Protein AF-A0A1Y5I7U9-F1 (afdb_monomer_lite)

Organism: Ostreococcus tauri (NCBI:txid70448)

Secondary structure (DSSP, 8-state):
-----------------S--------SSS------TT---STT-PPPTTGGGT-S-EEEEEEE-TT--S-EEEEE-S--SSSSHHHHTTT-STTEEEEEE-S-S-----EEE-TT--EEEPPPPHHHHHH--HHHHTT--TT-EEEEEEE--TTT--SS---EE--TTTS----HHHHHTSPSSEEEEEEPPP--SHHHHHHHHHHHHHHHHS---PPP-----GGGGSSTTS------SSEEEEEEE-HHHHHHHHHHHHHHHHHHTTSTT--------TTHHHHSSSHHHHHHHHHHHHHHHHHHHHHHHHHHHHHHHHHHHHTTTTTT--EEEEEETTHHHHHHHHHHHHHHTGGGGSSSEEEEEEES--SB-SHHHHHHHHHTB-S-EEEEE-TT-HHHHHHHHHTTS-TTSPBTTTS----TT-EEEE-TT--GGGHHHHHHHHHHHTTHHHH--

InterPro domains:
  IPR007941 Protein of unknown function DUF726 [PF05277] (1-89)
  IPR007941 Protein of unknown function DUF726 [PF05277] (234-453)
  IPR007941 Protein of unknown function DUF726 [PTHR17920] (1-456)
  IPR029058 Alpha/Beta hydrolase fold [G3DSA:3.40.50.18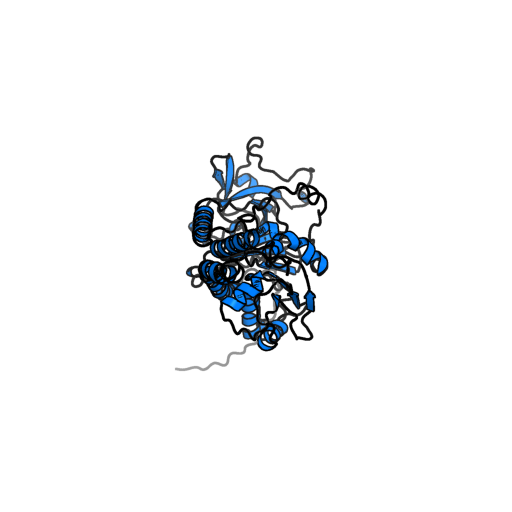20] (280-453)
  IPR029058 Alpha/Beta hydrolase fold [SSF53474] (320-416)

Structure (mmCIF, N/CA/C/O backbone):
data_AF-A0A1Y5I7U9-F1
#
_entry.id   AF-A0A1Y5I7U9-F1
#
loop_
_atom_site.group_PDB
_atom_site.id
_atom_site.type_symbol
_atom_site.label_atom_id
_atom_site.label_alt_id
_atom_site.label_comp_id
_atom_site.label_asym_id
_atom_site.label_entity_id
_atom_site.label_seq_id
_atom_site.pdbx_PDB_ins_code
_atom_site.Cartn_x
_atom_site.Cartn_y
_atom_site.Cartn_z
_atom_site.occupancy
_atom_site.B_iso_or_equiv
_atom_site.auth_seq_id
_atom_site.auth_comp_id
_atom_site.auth_asym_id
_atom_site.auth_atom_id
_atom_site.pdbx_PDB_model_num
ATOM 1 N N . MET A 1 1 ? 4.206 -56.768 40.722 1.00 35.44 1 MET A N 1
ATOM 2 C CA . MET A 1 1 ? 5.008 -57.079 39.521 1.00 35.44 1 MET A CA 1
ATOM 3 C C . MET A 1 1 ? 4.142 -56.840 38.296 1.00 35.44 1 MET A C 1
ATOM 5 O O . MET A 1 1 ? 2.997 -57.257 38.313 1.00 35.44 1 MET A O 1
ATOM 9 N N . ALA A 1 2 ? 4.708 -56.081 37.356 1.00 31.12 2 ALA A N 1
ATOM 10 C CA . ALA A 1 2 ? 4.384 -55.824 35.948 1.00 31.12 2 ALA A CA 1
ATOM 11 C C . ALA A 1 2 ? 3.053 -56.303 35.317 1.00 31.12 2 ALA A C 1
ATOM 13 O O . ALA A 1 2 ? 2.666 -57.462 35.409 1.00 31.12 2 ALA A O 1
ATOM 14 N N . ALA A 1 3 ? 2.455 -55.362 34.576 1.00 31.91 3 ALA A N 1
ATOM 15 C CA . ALA A 1 3 ? 1.371 -55.491 33.595 1.00 31.91 3 ALA A CA 1
ATOM 16 C C . ALA A 1 3 ? 1.853 -56.179 32.277 1.00 31.91 3 ALA A C 1
ATOM 18 O O . ALA A 1 3 ? 3.014 -56.594 32.236 1.00 31.91 3 ALA A O 1
ATOM 19 N N . PRO A 1 4 ? 1.044 -56.302 31.194 1.00 35.91 4 PRO A N 1
ATOM 20 C CA . PRO A 1 4 ? 0.647 -55.131 30.397 1.00 35.91 4 PRO A CA 1
ATOM 21 C C . PRO A 1 4 ? -0.786 -55.142 29.827 1.00 35.91 4 PRO A C 1
ATOM 23 O O . PRO A 1 4 ? -1.495 -56.145 29.788 1.00 35.91 4 PRO A O 1
ATOM 26 N N . ALA A 1 5 ? -1.166 -53.945 29.387 1.00 27.84 5 ALA A N 1
ATOM 27 C CA . ALA A 1 5 ? -2.416 -53.536 28.774 1.00 27.84 5 ALA A CA 1
ATOM 28 C C . ALA A 1 5 ? -2.553 -53.941 27.295 1.00 27.84 5 ALA A C 1
ATOM 30 O O . ALA A 1 5 ? -1.558 -54.034 26.580 1.00 27.84 5 ALA A O 1
ATOM 31 N N . VAL A 1 6 ? -3.802 -54.001 26.820 1.00 31.19 6 VAL A N 1
ATOM 32 C CA . VAL A 1 6 ? -4.187 -53.615 25.453 1.00 31.19 6 VAL A CA 1
ATOM 33 C C . VAL A 1 6 ? -5.463 -52.778 25.569 1.00 31.19 6 VAL A C 1
ATOM 35 O O . VAL A 1 6 ? -6.497 -53.266 26.019 1.00 31.19 6 VAL A O 1
ATOM 38 N N . ALA A 1 7 ? -5.359 -51.494 25.227 1.00 28.84 7 ALA A N 1
ATOM 39 C CA . ALA A 1 7 ? -6.454 -50.535 25.222 1.00 28.84 7 ALA A CA 1
ATOM 40 C C . ALA A 1 7 ? -7.191 -50.583 23.876 1.00 28.84 7 ALA A C 1
ATOM 42 O O . ALA A 1 7 ? -6.585 -50.425 22.818 1.00 28.84 7 ALA A O 1
ATOM 43 N N . SER A 1 8 ? -8.505 -50.784 23.929 1.00 31.33 8 SER A N 1
ATOM 44 C CA . SER A 1 8 ? -9.433 -50.644 22.809 1.00 31.33 8 SER A CA 1
ATOM 45 C C . SER A 1 8 ? -9.839 -49.176 22.645 1.00 31.33 8 SER A C 1
ATOM 47 O O . SER A 1 8 ? -10.481 -48.615 23.533 1.00 31.33 8 SER A O 1
ATOM 49 N N . ALA A 1 9 ? -9.503 -48.562 21.511 1.00 26.62 9 ALA A N 1
ATOM 50 C CA . ALA A 1 9 ? -10.025 -47.259 21.107 1.00 26.62 9 ALA A CA 1
ATOM 51 C C . ALA A 1 9 ? -11.169 -47.458 20.102 1.00 26.62 9 ALA A C 1
ATOM 53 O O . ALA A 1 9 ? -10.911 -47.791 18.952 1.00 26.62 9 ALA A O 1
ATOM 54 N N . LEU A 1 10 ? -12.416 -47.286 20.553 1.00 28.84 10 LEU A N 1
ATOM 55 C CA . LEU A 1 10 ? -13.610 -47.023 19.735 1.00 28.84 10 LEU A CA 1
ATOM 56 C C . LEU A 1 10 ? -14.760 -46.615 20.674 1.00 28.84 10 LEU A C 1
ATOM 58 O O . LEU A 1 10 ? -15.313 -47.442 21.393 1.00 28.84 10 LEU A O 1
ATOM 62 N N . GLY A 1 11 ? -15.101 -45.328 20.674 1.00 25.53 11 GLY A N 1
ATOM 63 C CA . GLY A 1 11 ? -16.242 -44.753 21.394 1.00 25.53 11 GLY A CA 1
ATOM 64 C C . GLY A 1 11 ? -15.993 -43.263 21.657 1.00 25.53 11 GLY A C 1
ATOM 65 O O . GLY A 1 11 ? -14.991 -42.923 22.264 1.00 25.53 11 GLY A O 1
ATOM 66 N N . GLY A 1 12 ? -16.799 -42.308 21.203 1.00 27.06 12 GLY A N 1
ATOM 67 C CA . GLY A 1 12 ? -18.029 -42.397 20.438 1.00 27.06 12 GLY A CA 1
ATOM 68 C C . GLY A 1 12 ? -18.333 -41.065 19.747 1.00 27.06 12 GLY A C 1
ATOM 69 O O . GLY A 1 12 ? -17.996 -39.990 20.237 1.00 27.06 12 GLY A O 1
ATOM 70 N N . LEU A 1 13 ? -18.988 -41.171 18.594 1.00 34.91 13 LEU A N 1
ATOM 71 C CA . LEU A 1 13 ? -19.821 -40.125 18.014 1.00 34.91 13 LEU A CA 1
ATOM 72 C C . LEU A 1 13 ? -21.057 -39.961 18.911 1.00 34.91 13 LEU A C 1
ATOM 74 O O . LEU A 1 13 ? -21.892 -40.860 18.976 1.00 34.91 13 LEU A O 1
ATOM 78 N N . GLY A 1 14 ? -21.172 -38.832 19.608 1.00 25.72 14 GLY A N 1
ATOM 79 C CA . GLY A 1 14 ? -22.354 -38.511 20.403 1.00 25.72 14 GLY A CA 1
ATOM 80 C C . GLY A 1 14 ? -22.332 -37.078 20.931 1.00 25.72 14 GLY A C 1
ATOM 81 O O . GLY A 1 14 ? -21.419 -36.712 21.657 1.00 25.72 14 GLY A O 1
ATOM 82 N N . ALA A 1 15 ? -23.384 -36.326 20.591 1.00 27.95 15 ALA A N 1
ATOM 83 C CA . ALA A 1 15 ? -23.745 -34.976 21.042 1.00 27.95 15 ALA A CA 1
ATOM 84 C C . ALA A 1 15 ? -23.057 -33.777 20.347 1.00 27.95 15 ALA A C 1
ATOM 86 O O . ALA A 1 15 ? -22.202 -33.094 20.903 1.00 27.95 15 ALA A O 1
ATOM 87 N N . LEU A 1 16 ? -23.562 -33.444 19.151 1.00 32.31 16 LEU A N 1
ATOM 88 C CA . LEU A 1 16 ? -23.610 -32.066 18.646 1.00 32.31 16 LEU A CA 1
ATOM 89 C C . LEU A 1 16 ? -24.549 -31.246 19.551 1.00 32.31 16 LEU A C 1
ATOM 91 O O . LEU A 1 16 ? -25.755 -31.181 19.320 1.00 32.31 16 LEU A O 1
ATOM 95 N N . GLY A 1 17 ? -23.995 -30.672 20.617 1.00 24.84 17 GLY A N 1
ATOM 96 C CA . GLY A 1 17 ? -24.618 -29.630 21.432 1.00 24.84 17 GLY A CA 1
ATOM 97 C C . GLY A 1 17 ? -23.897 -28.306 21.194 1.00 24.84 17 GLY A C 1
ATOM 98 O O . GLY A 1 17 ? -22.674 -28.280 21.092 1.00 24.84 17 GLY A O 1
ATOM 99 N N . ALA A 1 18 ? -24.654 -27.218 21.060 1.00 31.83 18 ALA A N 1
ATOM 100 C CA . ALA A 1 18 ? -24.154 -25.870 20.807 1.00 31.83 18 ALA A CA 1
ATOM 101 C C . ALA A 1 18 ? -23.005 -25.482 21.761 1.00 31.83 18 ALA A C 1
ATOM 103 O O . ALA A 1 18 ? -23.201 -25.366 22.968 1.00 31.83 18 ALA A O 1
ATOM 104 N N . GLY A 1 19 ? -21.809 -25.287 21.204 1.00 26.77 19 GLY A N 1
ATOM 105 C CA . GLY A 1 19 ? -20.606 -24.983 21.975 1.00 26.77 19 GLY A CA 1
ATOM 106 C C . GLY A 1 19 ? -19.336 -25.032 21.130 1.00 26.77 19 GLY A C 1
ATOM 107 O O . GLY A 1 19 ? -18.423 -25.782 21.442 1.00 26.77 19 GLY A O 1
ATOM 108 N N . ALA A 1 20 ? -19.260 -24.241 20.056 1.00 25.31 20 ALA A N 1
ATOM 109 C CA . ALA A 1 20 ? -18.007 -24.005 19.326 1.00 25.31 20 ALA A CA 1
ATOM 110 C C . ALA A 1 20 ? -17.264 -22.774 19.885 1.00 25.31 20 ALA A C 1
ATOM 112 O O . ALA A 1 20 ? -16.817 -21.909 19.139 1.00 25.31 20 ALA A O 1
ATOM 113 N N . ALA A 1 21 ? -17.161 -22.679 21.213 1.00 29.34 21 ALA A N 1
ATOM 114 C CA . ALA A 1 21 ? -16.341 -21.688 21.902 1.00 29.34 21 ALA A CA 1
ATOM 115 C C . ALA A 1 21 ? -15.242 -22.431 22.668 1.00 29.34 21 ALA A C 1
ATOM 117 O O . ALA A 1 21 ? -15.443 -22.844 23.806 1.00 29.34 21 ALA A O 1
ATOM 118 N N . GLY A 1 22 ? -14.095 -22.651 22.024 1.00 30.39 22 GLY A N 1
ATOM 119 C CA . GLY A 1 22 ? -12.914 -23.179 22.709 1.00 30.39 22 GLY A CA 1
ATOM 120 C C . GLY A 1 22 ? -12.132 -24.219 21.922 1.00 30.39 22 GLY A C 1
ATOM 121 O O . GLY A 1 22 ? -12.150 -25.388 22.281 1.00 30.39 22 GLY A O 1
ATOM 122 N N . ALA A 1 23 ? -11.405 -23.789 20.887 1.00 24.02 23 ALA A N 1
ATOM 123 C CA . ALA A 1 23 ? -10.207 -24.488 20.410 1.00 24.02 23 ALA A CA 1
ATOM 124 C C . ALA A 1 23 ? -9.388 -23.594 19.458 1.00 24.02 23 ALA A C 1
ATOM 126 O O . ALA A 1 23 ? -9.377 -23.827 18.258 1.00 24.02 23 ALA A O 1
ATOM 127 N N . MET A 1 24 ? -8.711 -22.562 19.977 1.00 29.77 24 MET A N 1
ATOM 128 C CA . MET A 1 24 ? -7.541 -21.941 19.320 1.00 29.77 24 MET A CA 1
ATOM 129 C C . MET A 1 24 ? -6.745 -21.099 20.337 1.00 29.77 24 MET A C 1
ATOM 131 O O . MET A 1 24 ? -6.728 -19.876 20.292 1.00 29.77 24 MET A O 1
ATOM 135 N N . SER A 1 25 ? -6.102 -21.755 21.308 1.00 26.45 25 SER A N 1
ATOM 136 C CA . SER A 1 25 ? -5.218 -21.107 22.298 1.00 26.45 25 SER A CA 1
ATOM 137 C C . SER A 1 25 ? -3.732 -21.436 22.106 1.00 26.45 25 SER A C 1
ATOM 139 O O . SER A 1 25 ? -2.934 -21.273 23.024 1.00 26.45 25 SER A O 1
ATOM 141 N N . ALA A 1 26 ? -3.323 -21.874 20.914 1.00 23.98 26 ALA A N 1
ATOM 142 C CA . ALA A 1 26 ? -1.938 -22.251 20.647 1.00 23.98 26 ALA A CA 1
ATOM 143 C C . ALA A 1 26 ? -1.412 -21.609 19.360 1.00 23.98 26 ALA A C 1
ATOM 145 O O . ALA A 1 26 ? -1.156 -22.311 18.396 1.00 23.98 26 ALA A O 1
ATOM 146 N N . LEU A 1 27 ? -1.281 -20.280 19.349 1.00 25.64 27 LEU A N 1
ATOM 147 C CA . LEU A 1 27 ? -0.297 -19.493 18.587 1.00 25.64 27 LEU A CA 1
ATOM 148 C C . LEU A 1 27 ? -0.351 -18.066 19.163 1.00 25.64 27 LEU A C 1
ATOM 150 O O . LEU A 1 27 ? -1.426 -17.498 19.328 1.00 25.64 27 LEU A O 1
ATOM 154 N N . GLY A 1 28 ? 0.794 -17.538 19.594 1.00 26.70 28 GLY A N 1
ATOM 155 C CA . GLY A 1 28 ? 0.879 -16.354 20.451 1.00 26.70 28 GLY A CA 1
ATOM 156 C C . GLY A 1 28 ? 0.137 -15.118 19.928 1.00 26.70 28 GLY A C 1
ATOM 157 O O . GLY A 1 28 ? 0.472 -14.598 18.873 1.00 26.70 28 GLY A O 1
ATOM 158 N N . GLY A 1 29 ? -0.805 -14.625 20.737 1.00 30.41 29 GLY A N 1
ATOM 159 C CA . GLY A 1 29 ? -1.191 -13.215 20.834 1.00 30.41 29 GLY A CA 1
ATOM 160 C C . GLY A 1 29 ? -1.604 -12.501 19.545 1.00 30.41 29 GLY A C 1
ATOM 161 O O . GLY A 1 29 ? -0.983 -11.503 19.202 1.00 30.41 29 GLY A O 1
ATOM 162 N N . ALA A 1 30 ? -2.659 -12.962 18.875 1.00 35.56 30 ALA A N 1
ATOM 163 C CA . ALA A 1 30 ? -3.487 -12.128 18.000 1.00 35.56 30 ALA A CA 1
ATOM 164 C C . ALA A 1 30 ? -4.881 -12.766 17.901 1.00 35.56 30 ALA A C 1
ATOM 166 O O . ALA A 1 30 ? -5.017 -13.882 17.399 1.00 35.56 30 ALA A O 1
ATOM 167 N N . GLY A 1 31 ? -5.908 -12.096 18.428 1.00 38.16 31 GLY A N 1
ATOM 168 C CA . GLY A 1 31 ? -7.291 -12.540 18.280 1.00 38.16 31 GLY A CA 1
ATOM 169 C C . GLY A 1 31 ? -7.713 -12.431 16.815 1.00 38.16 31 GLY A C 1
ATOM 170 O O . GLY A 1 31 ? -7.576 -11.373 16.204 1.00 38.16 31 GLY A O 1
ATOM 171 N N . VAL A 1 32 ? -8.197 -13.528 16.234 1.00 38.44 32 VAL A N 1
ATOM 172 C CA . VAL A 1 32 ? -8.911 -13.492 14.954 1.00 38.44 32 VAL A CA 1
ATOM 173 C C . VAL A 1 32 ? -10.352 -13.113 15.286 1.00 38.44 32 VAL A C 1
ATOM 175 O O . VAL A 1 32 ? -11.086 -13.932 15.843 1.00 38.44 32 VAL A O 1
ATOM 178 N N . ILE A 1 33 ? -10.748 -11.864 15.024 1.00 45.38 33 ILE A N 1
ATOM 179 C CA . ILE A 1 33 ? -12.120 -11.405 15.283 1.00 45.38 33 ILE A CA 1
ATOM 180 C C . ILE A 1 33 ? -13.035 -12.012 14.218 1.00 45.38 33 ILE A C 1
ATOM 182 O O . ILE A 1 33 ? -13.184 -11.485 13.119 1.00 45.38 33 ILE A O 1
ATOM 186 N N . PHE A 1 34 ? -13.659 -13.141 14.543 1.00 39.72 34 PHE A N 1
ATOM 187 C CA . PHE A 1 34 ? -14.773 -13.684 13.774 1.00 39.72 34 PHE A CA 1
ATOM 188 C C . PHE A 1 34 ? -16.076 -13.028 14.249 1.00 39.72 34 PHE A C 1
ATOM 190 O O . PHE A 1 34 ? -16.756 -13.534 15.137 1.00 39.72 34 PHE A O 1
ATOM 197 N N . GLY A 1 35 ? -16.432 -11.892 13.652 1.00 36.31 35 GLY A N 1
ATOM 198 C CA . GLY A 1 35 ? -17.798 -11.363 13.701 1.00 36.31 35 GLY A CA 1
ATOM 199 C C . GLY A 1 35 ? -18.602 -11.830 12.487 1.00 36.31 35 GLY A C 1
ATOM 200 O O . GLY A 1 35 ? -18.022 -12.225 11.477 1.00 36.31 35 GLY A O 1
ATOM 201 N N . ALA A 1 36 ? -19.934 -11.718 12.534 1.00 37.38 36 ALA A N 1
ATOM 202 C CA . ALA A 1 36 ? -20.856 -12.039 11.427 1.00 37.38 36 ALA A CA 1
ATOM 203 C C . ALA A 1 36 ? -20.586 -11.270 10.103 1.00 37.38 36 ALA A C 1
ATOM 205 O O . ALA A 1 36 ? -21.279 -11.474 9.110 1.00 37.38 36 ALA A O 1
ATOM 206 N N . THR A 1 37 ? -19.571 -10.407 10.098 1.00 45.12 37 THR A N 1
ATOM 207 C CA . THR A 1 37 ? -19.132 -9.508 9.029 1.00 45.12 37 THR A CA 1
ATOM 208 C C . THR A 1 37 ? -17.670 -9.721 8.583 1.00 45.12 37 THR A C 1
ATOM 210 O O . THR A 1 37 ? -17.199 -8.976 7.733 1.00 45.12 37 THR A O 1
ATOM 213 N N . GLY A 1 38 ? -16.982 -10.772 9.060 1.00 50.34 38 GLY A N 1
ATOM 214 C CA . GLY A 1 38 ? -15.675 -11.228 8.546 1.00 50.34 38 GLY A CA 1
ATOM 215 C C . GLY A 1 38 ? -14.456 -10.824 9.390 1.00 50.34 38 GLY A C 1
ATOM 216 O O . GLY A 1 38 ? -14.479 -9.824 10.101 1.00 50.34 38 GLY A O 1
ATOM 217 N N . ALA A 1 39 ? -13.388 -11.628 9.322 1.00 56.09 39 ALA A N 1
ATOM 218 C CA . ALA A 1 39 ? -12.108 -11.358 9.979 1.00 56.09 39 ALA A CA 1
ATOM 219 C C . ALA A 1 39 ? -11.305 -10.337 9.159 1.00 56.09 39 ALA A C 1
ATOM 221 O O . ALA A 1 39 ? -10.802 -10.665 8.084 1.00 56.09 39 ALA A O 1
ATOM 222 N N . GLY A 1 40 ? -11.254 -9.085 9.617 1.00 63.94 40 GLY A N 1
ATOM 223 C CA . GLY A 1 40 ? -10.540 -7.997 8.940 1.00 63.94 40 GLY A CA 1
ATOM 224 C C . GLY A 1 40 ? -9.024 -8.059 9.148 1.00 63.94 40 GLY A C 1
ATOM 225 O O . GLY A 1 40 ? -8.552 -8.651 10.110 1.00 63.94 40 GLY A O 1
ATOM 226 N N . MET A 1 41 ? -8.243 -7.411 8.277 1.00 70.81 41 MET A N 1
ATOM 227 C CA . MET A 1 41 ? -6.772 -7.385 8.396 1.00 70.81 41 MET A CA 1
ATOM 228 C C . MET A 1 41 ? -6.224 -6.285 9.316 1.00 70.81 41 MET A C 1
ATOM 230 O O . MET A 1 41 ? -5.040 -6.297 9.644 1.00 70.81 41 MET A O 1
ATOM 234 N N . ALA A 1 42 ? -7.068 -5.354 9.766 1.00 71.25 42 ALA A N 1
ATOM 235 C CA . ALA A 1 42 ? -6.628 -4.179 10.521 1.00 71.25 42 ALA A CA 1
ATOM 236 C C . ALA A 1 42 ? -5.998 -4.505 11.890 1.00 71.25 42 ALA A C 1
ATOM 238 O O . ALA A 1 42 ? -5.067 -3.824 12.312 1.00 71.25 42 ALA A O 1
ATOM 239 N N . GLY A 1 43 ? -6.470 -5.566 12.553 1.00 64.12 43 GLY A N 1
ATOM 240 C CA . GLY A 1 43 ? -5.954 -6.031 13.845 1.00 64.12 43 GLY A CA 1
ATOM 241 C C . GLY A 1 43 ? -4.707 -6.912 13.753 1.00 64.12 43 GLY A C 1
ATOM 242 O O . GLY A 1 43 ? -4.228 -7.409 14.774 1.00 64.12 43 GLY A O 1
ATOM 243 N N . PHE A 1 44 ? -4.170 -7.141 12.548 1.00 73.81 44 PHE A N 1
ATOM 244 C CA . PHE A 1 44 ? -3.022 -8.021 12.377 1.00 73.81 44 PHE A CA 1
ATOM 245 C C . PHE A 1 44 ? -1.786 -7.457 13.089 1.00 73.81 44 PHE A C 1
ATOM 247 O O . PHE A 1 44 ? -1.242 -6.414 12.723 1.00 73.81 44 PHE A O 1
ATOM 254 N N . ALA A 1 45 ? -1.318 -8.185 14.102 1.00 65.19 45 ALA A N 1
ATOM 255 C CA . ALA A 1 45 ? -0.142 -7.812 14.869 1.00 65.19 45 ALA A CA 1
ATOM 256 C C . ALA A 1 45 ? 1.145 -8.349 14.223 1.00 65.19 45 ALA A C 1
ATOM 258 O O . ALA A 1 45 ? 1.311 -9.553 13.982 1.00 65.19 45 ALA A O 1
ATOM 259 N N . ILE A 1 46 ? 2.105 -7.450 14.007 1.00 69.00 46 ILE A N 1
ATOM 260 C CA . ILE A 1 46 ? 3.458 -7.798 13.560 1.00 69.00 46 ILE A CA 1
ATOM 261 C C . ILE A 1 46 ? 4.149 -8.650 14.630 1.00 69.00 46 ILE A C 1
ATOM 263 O O . ILE A 1 46 ? 3.993 -8.428 15.834 1.00 69.00 46 ILE A O 1
ATOM 267 N N . ALA A 1 47 ? 4.955 -9.622 14.204 1.00 60.59 47 ALA A N 1
ATOM 268 C CA . ALA A 1 47 ? 5.791 -10.377 15.122 1.00 60.59 47 ALA A CA 1
ATOM 269 C C . ALA A 1 47 ? 6.775 -9.432 15.837 1.00 60.59 47 ALA A C 1
ATOM 271 O O . ALA A 1 47 ? 7.461 -8.640 15.198 1.00 60.59 47 ALA A O 1
ATOM 272 N N . ARG A 1 48 ? 6.920 -9.558 17.164 1.00 58.69 48 ARG A N 1
ATOM 273 C CA . ARG A 1 48 ? 7.791 -8.681 17.984 1.00 58.69 48 ARG A CA 1
ATOM 274 C C . ARG A 1 48 ? 9.242 -8.562 17.492 1.00 58.69 48 ARG A C 1
ATOM 276 O O . ARG A 1 48 ? 9.919 -7.598 17.828 1.00 58.69 48 ARG A O 1
ATOM 283 N N . ARG A 1 49 ? 9.738 -9.561 16.754 1.00 52.50 49 ARG A N 1
ATOM 284 C CA . ARG A 1 49 ? 11.079 -9.543 16.147 1.00 52.50 49 ARG A CA 1
ATOM 285 C C . ARG A 1 49 ? 11.166 -8.577 14.961 1.00 52.50 49 ARG A C 1
ATOM 287 O O . ARG A 1 49 ? 12.152 -7.866 14.848 1.00 52.50 49 ARG A O 1
ATOM 294 N N . THR A 1 50 ? 10.111 -8.510 14.154 1.00 67.56 50 THR A N 1
ATOM 295 C CA . THR A 1 50 ? 10.039 -7.715 12.925 1.00 67.56 50 THR A CA 1
ATOM 296 C C . THR A 1 50 ? 9.625 -6.267 13.202 1.00 67.56 50 THR A C 1
ATOM 298 O O . THR A 1 50 ? 9.978 -5.362 12.458 1.00 67.56 50 THR A O 1
ATOM 301 N N . SER A 1 51 ? 8.933 -6.008 14.318 1.00 63.06 51 SER A N 1
ATOM 302 C CA . SER A 1 51 ? 8.452 -4.664 14.678 1.00 63.06 51 SER A CA 1
ATOM 303 C C . SER A 1 51 ? 9.556 -3.649 15.005 1.00 63.06 51 SER A C 1
ATOM 305 O O . SER A 1 51 ? 9.249 -2.489 15.234 1.00 63.06 51 SER A O 1
ATOM 307 N N . ARG A 1 52 ? 10.824 -4.073 15.104 1.00 70.44 52 ARG A N 1
ATOM 308 C CA . ARG A 1 52 ? 11.983 -3.172 15.262 1.00 70.44 52 ARG A CA 1
ATOM 309 C C . ARG A 1 52 ? 12.637 -2.808 13.935 1.00 70.44 52 ARG A C 1
ATOM 311 O O . ARG A 1 52 ? 13.479 -1.918 13.897 1.00 70.44 52 ARG A O 1
ATOM 318 N N . GLU A 1 53 ? 12.293 -3.531 12.877 1.00 81.31 53 GLU A N 1
ATOM 319 C CA . GLU A 1 53 ? 12.865 -3.341 11.552 1.00 81.31 53 GLU A CA 1
ATOM 320 C C . GLU A 1 53 ? 11.976 -2.483 10.662 1.00 81.31 53 GLU A C 1
ATOM 322 O O . GLU A 1 53 ? 12.440 -2.060 9.612 1.00 81.31 53 GLU A O 1
ATOM 327 N N . LEU A 1 54 ? 10.739 -2.203 11.067 1.00 83.50 54 LEU A N 1
ATOM 328 C CA . LEU A 1 54 ? 9.826 -1.334 10.339 1.00 83.50 54 LEU A CA 1
ATOM 329 C C . LEU A 1 54 ? 9.503 -0.105 11.186 1.00 83.50 54 LEU A C 1
ATOM 331 O O . LEU A 1 54 ? 9.233 -0.238 12.378 1.00 83.50 54 LEU A O 1
ATOM 335 N N . GLU A 1 55 ? 9.519 1.070 10.564 1.00 81.44 55 GLU A N 1
ATOM 336 C CA . GLU A 1 55 ? 9.000 2.309 11.144 1.00 81.44 55 GLU A CA 1
ATOM 337 C C . GLU A 1 55 ? 7.500 2.165 11.419 1.00 81.44 55 GLU A C 1
ATOM 339 O O . GLU A 1 55 ? 7.029 2.418 12.525 1.00 81.44 55 GLU A O 1
ATOM 344 N N . GLN A 1 56 ? 6.764 1.701 10.407 1.00 83.62 56 GLN A N 1
ATOM 345 C CA . GLN A 1 56 ? 5.324 1.505 10.451 1.00 83.62 56 GLN A CA 1
ATOM 346 C C . GLN A 1 56 ? 4.950 0.315 9.569 1.00 83.62 56 GLN A C 1
ATOM 348 O O . GLN A 1 56 ? 5.515 0.122 8.492 1.00 83.62 56 GLN A O 1
ATOM 353 N N . PHE A 1 57 ? 3.971 -0.468 10.016 1.00 87.50 57 PHE A N 1
ATOM 354 C CA . PHE A 1 57 ? 3.267 -1.444 9.190 1.00 87.50 57 PHE A CA 1
ATOM 355 C C . PHE A 1 57 ? 1.857 -1.609 9.743 1.00 87.50 57 PHE A C 1
ATOM 357 O O . PHE A 1 57 ? 1.661 -2.058 10.874 1.00 87.50 57 PHE A O 1
ATOM 364 N N . GLN A 1 58 ? 0.870 -1.190 8.958 1.00 85.88 58 GLN A N 1
ATOM 365 C CA . GLN A 1 58 ? -0.525 -1.240 9.367 1.00 85.88 58 GLN A CA 1
ATOM 366 C C . GLN A 1 58 ? -1.461 -1.289 8.162 1.00 85.88 58 GLN A C 1
ATOM 368 O O . GLN A 1 58 ? -1.285 -0.544 7.200 1.00 85.88 58 GLN A O 1
ATOM 373 N N . PHE A 1 59 ? -2.497 -2.124 8.244 1.00 89.06 59 PHE A N 1
ATOM 374 C CA . PHE A 1 59 ? -3.613 -2.102 7.302 1.00 89.06 59 PHE A CA 1
ATOM 375 C C . PHE A 1 59 ? -4.655 -1.083 7.767 1.00 89.06 59 PHE A C 1
ATOM 377 O O . PHE A 1 59 ? -5.338 -1.298 8.768 1.00 89.06 59 PHE A O 1
ATOM 384 N N . ILE A 1 60 ? -4.786 0.021 7.038 1.00 87.94 60 ILE A N 1
ATOM 385 C CA . ILE A 1 60 ? -5.748 1.086 7.327 1.00 87.94 60 ILE A CA 1
ATOM 386 C C . ILE A 1 60 ? -7.040 0.815 6.547 1.00 87.94 60 ILE A C 1
ATOM 388 O O . ILE A 1 60 ? -6.996 0.780 5.316 1.00 87.94 60 ILE A O 1
ATOM 392 N N . PRO A 1 61 ? -8.193 0.611 7.209 1.00 87.75 61 PRO A N 1
ATOM 393 C CA . PRO A 1 61 ? -9.447 0.331 6.518 1.00 87.75 61 PRO A CA 1
ATOM 394 C C . PRO A 1 61 ? -9.993 1.588 5.833 1.00 87.75 61 PRO A C 1
ATOM 396 O O . PRO A 1 61 ? -10.455 2.527 6.480 1.00 87.75 61 PRO A O 1
ATOM 399 N N . LEU A 1 62 ? -9.971 1.597 4.504 1.00 83.44 62 LEU A N 1
ATOM 400 C CA . LEU A 1 62 ? -10.407 2.729 3.691 1.00 83.44 62 LEU A CA 1
ATOM 401 C C . LEU A 1 62 ? -11.922 2.705 3.458 1.00 83.44 62 LEU A C 1
ATOM 403 O O . LEU A 1 62 ? -12.623 3.684 3.715 1.00 83.44 62 LEU A O 1
ATOM 407 N N . ARG A 1 63 ? -12.444 1.575 2.966 1.00 79.12 63 ARG A N 1
ATOM 408 C CA . ARG A 1 63 ? -13.868 1.372 2.657 1.00 79.12 63 ARG A CA 1
ATOM 409 C C . ARG A 1 63 ? -14.276 -0.068 2.907 1.00 79.12 63 ARG A C 1
ATOM 411 O O . ARG A 1 63 ? -13.445 -0.964 2.995 1.00 79.12 63 ARG A O 1
ATOM 418 N N . GLY A 1 64 ? -15.585 -0.278 3.012 1.00 67.94 64 GLY A N 1
ATOM 419 C CA . GLY A 1 64 ? -16.144 -1.623 3.081 1.00 67.94 64 GLY A CA 1
ATOM 420 C C . GLY A 1 64 ? -15.764 -2.394 4.343 1.00 67.94 64 GLY A C 1
ATOM 421 O O . GLY A 1 64 ? -15.988 -3.588 4.360 1.00 67.94 64 GLY A O 1
ATOM 422 N N . ALA A 1 65 ? -15.226 -1.755 5.392 1.00 60.84 65 ALA A N 1
ATOM 423 C CA . ALA A 1 65 ? -14.867 -2.428 6.641 1.00 60.84 65 ALA A CA 1
ATOM 424 C C . ALA A 1 65 ? -16.050 -3.257 7.183 1.00 60.84 65 ALA A C 1
ATOM 426 O O . ALA A 1 65 ? -17.142 -2.720 7.398 1.00 60.84 65 ALA A O 1
ATOM 4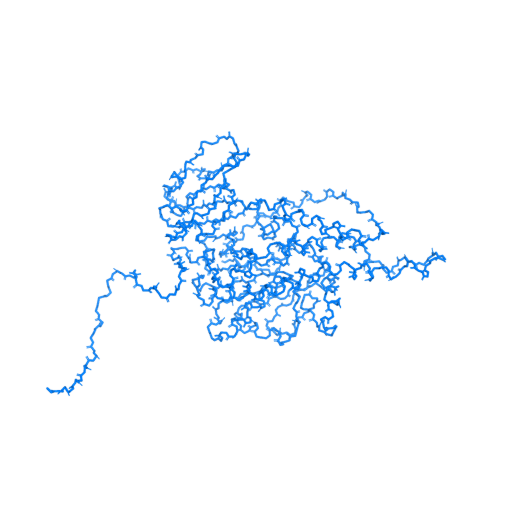27 N N . GLY A 1 66 ? -15.848 -4.563 7.368 1.00 56.09 66 GLY A N 1
ATOM 428 C CA . GLY A 1 66 ? -16.899 -5.505 7.746 1.00 56.09 66 GLY A CA 1
ATOM 429 C C . GLY A 1 66 ? -17.914 -5.791 6.635 1.00 56.09 66 GLY A C 1
ATOM 430 O O . GLY A 1 66 ? -19.052 -6.132 6.938 1.00 56.09 66 GLY A O 1
ATOM 431 N N . ARG A 1 67 ? -17.600 -5.569 5.355 1.00 58.41 67 ARG A N 1
ATOM 432 C CA . ARG A 1 67 ? -18.513 -5.797 4.223 1.00 58.41 67 ARG A CA 1
ATOM 433 C C . ARG A 1 67 ? -17.785 -6.461 3.060 1.00 58.41 67 ARG A C 1
ATOM 435 O O . ARG A 1 67 ? -16.818 -5.933 2.534 1.00 58.41 67 ARG A O 1
ATOM 442 N N . GLY A 1 68 ? -18.351 -7.565 2.580 1.00 64.38 68 GLY A N 1
ATOM 443 C CA . GLY A 1 68 ? -17.923 -8.224 1.348 1.00 64.38 68 GLY A CA 1
ATOM 444 C C . GLY A 1 68 ? -17.095 -9.489 1.568 1.00 64.38 68 GLY A C 1
ATOM 445 O O . GLY A 1 68 ? -16.498 -9.717 2.622 1.00 64.38 68 GLY A O 1
ATOM 446 N N . PHE A 1 69 ? -17.095 -10.334 0.539 1.00 72.56 69 PHE A N 1
ATOM 447 C CA . PHE A 1 69 ? -16.416 -11.630 0.534 1.00 72.56 69 PHE A CA 1
ATOM 448 C C . PHE A 1 69 ? -14.999 -11.569 -0.046 1.00 72.56 69 PHE A C 1
ATOM 450 O O . PHE A 1 69 ? -14.338 -12.596 -0.074 1.00 72.56 69 PHE A O 1
ATOM 457 N N . ALA A 1 70 ? -14.530 -10.392 -0.461 1.00 80.62 70 ALA A N 1
ATOM 458 C CA . ALA A 1 70 ? -13.190 -10.157 -0.990 1.00 80.62 70 ALA A CA 1
ATOM 459 C C . ALA A 1 70 ? -12.440 -9.126 -0.135 1.00 80.62 70 ALA A C 1
ATOM 461 O O . ALA A 1 70 ? -13.055 -8.328 0.579 1.00 80.62 70 ALA A O 1
ATOM 462 N N . VAL A 1 71 ? -11.112 -9.155 -0.204 1.00 86.94 71 VAL A N 1
ATOM 463 C CA . VAL A 1 71 ? -10.229 -8.189 0.456 1.00 86.94 71 VAL A CA 1
ATOM 464 C C . VAL A 1 71 ? -9.334 -7.545 -0.590 1.00 86.94 71 VAL A C 1
ATOM 466 O O . VAL A 1 71 ? -8.690 -8.237 -1.367 1.00 86.94 71 VAL A O 1
ATOM 469 N N . HIS A 1 72 ? -9.245 -6.224 -0.581 1.00 89.56 72 HIS A N 1
ATOM 470 C CA . HIS A 1 72 ? -8.381 -5.450 -1.461 1.00 89.56 72 HIS A CA 1
ATOM 471 C C . HIS A 1 72 ? -7.327 -4.741 -0.617 1.00 89.56 72 HIS A C 1
ATOM 473 O O . HIS A 1 72 ? -7.659 -4.071 0.362 1.00 89.56 72 HIS A O 1
ATOM 479 N N . VAL A 1 73 ? -6.059 -4.893 -0.987 1.00 93.50 73 VAL A N 1
ATOM 480 C CA . VAL A 1 73 ? -4.929 -4.241 -0.323 1.00 93.50 73 VAL A CA 1
ATOM 481 C C . VAL A 1 73 ? -4.233 -3.328 -1.318 1.00 93.50 73 VAL A C 1
ATOM 483 O O . VAL A 1 73 ? -3.652 -3.783 -2.303 1.00 93.50 73 VAL A O 1
ATOM 486 N N . PHE A 1 74 ? -4.287 -2.038 -1.028 1.00 95.06 74 PHE A N 1
ATOM 487 C CA . PHE A 1 74 ? -3.650 -0.973 -1.776 1.00 95.06 74 PHE A CA 1
ATOM 488 C C . PHE A 1 74 ? -2.296 -0.632 -1.157 1.00 95.06 74 PHE A C 1
ATOM 490 O O . PHE A 1 74 ? -2.202 -0.355 0.039 1.00 95.06 74 PHE A O 1
ATOM 497 N N . ILE A 1 75 ? -1.239 -0.676 -1.961 1.00 97.69 75 ILE A N 1
ATOM 498 C CA . ILE A 1 75 ? 0.145 -0.610 -1.495 1.00 97.69 75 ILE A CA 1
ATOM 499 C C . ILE A 1 75 ? 0.842 0.561 -2.201 1.00 97.69 75 ILE A C 1
ATOM 501 O O . ILE A 1 75 ? 1.157 0.463 -3.393 1.00 97.69 75 ILE A O 1
ATOM 505 N N . PRO A 1 76 ? 1.076 1.686 -1.500 1.00 96.44 76 PRO A N 1
ATOM 506 C CA . PRO A 1 76 ? 1.743 2.839 -2.087 1.00 96.44 76 PRO A CA 1
ATOM 507 C C . PRO A 1 76 ? 3.225 2.557 -2.352 1.00 96.44 76 PRO A C 1
ATOM 509 O O . PRO A 1 76 ? 3.843 1.762 -1.644 1.00 96.44 76 PRO A O 1
ATOM 512 N N . GLY A 1 77 ? 3.795 3.218 -3.364 1.00 93.69 77 GLY A N 1
ATOM 513 C CA . GLY A 1 77 ? 5.232 3.156 -3.671 1.00 93.69 77 GLY A CA 1
ATOM 514 C C . GLY A 1 77 ? 6.020 4.435 -3.416 1.00 93.69 77 GLY A C 1
ATOM 515 O O . GLY A 1 77 ? 7.243 4.402 -3.433 1.00 93.69 77 GLY A O 1
ATOM 516 N N . PHE A 1 78 ? 5.339 5.551 -3.192 1.00 92.31 78 PHE A N 1
ATOM 517 C CA . PHE A 1 78 ? 5.895 6.816 -2.712 1.00 92.31 78 PHE A CA 1
ATOM 518 C C . PHE A 1 78 ? 4.729 7.689 -2.245 1.00 92.31 78 PHE A C 1
ATOM 520 O O . PHE A 1 78 ? 3.612 7.502 -2.727 1.00 92.31 78 PHE A O 1
ATOM 527 N N . LEU A 1 79 ? 4.975 8.641 -1.353 1.00 89.94 79 LEU A N 1
ATOM 528 C CA . LEU A 1 79 ? 3.972 9.590 -0.867 1.00 89.94 79 LEU A CA 1
ATOM 529 C C . LEU A 1 79 ? 4.459 11.004 -1.156 1.00 89.94 79 LEU A C 1
ATOM 531 O O . LEU A 1 79 ? 5.623 11.318 -0.931 1.00 89.94 79 LEU A O 1
ATOM 535 N N . ARG A 1 80 ? 3.604 11.855 -1.711 1.00 84.00 80 ARG A N 1
ATOM 536 C CA . ARG A 1 80 ? 3.971 13.243 -2.017 1.00 84.00 80 ARG A CA 1
ATOM 537 C C . ARG A 1 80 ? 3.713 14.193 -0.858 1.00 84.00 80 ARG A C 1
ATOM 539 O O . ARG A 1 80 ? 4.403 15.197 -0.732 1.00 84.00 80 ARG A O 1
ATOM 546 N N . ASP A 1 81 ? 2.719 13.861 -0.052 1.00 80.75 81 ASP A N 1
ATOM 547 C CA . ASP A 1 81 ? 2.293 14.579 1.137 1.00 80.75 81 ASP A CA 1
ATOM 548 C C . ASP A 1 81 ? 1.636 13.592 2.121 1.00 80.75 81 ASP A C 1
ATOM 550 O O . ASP A 1 81 ? 1.517 12.393 1.844 1.00 80.75 81 ASP A O 1
ATOM 554 N N . GLY A 1 82 ? 1.237 14.089 3.292 1.00 72.81 82 GLY A N 1
ATOM 555 C CA . GLY A 1 82 ? 0.602 13.279 4.332 1.00 72.81 82 GLY A CA 1
ATOM 556 C C . GLY A 1 82 ? -0.809 12.778 3.989 1.00 72.81 82 GLY A C 1
ATOM 557 O O . GLY A 1 82 ? -1.303 11.872 4.662 1.00 72.81 82 GLY A O 1
ATOM 558 N N . GLU A 1 83 ? -1.465 13.325 2.959 1.00 80.38 83 GLU A N 1
ATOM 559 C CA . GLU A 1 83 ? -2.808 12.905 2.540 1.00 80.38 83 GLU A CA 1
ATOM 560 C C . GLU A 1 83 ? -2.766 11.807 1.470 1.00 80.38 83 GLU A C 1
ATOM 562 O O . GLU A 1 83 ? -3.653 10.947 1.435 1.00 80.38 83 GLU A O 1
ATOM 567 N N . ASP A 1 84 ? -1.721 11.808 0.637 1.00 85.88 84 ASP A N 1
ATOM 568 C CA . ASP A 1 84 ? -1.479 10.892 -0.484 1.00 85.88 84 ASP A CA 1
ATOM 569 C C . ASP A 1 84 ? -1.662 9.417 -0.106 1.00 85.88 84 ASP A C 1
ATOM 571 O O . ASP A 1 84 ? -2.107 8.614 -0.930 1.00 85.88 84 ASP A O 1
ATOM 575 N N . LEU A 1 85 ? -1.382 9.061 1.154 1.00 89.38 85 LEU A N 1
ATOM 576 C CA . LEU A 1 85 ? -1.573 7.711 1.676 1.00 89.38 85 LEU A CA 1
ATOM 577 C C . LEU A 1 85 ? -3.004 7.217 1.444 1.00 89.38 85 LEU A C 1
ATOM 579 O O . LEU A 1 85 ? -3.184 6.082 1.017 1.00 89.38 85 LEU A O 1
ATOM 583 N N . LEU A 1 86 ? -4.017 8.050 1.692 1.00 88.62 86 LEU A N 1
ATOM 584 C CA . LEU A 1 86 ? -5.423 7.678 1.522 1.00 88.62 86 LEU A CA 1
ATOM 585 C C . LEU A 1 86 ? -6.034 8.272 0.251 1.00 88.62 86 LEU A C 1
ATOM 587 O O . LEU A 1 86 ? -6.832 7.596 -0.404 1.00 88.62 86 LEU A O 1
ATOM 591 N N . THR A 1 87 ? -5.673 9.502 -0.123 1.00 86.31 87 THR A N 1
ATOM 592 C CA . THR A 1 87 ? -6.287 10.219 -1.255 1.00 86.31 87 THR A CA 1
ATOM 593 C C . THR A 1 87 ? -5.994 9.565 -2.599 1.00 86.31 87 THR A C 1
ATOM 595 O O . THR A 1 87 ? -6.898 9.497 -3.432 1.00 86.31 87 THR A O 1
ATOM 598 N N . THR A 1 88 ? -4.811 8.960 -2.769 1.00 88.06 88 THR A N 1
ATOM 599 C CA . THR A 1 88 ? -4.465 8.143 -3.950 1.00 88.06 88 THR A CA 1
ATOM 600 C C . THR A 1 88 ? -5.522 7.078 -4.237 1.00 88.06 88 THR A C 1
ATOM 602 O O . THR A 1 88 ? -5.848 6.787 -5.381 1.00 88.06 88 THR A O 1
ATOM 605 N N . TRP A 1 89 ? -6.117 6.507 -3.193 1.00 88.62 89 TRP A N 1
ATOM 606 C CA . TRP A 1 89 ? -7.091 5.418 -3.295 1.00 88.62 89 TRP A CA 1
ATOM 607 C C . TRP A 1 89 ? -8.543 5.926 -3.175 1.00 88.62 89 TRP A C 1
ATOM 609 O O . TRP A 1 89 ? -9.496 5.169 -2.954 1.00 88.62 89 TRP A O 1
ATOM 619 N N . GLY A 1 90 ? -8.724 7.243 -3.318 1.00 83.44 90 GLY A N 1
ATOM 620 C CA . GLY A 1 90 ? -9.992 7.963 -3.234 1.00 83.44 90 GLY A CA 1
ATOM 621 C C . GLY A 1 90 ? -10.457 8.276 -1.806 1.00 83.44 90 GLY A C 1
ATOM 622 O O . GLY A 1 90 ? -11.636 8.576 -1.604 1.00 83.44 90 GLY A O 1
ATOM 623 N N . GLY A 1 91 ? -9.586 8.159 -0.802 1.00 82.00 91 GLY A N 1
ATOM 624 C CA . GLY A 1 91 ? -9.852 8.703 0.528 1.00 82.00 91 GLY A CA 1
ATOM 625 C C . GLY A 1 91 ? -10.062 10.219 0.469 1.00 82.00 91 GLY A C 1
ATOM 626 O O . GLY A 1 91 ? -9.453 10.908 -0.340 1.00 82.00 91 GLY A O 1
ATOM 627 N N . GLU A 1 92 ? -10.935 10.751 1.320 1.00 80.31 92 GLU A N 1
ATOM 628 C CA . GLU A 1 92 ? -11.219 12.190 1.380 1.00 80.31 92 GLU A CA 1
ATOM 629 C C . GLU A 1 92 ? -10.842 12.732 2.761 1.00 80.31 92 GLU A C 1
ATOM 631 O O . GLU A 1 92 ? -11.197 12.134 3.777 1.00 80.31 92 GLU A O 1
ATOM 636 N N . GLY A 1 93 ? -10.134 13.865 2.807 1.00 76.94 93 GLY A N 1
ATOM 637 C CA . GLY A 1 93 ? -9.777 14.558 4.053 1.00 76.94 93 GLY A CA 1
ATOM 638 C C . GLY A 1 93 ? -8.924 13.728 5.014 1.00 76.94 93 GLY A C 1
ATOM 639 O O . GLY A 1 93 ? -9.130 13.807 6.224 1.00 76.94 93 GLY A O 1
ATOM 640 N N . ASN A 1 94 ? -8.051 12.872 4.471 1.00 84.00 94 ASN A N 1
ATOM 641 C CA . ASN A 1 94 ? -7.249 11.902 5.220 1.00 84.00 94 ASN A CA 1
ATOM 642 C C . ASN A 1 94 ? -8.087 10.983 6.138 1.00 84.00 94 ASN A C 1
ATOM 644 O O . ASN A 1 94 ? -7.633 10.543 7.198 1.00 84.00 94 ASN A O 1
ATOM 648 N N . GLN A 1 95 ? -9.344 10.720 5.749 1.00 87.31 95 GLN A N 1
ATOM 649 C CA . GLN A 1 95 ? -10.290 9.950 6.551 1.00 87.31 95 GLN A CA 1
ATOM 650 C C . GLN A 1 95 ? -10.315 8.473 6.180 1.00 87.31 95 GLN A C 1
ATOM 652 O O . GLN A 1 95 ? -10.324 8.091 5.010 1.00 87.31 95 GLN A O 1
ATOM 657 N N . TYR A 1 96 ? -10.446 7.651 7.211 1.00 87.31 96 TYR A N 1
ATOM 658 C CA . TYR A 1 96 ? -10.639 6.214 7.138 1.00 87.31 96 TYR A CA 1
ATOM 659 C C . TYR A 1 96 ? -11.826 5.802 8.022 1.00 87.31 96 TYR A C 1
ATOM 661 O O . TYR A 1 96 ? -12.324 6.578 8.849 1.00 87.31 96 TYR A O 1
ATOM 669 N N . VAL A 1 97 ? -12.347 4.594 7.803 1.00 86.00 97 VAL A N 1
ATOM 670 C CA . VAL A 1 97 ? -13.569 4.126 8.469 1.00 86.00 97 VAL A CA 1
ATOM 671 C C . VAL A 1 97 ? -13.334 2.760 9.084 1.00 86.00 97 VAL A C 1
ATOM 673 O O . VAL A 1 97 ? -13.033 1.798 8.386 1.00 86.00 97 VAL A O 1
ATOM 676 N N . VAL A 1 98 ? -13.562 2.666 10.390 1.00 85.38 98 VAL A N 1
ATOM 677 C CA . VAL A 1 98 ? -13.524 1.406 11.134 1.00 85.38 98 VAL A CA 1
ATOM 678 C C . VAL A 1 98 ? -14.937 0.993 11.528 1.00 85.38 98 VAL A C 1
ATOM 680 O O . VAL A 1 98 ? -15.807 1.835 11.773 1.00 85.38 98 VAL A O 1
ATOM 683 N N . VAL A 1 99 ? -15.164 -0.315 11.627 1.00 84.12 99 VAL A N 1
ATOM 684 C CA . VAL A 1 99 ? -16.421 -0.871 12.133 1.00 84.12 99 VAL A CA 1
ATOM 685 C C . VAL A 1 99 ? -16.117 -1.814 13.285 1.00 84.12 99 VAL A C 1
ATOM 687 O O . VAL A 1 99 ? -15.483 -2.850 13.109 1.00 84.12 99 VAL A O 1
ATOM 690 N N . VAL A 1 100 ? -16.604 -1.464 14.472 1.00 84.38 100 VAL A N 1
ATOM 691 C CA . VAL A 1 100 ? -16.496 -2.299 15.668 1.00 84.38 100 VAL A CA 1
ATOM 692 C C . VAL A 1 100 ? -17.801 -3.064 15.834 1.00 84.38 100 VAL A C 1
ATOM 694 O O . VAL A 1 100 ? -18.837 -2.488 16.177 1.00 84.38 100 VAL A O 1
ATOM 697 N N . SER A 1 101 ? -17.751 -4.366 15.568 1.00 81.25 101 SER A N 1
ATOM 698 C CA . SER A 1 101 ? -18.941 -5.226 15.550 1.00 81.25 101 SER A CA 1
ATOM 699 C C . SER A 1 101 ? -19.334 -5.750 16.934 1.00 81.25 101 SER A C 1
ATOM 701 O O . SER A 1 101 ? -20.503 -6.045 17.167 1.00 81.25 101 SER A O 1
ATOM 703 N N . GLU A 1 102 ? -18.386 -5.857 17.863 1.00 80.25 102 GLU A N 1
ATOM 704 C CA . GLU A 1 102 ? -18.637 -6.432 19.185 1.00 80.25 102 GLU A CA 1
ATOM 705 C C . GLU A 1 102 ? -19.147 -5.391 20.199 1.00 80.25 102 GLU A C 1
ATOM 707 O O . GLU A 1 102 ? -18.588 -4.292 20.274 1.00 80.25 102 GLU A O 1
ATOM 712 N N . PRO A 1 103 ? -20.178 -5.713 21.010 1.00 81.25 103 PRO A N 1
ATOM 713 C CA . PRO A 1 103 ? -20.652 -4.842 22.092 1.00 81.25 103 PRO A CA 1
ATOM 714 C C . PRO A 1 103 ? -19.626 -4.647 23.211 1.00 81.25 103 PRO A C 1
ATOM 716 O O . PRO A 1 103 ? -18.690 -5.434 23.351 1.00 81.25 103 PRO A O 1
ATOM 719 N N . GLY A 1 104 ? -19.843 -3.643 24.061 1.00 81.00 104 GLY A N 1
ATOM 720 C CA . GLY A 1 104 ? -19.006 -3.343 25.228 1.00 81.00 104 GLY A CA 1
ATOM 721 C C . GLY A 1 104 ? -17.972 -2.245 24.979 1.00 81.00 104 GLY A C 1
ATOM 722 O O . GLY A 1 104 ? -18.043 -1.540 23.971 1.00 81.00 104 GLY A O 1
ATOM 723 N N . ALA A 1 105 ? -17.025 -2.111 25.913 1.00 84.62 105 ALA A N 1
ATOM 724 C CA . ALA A 1 105 ? -16.012 -1.059 25.885 1.00 84.62 105 ALA A CA 1
ATOM 725 C C . ALA A 1 105 ? -15.126 -1.150 24.635 1.00 84.62 105 ALA A C 1
ATOM 727 O O . ALA A 1 105 ? -14.722 -2.239 24.220 1.00 84.62 105 ALA A O 1
ATOM 728 N N . LEU A 1 106 ? -14.810 0.001 24.046 1.00 83.69 106 LEU A N 1
ATOM 729 C CA . LEU A 1 106 ? -13.947 0.116 22.873 1.00 83.69 106 LEU A CA 1
ATOM 730 C C . LEU A 1 106 ? -12.474 -0.131 23.218 1.00 83.69 106 LEU A C 1
ATOM 732 O O . LEU A 1 106 ? -11.710 -0.552 22.350 1.00 83.69 106 LEU A O 1
ATOM 736 N N . GLY A 1 107 ? -12.077 0.111 24.471 1.00 83.06 107 GLY A N 1
ATOM 737 C CA . GLY A 1 107 ? -10.679 0.019 24.895 1.00 83.06 107 GLY A CA 1
ATOM 738 C C . GLY A 1 107 ? -9.813 1.116 24.269 1.00 83.06 107 GLY A C 1
ATOM 739 O O . GLY A 1 107 ? -8.696 0.837 23.833 1.00 83.06 107 GLY A O 1
ATOM 740 N N . LEU A 1 108 ? -10.356 2.333 24.167 1.00 83.88 108 LEU A N 1
ATOM 741 C CA . LEU A 1 108 ? -9.656 3.543 23.730 1.00 83.88 108 LEU A CA 1
ATOM 742 C C . LEU A 1 108 ? -9.906 4.679 24.728 1.00 83.88 108 LEU A C 1
ATOM 744 O O . LEU A 1 108 ? -10.885 4.629 25.469 1.00 83.88 108 LEU A O 1
ATOM 748 N N . SER A 1 109 ? -9.065 5.709 24.688 1.00 84.81 109 SER A N 1
ATOM 749 C CA . SER A 1 109 ? -9.281 6.975 25.395 1.00 84.81 109 SER A CA 1
ATOM 750 C C . SER A 1 109 ? -9.365 8.115 24.383 1.00 84.81 109 SER A C 1
ATOM 752 O O . SER A 1 109 ? -8.794 8.027 23.292 1.00 84.81 109 SER A O 1
ATOM 754 N N . LEU A 1 110 ? -10.120 9.164 24.712 1.00 85.75 110 LEU A N 1
ATOM 755 C CA . LEU A 1 110 ? -10.321 10.321 23.842 1.00 85.75 110 LEU A CA 1
ATOM 756 C C . LEU A 1 110 ? -9.785 11.583 24.516 1.00 85.75 110 LEU A C 1
ATOM 758 O O . LEU A 1 110 ? -10.256 11.957 25.590 1.00 85.75 110 LEU A O 1
ATOM 762 N N . GLY A 1 111 ? -8.853 12.248 23.842 1.00 83.38 111 GLY A N 1
ATOM 763 C CA . GLY A 1 111 ? -8.296 13.538 24.224 1.00 83.38 111 GLY A CA 1
ATOM 764 C C . GLY A 1 111 ? -8.919 14.676 23.416 1.00 83.38 111 GLY A C 1
ATOM 765 O O . GLY A 1 111 ? -9.699 14.457 22.484 1.00 83.38 111 GLY A O 1
ATOM 766 N N . ARG A 1 112 ? -8.570 15.915 23.771 1.00 84.75 112 ARG A N 1
ATOM 767 C CA . ARG A 1 112 ? -8.888 17.108 22.973 1.00 84.75 112 ARG A CA 1
ATOM 768 C C . ARG A 1 112 ? -7.642 17.933 22.726 1.00 84.75 112 ARG A C 1
ATOM 770 O O . ARG A 1 112 ? -6.860 18.141 23.652 1.00 84.75 112 ARG A O 1
ATOM 777 N N . ASP A 1 113 ? -7.456 18.371 21.488 1.00 80.75 113 ASP A N 1
ATOM 778 C CA . ASP A 1 113 ? -6.355 19.263 21.129 1.00 80.75 113 ASP A CA 1
ATOM 779 C C . ASP A 1 113 ? -6.697 20.738 21.425 1.00 80.75 113 ASP A C 1
ATOM 781 O O . ASP A 1 113 ? -7.790 21.071 21.898 1.00 80.75 113 ASP A O 1
ATOM 785 N N . SER A 1 114 ? -5.742 21.634 21.165 1.00 76.75 114 SER A N 1
ATOM 786 C CA . SER A 1 114 ? -5.897 23.084 21.345 1.00 76.75 114 SER A CA 1
ATOM 787 C C . SER A 1 114 ? -6.964 23.705 20.437 1.00 76.75 114 SER A C 1
ATOM 789 O O . SER A 1 114 ? -7.474 24.782 20.747 1.00 76.75 114 SER A O 1
ATOM 791 N N . GLU A 1 115 ? -7.328 23.033 19.344 1.00 76.19 115 GLU A N 1
ATOM 792 C CA . GLU A 1 115 ? -8.383 23.447 18.420 1.00 76.19 115 GLU A CA 1
ATOM 793 C C . GLU A 1 115 ? -9.764 22.881 18.790 1.00 76.19 115 GLU A C 1
ATOM 795 O O . GLU A 1 115 ? -10.764 23.204 18.142 1.00 76.19 115 GLU A O 1
ATOM 800 N N . GLY A 1 116 ? -9.840 22.049 19.833 1.00 74.94 116 GLY A N 1
ATOM 801 C CA . GLY A 1 116 ? -11.061 21.390 20.281 1.00 74.94 116 GLY A CA 1
ATOM 802 C C . GLY A 1 116 ? -11.433 20.136 19.484 1.00 74.94 116 GLY A C 1
ATOM 803 O O . GLY A 1 116 ? -12.527 19.604 19.699 1.00 74.94 116 GLY A O 1
ATOM 804 N N . ASN A 1 117 ? -10.562 19.640 18.601 1.00 81.44 117 ASN A N 1
ATOM 805 C CA . ASN A 1 117 ? -10.777 18.368 17.919 1.00 81.44 117 ASN A CA 1
ATOM 806 C C . ASN A 1 117 ? -10.602 17.215 18.913 1.00 81.44 117 ASN A C 1
ATOM 808 O O . ASN A 1 117 ? -9.730 17.237 19.782 1.00 81.44 117 ASN A O 1
ATOM 812 N N . ILE A 1 118 ? -11.442 16.191 18.777 1.00 85.00 118 ILE A N 1
ATOM 813 C CA . ILE A 1 118 ? -11.370 14.987 19.604 1.00 85.00 118 ILE A CA 1
ATOM 814 C C . ILE A 1 118 ? -10.433 14.009 18.924 1.00 85.00 118 ILE A C 1
ATOM 816 O O . ILE A 1 118 ? -10.704 13.612 17.794 1.00 85.00 118 ILE A O 1
ATOM 820 N N . TYR A 1 119 ? -9.381 13.580 19.609 1.00 86.00 119 TYR A N 1
ATOM 821 C CA . TYR A 1 119 ? -8.434 12.608 19.074 1.00 86.00 119 TYR A CA 1
ATOM 822 C C . TYR A 1 119 ? -8.364 11.356 19.944 1.00 86.00 119 TYR A C 1
ATOM 824 O O . TYR A 1 119 ? -8.680 11.382 21.132 1.00 86.00 119 TYR A O 1
ATOM 832 N N . VAL A 1 120 ? -7.962 10.244 19.340 1.00 86.38 120 VAL A N 1
ATOM 833 C CA . VAL A 1 120 ? -7.720 8.985 20.048 1.00 86.38 120 VAL A CA 1
ATOM 834 C C . VAL A 1 120 ? -6.373 9.073 20.751 1.00 86.38 120 VAL A C 1
ATOM 836 O O . VAL A 1 120 ? -5.346 9.237 20.100 1.00 86.38 120 VAL A O 1
ATOM 839 N N . GLU A 1 121 ? -6.352 8.966 22.072 1.00 85.19 121 GLU A N 1
ATOM 840 C CA . GLU A 1 121 ? -5.099 8.945 22.830 1.00 85.19 121 GLU A CA 1
ATOM 841 C C . GLU A 1 121 ? -4.295 7.663 22.546 1.00 85.19 121 GLU A C 1
ATOM 843 O O . GLU A 1 121 ? -4.853 6.661 22.082 1.00 85.19 121 GLU A O 1
ATOM 848 N N . PRO A 1 122 ? -2.976 7.659 22.819 1.00 81.56 122 PRO A N 1
ATOM 849 C CA . PRO A 1 122 ? -2.185 6.437 22.789 1.00 81.56 122 PRO A CA 1
ATOM 850 C C . PRO A 1 122 ? -2.852 5.325 23.603 1.00 81.56 122 PRO A C 1
ATOM 852 O O . PRO A 1 122 ? -3.274 5.536 24.738 1.00 81.56 122 PRO A O 1
ATOM 855 N N . PHE A 1 123 ? -2.948 4.131 23.020 1.00 73.38 123 PHE A N 1
ATOM 856 C CA . PHE A 1 123 ? -3.538 2.989 23.711 1.00 73.38 123 PHE A CA 1
ATOM 857 C C . PHE A 1 123 ? -2.709 2.637 24.949 1.00 73.38 123 PHE A C 1
ATOM 859 O O . PHE A 1 123 ? -1.511 2.369 24.835 1.00 73.38 123 PHE A O 1
ATOM 866 N N . ASP A 1 124 ? -3.360 2.606 26.112 1.00 64.69 124 ASP A N 1
ATOM 867 C CA . ASP A 1 124 ? -2.732 2.214 27.372 1.00 64.69 124 ASP A CA 1
ATOM 868 C C . ASP A 1 124 ? -2.131 0.802 27.255 1.00 64.69 124 ASP A C 1
ATOM 870 O O . ASP A 1 124 ? -2.770 -0.126 26.748 1.00 64.69 124 ASP A O 1
ATOM 874 N N . ALA A 1 125 ? -0.895 0.630 27.726 1.00 58.00 125 ALA A N 1
ATOM 875 C CA . ALA A 1 125 ? -0.190 -0.645 27.712 1.00 58.00 125 ALA A CA 1
ATOM 876 C C . ALA A 1 125 ? -0.967 -1.743 28.462 1.00 58.00 125 ALA A C 1
ATOM 878 O O . ALA A 1 125 ? -0.925 -2.909 28.058 1.00 58.00 125 ALA A O 1
ATOM 879 N N . GLU A 1 126 ? -1.715 -1.374 29.506 1.00 49.31 126 GLU A N 1
ATOM 880 C CA . GLU A 1 126 ? -2.563 -2.297 30.262 1.00 49.31 126 GLU A CA 1
ATOM 881 C C . GLU A 1 126 ? -3.840 -2.658 29.479 1.00 49.31 126 GLU A C 1
ATOM 883 O O . GLU A 1 126 ? -4.174 -3.839 29.365 1.00 49.31 126 GLU A O 1
ATOM 888 N N . ALA A 1 127 ? -4.475 -1.699 28.795 1.00 48.59 127 ALA A N 1
ATOM 889 C CA . ALA A 1 127 ? -5.607 -1.961 27.896 1.00 48.59 127 ALA A CA 1
ATOM 890 C C . ALA A 1 127 ? -5.214 -2.818 26.673 1.00 48.59 127 ALA A C 1
ATOM 892 O O . ALA A 1 127 ? -5.986 -3.667 26.224 1.00 48.59 127 ALA A O 1
ATOM 893 N N . VAL A 1 128 ? -3.986 -2.666 26.164 1.00 51.44 128 VAL A N 1
ATOM 894 C CA . VAL A 1 128 ? -3.419 -3.516 25.101 1.00 51.44 128 VAL A CA 1
ATOM 895 C C . VAL A 1 128 ? -3.219 -4.961 25.575 1.00 51.44 128 VAL A C 1
ATOM 897 O O . VAL A 1 128 ? -3.318 -5.879 24.762 1.00 51.44 128 VAL A O 1
ATOM 900 N N . SER A 1 129 ? -2.987 -5.187 26.873 1.00 46.03 129 SER A N 1
ATOM 901 C CA . SER A 1 129 ? -2.871 -6.535 27.450 1.00 46.03 129 SER A CA 1
ATOM 902 C C . SER A 1 129 ? -4.216 -7.265 27.587 1.00 46.03 129 SER A C 1
ATOM 904 O O . SER A 1 129 ? -4.241 -8.496 27.578 1.00 46.03 129 SER A O 1
ATOM 906 N N . VAL A 1 130 ? -5.326 -6.515 27.650 1.00 52.16 130 VAL A N 1
ATOM 907 C CA . VAL A 1 130 ? -6.702 -7.036 27.776 1.00 52.16 130 VAL A CA 1
ATOM 908 C C . VAL A 1 130 ? -7.401 -7.194 26.409 1.00 52.16 130 VAL A C 1
ATOM 910 O O . VAL A 1 130 ? -8.419 -7.874 26.315 1.00 52.16 130 VAL A O 1
ATOM 913 N N . GLY A 1 131 ? -6.814 -6.663 25.330 1.00 65.50 131 GLY A N 1
ATOM 914 C CA . GLY A 1 131 ? -7.372 -6.688 23.973 1.00 65.50 131 GLY A CA 1
ATOM 915 C C . GLY A 1 131 ? -8.277 -5.480 23.720 1.00 65.50 131 GLY A C 1
ATOM 916 O O . GLY A 1 131 ? -9.398 -5.404 24.221 1.00 65.50 131 GLY A O 1
ATOM 917 N N . SER A 1 132 ? -7.784 -4.510 22.946 1.00 76.56 132 SER A N 1
ATOM 918 C CA . SER A 1 132 ? -8.535 -3.300 22.592 1.00 76.56 132 SER A CA 1
ATOM 919 C C . SER A 1 132 ? -9.329 -3.531 21.307 1.00 76.56 132 SER A C 1
ATOM 921 O O . SER A 1 132 ? -8.756 -3.595 20.221 1.00 76.56 132 SER A O 1
ATOM 923 N N . LYS A 1 133 ? -10.663 -3.582 21.413 1.00 82.88 133 LYS A N 1
ATOM 924 C CA . LYS A 1 133 ? -11.570 -3.772 20.264 1.00 82.88 133 LYS A CA 1
ATOM 925 C C . LYS A 1 133 ? -11.422 -2.682 19.210 1.00 82.88 133 LYS A C 1
ATOM 927 O O . LYS A 1 133 ? -11.550 -2.950 18.021 1.00 82.88 133 LYS A O 1
ATOM 932 N N . ALA A 1 134 ? -11.172 -1.449 19.642 1.00 81.56 134 ALA A N 1
ATOM 933 C CA . ALA A 1 134 ? -10.910 -0.333 18.748 1.00 81.56 134 ALA A CA 1
ATOM 934 C C . ALA A 1 134 ? -9.616 -0.542 17.959 1.00 81.56 134 ALA A C 1
ATOM 936 O O . ALA A 1 134 ? -9.622 -0.430 16.734 1.00 81.56 134 ALA A O 1
ATOM 937 N N . LYS A 1 135 ? -8.524 -0.887 18.648 1.00 80.00 135 LYS A N 1
ATOM 938 C CA . LYS A 1 135 ? -7.239 -1.173 18.006 1.00 80.00 135 LYS A CA 1
ATOM 939 C C . LYS A 1 135 ? -7.360 -2.333 17.020 1.00 80.00 135 LYS A C 1
ATOM 941 O O . LYS A 1 135 ? -6.908 -2.213 15.886 1.00 80.00 135 LYS A O 1
ATOM 946 N N . ASP A 1 136 ? -8.024 -3.412 17.421 1.00 78.56 136 ASP A N 1
ATOM 947 C CA . ASP A 1 136 ? -8.198 -4.602 16.586 1.00 78.56 136 ASP A CA 1
ATOM 948 C C . ASP A 1 136 ? -9.102 -4.331 15.368 1.00 78.56 136 ASP A C 1
ATOM 950 O O . ASP A 1 136 ? -8.932 -4.930 14.307 1.00 78.56 136 ASP A O 1
ATOM 954 N N . ALA A 1 137 ? -10.029 -3.374 15.482 1.00 79.38 137 ALA A N 1
ATOM 955 C CA . ALA A 1 137 ? -10.829 -2.879 14.363 1.00 79.38 137 ALA A CA 1
ATOM 956 C C . ALA A 1 137 ? -10.067 -1.914 13.433 1.00 79.38 137 ALA A C 1
ATOM 958 O O . ALA A 1 137 ? -10.612 -1.511 12.404 1.00 79.38 137 ALA A O 1
ATOM 959 N N . GLY A 1 138 ? -8.827 -1.543 13.770 1.00 81.00 138 GLY A N 1
ATOM 960 C CA . GLY A 1 138 ? -7.982 -0.661 12.965 1.00 81.00 138 GLY A CA 1
ATOM 961 C C . GLY A 1 138 ? -7.955 0.798 13.393 1.00 81.00 138 GLY A C 1
ATOM 962 O O . GLY A 1 138 ? -7.553 1.637 12.593 1.00 81.00 138 GLY A O 1
ATOM 963 N N . VAL A 1 139 ? -8.399 1.137 14.607 1.00 85.50 139 VAL A N 1
ATOM 964 C CA . VAL A 1 139 ? -8.264 2.507 15.124 1.00 85.50 139 VAL A CA 1
ATOM 965 C C . VAL A 1 139 ? -6.791 2.824 15.365 1.00 85.50 139 VAL A C 1
ATOM 967 O O . VAL A 1 139 ? -6.070 2.061 16.008 1.00 85.50 139 VAL A O 1
ATOM 970 N N . ILE A 1 140 ? -6.360 3.983 14.877 1.00 85.06 140 ILE A N 1
ATOM 971 C CA . ILE A 1 140 ? -4.981 4.464 14.965 1.00 85.06 140 ILE A CA 1
ATOM 972 C C . ILE A 1 140 ? -4.921 5.573 16.013 1.00 85.06 140 ILE A C 1
ATOM 974 O O . ILE A 1 140 ? -5.668 6.551 15.934 1.00 85.06 140 ILE A O 1
ATOM 978 N N . ALA A 1 141 ? -4.029 5.430 16.993 1.00 84.56 141 ALA A N 1
ATOM 979 C CA . ALA A 1 141 ? -3.790 6.468 17.993 1.00 84.56 141 ALA A CA 1
ATOM 980 C C . ALA A 1 141 ? -3.347 7.784 17.327 1.00 84.56 141 ALA A C 1
ATOM 982 O O . ALA A 1 141 ? -2.701 7.780 16.282 1.00 84.56 141 ALA A O 1
ATOM 983 N N . GLY A 1 142 ? -3.732 8.910 17.916 1.00 85.38 142 GLY A N 1
ATOM 984 C CA . GLY A 1 142 ? -3.561 10.252 17.360 1.00 85.38 142 GLY A CA 1
ATOM 985 C C . GLY A 1 142 ? -4.610 10.641 16.314 1.00 85.38 142 GLY A C 1
ATOM 986 O O . GLY A 1 142 ? -4.707 11.815 15.975 1.00 85.38 142 GLY A O 1
ATOM 987 N N . SER A 1 143 ? -5.428 9.704 15.820 1.00 87.44 143 SER A N 1
ATOM 988 C CA . SER A 1 143 ? -6.455 10.031 14.824 1.00 87.44 143 SER A CA 1
ATOM 989 C C . SER A 1 143 ? -7.563 10.892 15.414 1.00 87.44 143 SER A C 1
ATOM 991 O O . SER A 1 143 ? -8.062 10.608 16.506 1.00 87.44 143 SER A O 1
ATOM 993 N N . VAL A 1 144 ? -8.010 11.889 14.657 1.00 88.50 144 VAL A N 1
ATOM 994 C CA . VAL A 1 144 ? -9.151 12.730 15.018 1.00 88.50 144 VAL A CA 1
ATOM 995 C C . VAL A 1 144 ? -10.445 11.971 14.742 1.00 88.50 144 VAL A C 1
ATOM 997 O O . VAL A 1 144 ? -10.685 11.516 13.626 1.00 88.50 144 VAL A O 1
ATOM 1000 N N . LEU A 1 145 ? -11.313 11.837 15.742 1.00 88.44 145 LEU A N 1
ATOM 1001 C CA . LEU A 1 145 ? -12.652 11.287 15.568 1.00 88.44 145 LEU A CA 1
ATOM 1002 C C . LEU A 1 145 ? -13.530 12.327 14.863 1.00 88.44 145 LEU A C 1
ATOM 1004 O O . LEU A 1 145 ? -13.905 13.342 15.442 1.00 88.44 145 LEU A O 1
ATOM 1008 N N . VAL A 1 146 ? -13.873 12.060 13.603 1.00 87.25 146 VAL A N 1
ATOM 1009 C CA . VAL A 1 146 ? -14.655 12.973 12.755 1.00 87.25 146 VAL A CA 1
ATOM 1010 C C . VAL A 1 146 ? -16.150 12.736 12.933 1.00 87.25 146 VAL A C 1
ATOM 1012 O O . VAL A 1 146 ? -16.943 13.672 13.047 1.00 87.25 146 VAL A O 1
ATOM 1015 N N . SER A 1 147 ? -16.566 11.469 12.923 1.00 86.81 147 SER A N 1
ATOM 1016 C CA . SER A 1 147 ? -17.962 11.110 13.169 1.00 86.81 147 SER A CA 1
ATOM 1017 C C . SER A 1 147 ? -18.116 9.669 13.630 1.00 86.81 147 SER A C 1
ATOM 1019 O O . SER A 1 147 ? -17.237 8.843 13.405 1.00 86.81 147 SER A O 1
ATOM 1021 N N . TYR A 1 148 ? -19.260 9.348 14.221 1.00 87.56 148 TYR A N 1
ATOM 1022 C CA . TYR A 1 148 ? -19.629 7.975 14.561 1.00 87.56 148 TYR A CA 1
ATOM 1023 C C . TYR A 1 148 ? -21.120 7.729 14.313 1.00 87.56 148 TYR A C 1
ATOM 1025 O O . TYR A 1 148 ? -21.926 8.667 14.278 1.00 87.56 148 TYR A O 1
ATOM 1033 N N . ARG A 1 149 ? -21.494 6.461 14.110 1.00 85.44 149 ARG A N 1
ATOM 1034 C CA . ARG A 1 149 ? -22.897 6.024 14.030 1.00 85.44 149 ARG A CA 1
ATOM 1035 C C . ARG A 1 149 ? -23.062 4.538 14.317 1.00 85.44 149 ARG A C 1
ATOM 1037 O O . ARG A 1 149 ? -22.205 3.736 13.959 1.00 85.44 149 ARG A O 1
ATOM 1044 N N . SER A 1 150 ? -24.219 4.166 14.854 1.00 84.69 150 SER A N 1
ATOM 1045 C CA . SER A 1 150 ? -24.660 2.771 14.847 1.00 84.69 150 SER A CA 1
ATOM 1046 C C . SER A 1 150 ? -25.130 2.365 13.444 1.00 84.69 150 SER A C 1
ATOM 1048 O O . SER A 1 150 ? -25.819 3.123 12.753 1.00 84.69 150 SER A O 1
ATOM 1050 N N . LEU A 1 151 ? -24.744 1.164 13.022 1.00 80.88 151 LEU A N 1
ATOM 1051 C CA . LEU A 1 151 ? -25.204 0.495 11.808 1.00 80.88 151 LEU A CA 1
ATOM 1052 C C . LEU A 1 151 ? -26.349 -0.490 12.082 1.00 80.88 151 LEU A C 1
ATOM 1054 O O . LEU A 1 151 ? -26.800 -1.140 11.142 1.00 80.88 151 LEU A O 1
ATOM 1058 N N . ASP A 1 152 ? -26.823 -0.597 13.327 1.00 80.81 152 ASP A N 1
ATOM 1059 C CA . ASP A 1 152 ? -27.963 -1.440 13.683 1.00 80.81 152 ASP A CA 1
ATOM 1060 C C . ASP A 1 152 ? -29.244 -0.919 12.991 1.00 80.81 152 ASP A C 1
ATOM 1062 O O . ASP A 1 152 ? -29.681 0.208 13.264 1.00 80.81 152 ASP A O 1
ATOM 1066 N N . PRO A 1 153 ? -29.879 -1.712 12.105 1.00 72.88 153 PRO A N 1
ATOM 1067 C CA . PRO A 1 153 ? -31.100 -1.305 11.412 1.00 72.88 153 PRO A CA 1
ATOM 1068 C C . PRO A 1 153 ? -32.260 -0.995 12.365 1.00 72.88 153 PRO A C 1
ATOM 1070 O O . PRO A 1 153 ? -33.111 -0.166 12.048 1.00 72.88 153 PRO A O 1
ATOM 1073 N N . SER A 1 154 ? -32.300 -1.630 13.542 1.00 73.69 154 SER A N 1
ATOM 1074 C CA . SER A 1 154 ? -33.340 -1.406 14.552 1.00 73.69 154 SER A CA 1
ATOM 1075 C C . SER A 1 154 ? -33.213 -0.042 15.242 1.00 73.69 154 SER A C 1
ATOM 1077 O O . SER A 1 154 ? -34.209 0.507 15.723 1.00 73.69 154 SER A O 1
ATOM 1079 N N . PHE A 1 155 ? -32.010 0.540 15.222 1.00 72.00 155 PHE A N 1
ATOM 1080 C CA . PHE A 1 155 ? -31.697 1.849 15.791 1.00 72.00 155 PHE A CA 1
ATOM 1081 C C . PHE A 1 155 ? -31.903 3.005 14.787 1.00 72.00 155 PHE A C 1
ATOM 1083 O O . PHE A 1 155 ? -32.003 4.171 15.176 1.00 72.00 155 PHE A O 1
ATOM 1090 N N . GLN A 1 156 ? -32.041 2.708 13.488 1.00 58.09 156 GLN A N 1
ATOM 1091 C CA . GLN A 1 156 ? -32.276 3.696 12.426 1.00 58.09 156 GLN A CA 1
ATOM 1092 C C . GLN A 1 156 ? -33.761 4.096 12.318 1.00 58.09 156 GLN A C 1
ATOM 1094 O O . GLN A 1 156 ? -34.476 3.647 11.427 1.00 58.09 156 GLN A O 1
ATOM 1099 N N . LYS A 1 157 ? -34.249 4.976 13.205 1.00 51.38 157 LYS A N 1
ATOM 1100 C CA . LYS A 1 157 ? -35.602 5.580 13.083 1.00 51.38 157 LYS A CA 1
ATOM 1101 C C . LYS A 1 157 ? -35.643 7.084 12.774 1.00 51.38 157 LYS A C 1
ATOM 1103 O O . LYS A 1 157 ? -36.731 7.630 12.637 1.00 51.38 157 LYS A O 1
ATOM 1108 N N . SER A 1 158 ? -34.507 7.765 12.604 1.00 48.12 158 SER A N 1
ATOM 1109 C CA . SER A 1 158 ? -34.477 9.179 12.189 1.00 48.12 158 SER A CA 1
ATOM 1110 C C . SER A 1 158 ? -33.307 9.457 11.246 1.00 48.12 158 SER A C 1
ATOM 1112 O O . SER A 1 158 ? -32.218 8.922 11.436 1.00 48.12 158 SER A O 1
ATOM 1114 N N . ALA A 1 159 ? -33.530 10.291 10.229 1.00 42.25 159 ALA A N 1
ATOM 1115 C CA . ALA A 1 159 ? -32.660 10.514 9.069 1.00 42.25 159 ALA A CA 1
ATOM 1116 C C . ALA A 1 159 ? -31.306 11.219 9.352 1.00 42.25 159 ALA A C 1
ATOM 1118 O O . ALA A 1 159 ? -30.688 11.753 8.435 1.00 42.25 159 ALA A O 1
ATOM 1119 N N . SER A 1 160 ? -30.801 11.213 10.590 1.00 46.84 160 SER A N 1
ATOM 1120 C CA . SER A 1 160 ? -29.538 11.868 10.966 1.00 46.84 160 SER A CA 1
ATOM 1121 C C . SER A 1 160 ? -28.835 11.202 12.162 1.00 46.84 160 SER A C 1
ATOM 1123 O O . SER A 1 160 ? -28.534 11.855 13.156 1.00 46.84 160 SER A O 1
ATOM 1125 N N . THR A 1 161 ? -28.564 9.894 12.108 1.00 56.72 161 THR A N 1
ATOM 1126 C CA . THR A 1 161 ? -27.832 9.182 13.189 1.00 56.72 161 THR A CA 1
ATOM 1127 C C . THR A 1 161 ? -26.303 9.223 13.036 1.00 56.72 161 THR A C 1
ATOM 1129 O O . THR A 1 161 ? -25.593 8.558 13.784 1.00 56.72 161 THR A O 1
ATOM 1132 N N . ARG A 1 162 ? -25.772 9.970 12.054 1.00 56.97 162 ARG A N 1
ATOM 1133 C CA . ARG A 1 162 ? -24.334 10.262 11.964 1.00 56.97 162 ARG A CA 1
ATOM 1134 C C . ARG A 1 162 ? -24.043 11.517 12.775 1.00 56.97 162 ARG A C 1
ATOM 1136 O O . ARG A 1 162 ? -24.429 12.608 12.366 1.00 56.97 162 ARG A O 1
ATOM 1143 N N . TYR A 1 163 ? -23.346 11.343 13.889 1.00 63.38 163 TYR A N 1
ATOM 1144 C CA . TYR A 1 163 ? -22.897 12.444 14.729 1.00 63.38 163 TYR A CA 1
ATOM 1145 C C . TYR A 1 163 ? -21.591 12.981 14.156 1.00 63.38 163 TYR A C 1
ATOM 1147 O O . TYR A 1 163 ? -20.559 12.326 14.273 1.00 63.38 163 TYR A O 1
ATOM 1155 N N . VAL A 1 164 ? -21.651 14.123 13.473 1.00 63.41 164 VAL A N 1
ATOM 1156 C CA . VAL A 1 164 ? -20.462 14.831 12.984 1.00 63.41 164 VAL A CA 1
ATOM 1157 C C . VAL A 1 164 ? -19.957 15.712 14.113 1.00 63.41 164 VAL A C 1
ATOM 1159 O O . VAL A 1 164 ? -20.698 16.549 14.616 1.00 63.41 164 VAL A O 1
ATOM 1162 N N . LEU A 1 165 ? -18.709 15.519 14.520 1.00 60.78 165 LEU A N 1
ATOM 1163 C CA . LEU A 1 165 ? -18.108 16.314 15.579 1.00 60.78 165 LEU A CA 1
ATOM 1164 C C . LEU A 1 165 ? -17.663 17.647 14.971 1.00 60.78 165 LEU A C 1
ATOM 1166 O O . LEU A 1 165 ? -16.643 17.734 14.293 1.00 60.78 165 LEU A O 1
ATOM 1170 N N . SER A 1 166 ? -18.488 18.683 15.138 1.00 55.38 166 SER A N 1
ATOM 1171 C CA . SER A 1 166 ? -18.140 20.042 14.722 1.00 55.38 166 SER A CA 1
ATOM 1172 C C . SER A 1 166 ? -17.320 20.744 15.806 1.00 55.38 166 SER A C 1
ATOM 1174 O O . SER A 1 166 ? -17.590 20.573 16.994 1.00 55.38 166 SER A O 1
ATOM 1176 N N . LYS A 1 167 ? -16.364 21.594 15.398 1.00 53.72 167 LYS A N 1
ATOM 1177 C CA . LYS A 1 167 ? -15.428 22.307 16.292 1.00 53.72 167 LYS A CA 1
ATOM 1178 C C . LYS A 1 167 ? -16.095 23.138 17.408 1.00 53.72 167 LYS A C 1
ATOM 1180 O O . LYS A 1 167 ? -15.385 23.628 18.274 1.00 53.72 167 LYS A O 1
ATOM 1185 N N . ASN A 1 168 ? -17.420 23.369 17.392 1.00 47.47 168 ASN A N 1
ATOM 1186 C CA . ASN A 1 168 ? -18.045 24.300 18.344 1.00 47.47 168 ASN A CA 1
ATOM 1187 C C . ASN A 1 168 ? -19.571 24.204 18.582 1.00 47.47 168 ASN A C 1
ATOM 1189 O O . ASN A 1 168 ? -20.134 25.167 19.107 1.00 47.47 168 ASN A O 1
ATOM 1193 N N . ARG A 1 169 ? -20.297 23.142 18.183 1.00 47.84 169 ARG A N 1
ATOM 1194 C CA . ARG A 1 169 ? -21.782 23.182 18.271 1.00 47.84 169 ARG A CA 1
ATOM 1195 C C . ARG A 1 169 ? -22.519 21.989 18.864 1.00 47.84 169 ARG A C 1
ATOM 1197 O O . ARG A 1 169 ? -23.673 22.181 19.239 1.00 47.84 169 ARG A O 1
ATOM 1204 N N . ASP A 1 170 ? -21.898 20.829 19.033 1.00 49.75 170 ASP A N 1
ATOM 1205 C CA . ASP A 1 170 ? -22.608 19.665 19.568 1.00 49.75 170 ASP A CA 1
ATOM 1206 C C . ASP A 1 170 ? -22.138 19.334 20.990 1.00 49.75 170 ASP A C 1
ATOM 1208 O O . ASP A 1 170 ? -20.929 19.358 21.247 1.00 49.75 170 ASP A O 1
ATOM 1212 N N . PRO A 1 171 ? -23.047 19.020 21.938 1.00 51.59 171 PRO A N 1
ATOM 1213 C CA . PRO A 1 171 ? -22.645 18.410 23.193 1.00 51.59 171 PRO A CA 1
ATOM 1214 C C . PRO A 1 171 ? -21.979 17.083 22.839 1.00 51.59 171 PRO A C 1
ATOM 1216 O O . PRO A 1 171 ? -22.631 16.121 22.435 1.00 51.59 171 PRO A O 1
ATOM 1219 N N . VAL A 1 172 ? -20.650 17.076 22.906 1.00 54.34 172 VAL A N 1
ATOM 1220 C CA . VAL A 1 172 ? -19.838 15.892 22.662 1.00 54.34 172 VAL A CA 1
ATOM 1221 C C . VAL A 1 172 ? -20.294 14.834 23.652 1.00 54.34 172 VAL A C 1
ATOM 1223 O O . VAL A 1 172 ? -20.049 14.962 24.852 1.00 54.34 172 VAL A O 1
ATOM 1226 N N . ARG A 1 173 ? -20.980 13.815 23.134 1.00 63.41 173 ARG A N 1
ATOM 1227 C CA . ARG A 1 173 ? -21.302 12.611 23.890 1.00 63.41 173 ARG A CA 1
ATOM 1228 C C . ARG A 1 173 ? -20.024 12.075 24.529 1.00 63.41 173 ARG A C 1
ATOM 1230 O O . ARG A 1 173 ? -18.976 12.037 23.879 1.00 63.41 173 ARG A O 1
ATOM 1237 N N . THR A 1 174 ? -20.104 11.685 25.796 1.00 72.94 174 THR A N 1
ATOM 1238 C CA . THR A 1 174 ? -18.977 11.039 26.481 1.00 72.94 174 THR A CA 1
ATOM 1239 C C . THR A 1 174 ? -18.589 9.733 25.775 1.00 72.94 174 THR A C 1
ATOM 1241 O O . THR A 1 174 ? -19.400 9.150 25.056 1.00 72.94 174 THR A O 1
ATOM 1244 N N . LEU A 1 175 ? -17.357 9.244 25.971 1.00 81.06 175 LEU A N 1
ATOM 1245 C CA . LEU A 1 175 ? -16.936 7.945 25.422 1.00 81.06 175 LEU A CA 1
ATOM 1246 C C . LEU A 1 175 ? -17.933 6.834 25.792 1.00 81.06 175 LEU A C 1
ATOM 1248 O O . LEU A 1 175 ? -18.318 6.051 24.932 1.00 81.06 175 LEU A O 1
ATOM 1252 N N . THR A 1 176 ? -18.421 6.839 27.034 1.00 80.75 176 THR A N 1
ATOM 1253 C CA . THR A 1 176 ? -19.440 5.907 27.531 1.00 80.75 176 THR A CA 1
ATOM 1254 C C . THR A 1 176 ? -20.709 5.932 26.681 1.00 80.75 176 THR A C 1
ATOM 1256 O O . THR A 1 176 ? -21.216 4.892 26.283 1.00 80.75 176 THR A O 1
ATOM 1259 N N . GLU A 1 177 ? -21.185 7.116 26.300 1.00 80.19 177 GLU A N 1
ATOM 1260 C CA . GLU A 1 177 ? -22.363 7.235 25.438 1.00 80.19 177 GLU A CA 1
ATOM 1261 C C . GLU A 1 177 ? -22.125 6.741 24.002 1.00 80.19 177 GLU A C 1
ATOM 1263 O O . GLU A 1 177 ? -23.074 6.338 23.330 1.00 80.19 177 GLU A O 1
ATOM 1268 N N . ILE A 1 178 ? -20.884 6.793 23.504 1.00 84.88 178 ILE A N 1
ATOM 1269 C CA . ILE A 1 178 ? -20.515 6.191 22.215 1.00 84.88 178 ILE A CA 1
ATOM 1270 C C . ILE A 1 178 ? -20.484 4.660 22.346 1.00 84.88 178 ILE A C 1
ATOM 1272 O O . ILE A 1 178 ? -20.934 3.957 21.441 1.00 84.88 178 ILE A O 1
ATOM 1276 N N . GLU A 1 179 ? -19.974 4.142 23.464 1.00 85.50 179 GLU A N 1
ATOM 1277 C CA . GLU A 1 179 ? -19.890 2.707 23.764 1.00 85.50 179 GLU A CA 1
ATOM 1278 C C . GLU A 1 179 ? -21.261 2.048 23.966 1.00 85.50 179 GLU A C 1
ATOM 1280 O O . GLU A 1 179 ? -21.431 0.883 23.594 1.00 85.50 179 GLU A O 1
ATOM 1285 N N . ASP A 1 180 ? -22.234 2.806 24.477 1.00 85.44 180 ASP A N 1
ATOM 1286 C CA . ASP A 1 180 ? -23.620 2.377 24.688 1.00 85.44 180 ASP A CA 1
ATOM 1287 C C . ASP A 1 180 ? -24.438 2.271 23.386 1.00 85.44 180 ASP A C 1
ATOM 1289 O O . ASP A 1 180 ? -25.555 1.740 23.386 1.00 85.44 180 ASP A O 1
ATOM 1293 N N . LEU A 1 181 ? -23.918 2.764 22.255 1.00 86.12 181 LEU A N 1
ATOM 1294 C CA . LEU A 1 181 ? -24.611 2.649 20.974 1.00 86.12 181 LEU A CA 1
ATOM 1295 C C . LEU A 1 181 ? -24.703 1.183 20.513 1.00 86.12 181 LEU A C 1
ATOM 1297 O O . LEU A 1 181 ? -23.719 0.438 20.596 1.00 86.12 181 LEU A O 1
ATOM 1301 N N . PRO A 1 182 ? -25.846 0.766 19.928 1.00 87.12 182 PRO A N 1
ATOM 1302 C CA . PRO A 1 182 ? -25.978 -0.571 19.366 1.00 87.12 182 PRO A CA 1
ATOM 1303 C C . PRO A 1 182 ? -24.926 -0.849 18.294 1.00 87.12 182 PRO A C 1
ATOM 1305 O O . PRO A 1 182 ? -24.543 0.033 17.517 1.00 87.12 182 PRO A O 1
ATOM 1308 N N . ARG A 1 183 ? -24.467 -2.095 18.233 1.00 85.25 183 ARG A N 1
ATOM 1309 C CA . ARG A 1 183 ? -23.467 -2.545 17.263 1.00 85.25 183 ARG A CA 1
ATOM 1310 C C . ARG A 1 183 ? -24.139 -3.066 15.984 1.00 85.25 183 ARG A C 1
ATOM 1312 O O . ARG A 1 183 ? -25.268 -3.539 16.063 1.00 85.25 183 ARG A O 1
ATOM 1319 N N . PRO A 1 184 ? -23.463 -3.041 14.820 1.00 85.38 184 PRO A N 1
ATOM 1320 C CA . PRO A 1 184 ? -22.086 -2.585 14.600 1.00 85.38 184 PRO A CA 1
ATOM 1321 C C . PRO A 1 184 ? -21.935 -1.067 14.724 1.00 85.38 184 PRO A C 1
ATOM 1323 O O . PRO A 1 184 ? -22.820 -0.321 14.316 1.00 85.38 184 PRO A O 1
ATOM 1326 N N . LEU A 1 185 ? -20.815 -0.602 15.276 1.00 85.88 185 LEU A N 1
ATOM 1327 C CA . LEU A 1 185 ? -20.509 0.823 15.409 1.00 85.88 185 LEU A CA 1
ATOM 1328 C C . LEU A 1 185 ? -19.508 1.242 14.330 1.00 85.88 185 LEU A C 1
ATOM 1330 O O . LEU A 1 185 ? -18.394 0.731 14.299 1.00 85.88 185 LEU A O 1
ATOM 1334 N N . GLU A 1 186 ? -19.894 2.181 13.471 1.00 86.44 186 GLU A N 1
ATOM 1335 C CA . GLU A 1 186 ? -19.011 2.825 12.495 1.00 86.44 186 GLU A CA 1
ATOM 1336 C C . GLU A 1 186 ? -18.352 4.043 13.150 1.00 86.44 186 GLU A C 1
ATOM 1338 O O . GLU A 1 186 ? -19.058 4.945 13.611 1.00 86.44 186 GLU A O 1
ATOM 1343 N N . LEU A 1 187 ? -17.019 4.090 13.154 1.00 87.75 187 LEU A N 1
ATOM 1344 C CA . LEU A 1 187 ? -16.249 5.284 13.501 1.00 87.75 187 LEU A CA 1
ATOM 1345 C C . LEU A 1 187 ? -15.532 5.778 12.245 1.00 87.75 187 LEU A C 1
ATOM 1347 O O . LEU A 1 187 ? -14.884 5.008 11.536 1.00 87.75 187 LEU A O 1
ATOM 1351 N N . ARG A 1 188 ? -15.643 7.073 11.977 1.00 88.50 188 ARG A N 1
ATOM 1352 C CA . ARG A 1 188 ? -14.900 7.765 10.930 1.00 88.50 188 ARG A CA 1
ATOM 1353 C C . ARG A 1 188 ? -13.837 8.622 11.582 1.00 88.50 188 ARG A C 1
ATOM 1355 O O . ARG A 1 188 ? -14.157 9.477 12.410 1.00 88.50 188 ARG A O 1
ATOM 1362 N N . LEU A 1 189 ? -12.601 8.379 11.193 1.00 89.06 189 LEU A N 1
ATOM 1363 C CA . LEU A 1 189 ? -11.408 8.940 11.803 1.00 89.06 189 LEU A CA 1
ATOM 1364 C C . LEU A 1 189 ? -10.588 9.628 10.717 1.00 89.06 189 LEU A C 1
ATOM 1366 O O . LEU A 1 189 ? -10.578 9.153 9.588 1.00 89.06 189 LEU A O 1
ATOM 1370 N N . ALA A 1 190 ? -9.924 10.727 11.044 1.00 88.38 190 ALA A N 1
ATOM 1371 C CA . ALA A 1 190 ? -8.901 11.340 10.209 1.00 88.38 190 ALA A CA 1
ATOM 1372 C C . ALA A 1 190 ? -7.533 10.993 10.790 1.00 88.38 190 ALA A C 1
ATOM 1374 O O . ALA A 1 190 ? -7.346 11.104 12.005 1.00 88.38 190 ALA A O 1
ATOM 1375 N N . LEU A 1 191 ? -6.600 10.549 9.949 1.00 85.94 191 LEU A N 1
ATOM 1376 C CA . LEU A 1 191 ? -5.217 10.355 10.378 1.00 85.94 191 LEU A CA 1
ATOM 1377 C C . LEU A 1 191 ? -4.646 11.678 10.912 1.00 85.94 191 LEU A C 1
ATOM 1379 O O . LEU A 1 191 ? -5.032 12.744 10.427 1.00 85.94 191 LEU A O 1
A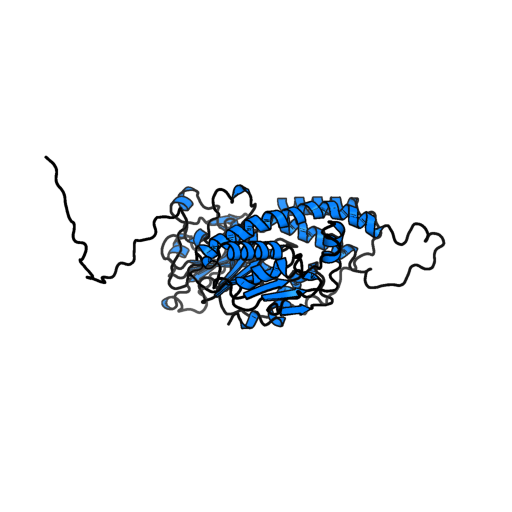TOM 1383 N N . PRO A 1 192 ? -3.752 11.630 11.915 1.00 76.62 192 PRO A N 1
ATOM 1384 C CA . PRO A 1 192 ? -3.065 12.831 12.360 1.00 76.62 192 PRO A CA 1
ATOM 1385 C C . PRO A 1 192 ? -2.254 13.408 11.197 1.00 76.62 192 PRO A C 1
ATOM 1387 O O . PRO A 1 192 ? -1.587 12.662 10.478 1.00 76.62 192 PRO A O 1
ATOM 1390 N N . ASN A 1 193 ? -2.290 14.729 11.040 1.00 66.50 193 ASN A N 1
ATOM 1391 C CA . ASN A 1 193 ? -1.384 15.436 10.139 1.00 66.50 193 ASN A CA 1
ATOM 1392 C C . ASN A 1 193 ? 0.056 15.173 10.610 1.00 66.50 193 ASN A C 1
ATOM 1394 O O . ASN A 1 193 ? 0.406 15.487 11.750 1.00 66.50 193 ASN A O 1
ATOM 1398 N N . GLN A 1 194 ? 0.869 14.521 9.780 1.00 62.72 194 GLN A N 1
ATOM 1399 C CA . GLN A 1 194 ? 2.220 14.077 10.140 1.00 62.72 194 GLN A CA 1
ATOM 1400 C C . GLN A 1 194 ? 3.254 15.158 9.810 1.00 62.72 194 GLN A C 1
ATOM 1402 O O . GLN A 1 194 ? 4.142 14.931 8.999 1.00 62.72 194 GLN A O 1
ATOM 1407 N N . ASP A 1 195 ? 3.122 16.362 10.368 1.00 54.81 195 ASP A N 1
ATOM 1408 C CA . ASP A 1 195 ? 3.509 17.524 9.555 1.00 54.81 195 ASP A CA 1
ATOM 1409 C C . ASP A 1 195 ? 4.460 18.567 10.159 1.00 54.81 195 ASP A C 1
ATOM 1411 O O . ASP A 1 195 ? 4.636 19.618 9.547 1.00 54.81 195 ASP A O 1
ATOM 1415 N N . GLU A 1 196 ? 5.166 18.289 11.261 1.00 59.97 196 GLU A N 1
ATOM 1416 C CA . GLU A 1 196 ? 6.320 19.133 11.641 1.00 59.97 196 GLU A CA 1
ATOM 1417 C C . GLU A 1 196 ? 7.656 18.420 11.436 1.00 59.97 196 GLU A C 1
ATOM 1419 O O . GLU A 1 196 ? 8.378 18.770 10.512 1.00 59.97 196 GLU A O 1
ATOM 1424 N N . GLU A 1 197 ? 7.980 17.381 12.209 1.00 60.59 197 GLU A N 1
ATOM 1425 C CA . GLU A 1 197 ? 9.323 16.773 12.147 1.00 60.59 197 GLU A CA 1
ATOM 1426 C C . GLU A 1 197 ? 9.625 16.090 10.796 1.00 60.59 197 GLU A C 1
ATOM 1428 O O . GLU A 1 197 ? 10.737 16.181 10.272 1.00 60.59 197 GLU A O 1
ATOM 1433 N N . LEU A 1 198 ? 8.641 15.397 10.209 1.00 65.12 198 LEU A N 1
ATOM 1434 C CA . LEU A 1 198 ? 8.799 14.765 8.895 1.00 65.12 198 LEU A CA 1
ATOM 1435 C C . LEU A 1 198 ? 8.903 15.818 7.786 1.00 65.12 198 LEU A C 1
ATOM 1437 O O . LEU A 1 198 ? 9.778 15.714 6.927 1.00 65.12 198 LEU A O 1
ATOM 1441 N N . ASN A 1 199 ? 8.068 16.857 7.840 1.00 66.94 199 ASN A N 1
ATOM 1442 C CA . ASN A 1 199 ? 8.118 17.968 6.891 1.00 66.94 199 ASN A CA 1
ATOM 1443 C C . ASN A 1 199 ? 9.402 18.785 7.017 1.00 66.94 199 ASN A C 1
ATOM 1445 O O . ASN A 1 199 ? 9.921 19.240 6.005 1.00 66.94 199 ASN A O 1
ATOM 1449 N N . GLU A 1 200 ? 9.959 18.922 8.219 1.00 70.88 200 GLU A N 1
ATOM 1450 C CA . GLU A 1 200 ? 11.263 19.541 8.443 1.00 70.88 200 GLU A CA 1
ATOM 1451 C C . GLU A 1 200 ? 12.380 18.699 7.813 1.00 70.88 200 GLU A C 1
ATOM 1453 O O . GLU A 1 200 ? 13.207 19.232 7.078 1.00 70.88 200 GLU A O 1
ATOM 1458 N N . LYS A 1 201 ? 12.370 17.371 8.007 1.00 68.75 201 LYS A N 1
ATOM 1459 C CA . LYS A 1 201 ? 13.334 16.455 7.366 1.00 68.75 201 LYS A CA 1
ATOM 1460 C C . LYS A 1 201 ? 13.234 16.477 5.842 1.00 68.75 201 LYS A C 1
ATOM 1462 O O . LYS A 1 201 ? 14.259 16.499 5.164 1.00 68.75 201 LYS A O 1
ATOM 1467 N N . ILE A 1 202 ? 12.014 16.461 5.306 1.00 68.19 202 ILE A N 1
ATOM 1468 C CA . ILE A 1 202 ? 11.763 16.565 3.864 1.00 68.19 202 ILE A CA 1
ATOM 1469 C C . ILE A 1 202 ? 12.211 17.936 3.353 1.00 68.19 202 ILE A C 1
ATOM 1471 O O . ILE A 1 202 ? 12.885 18.004 2.331 1.00 68.19 202 ILE A O 1
ATOM 1475 N N . GLY A 1 203 ? 11.893 19.014 4.073 1.00 69.31 203 GLY A N 1
ATOM 1476 C CA . GLY A 1 203 ? 12.306 20.378 3.751 1.00 69.31 203 GLY A CA 1
ATOM 1477 C C . GLY A 1 203 ? 13.824 20.516 3.688 1.00 69.31 203 GLY A C 1
ATOM 1478 O O . GLY A 1 203 ? 14.345 20.957 2.669 1.00 69.31 203 GLY A O 1
ATOM 1479 N N . ALA A 1 204 ? 14.532 20.032 4.709 1.00 74.62 204 ALA A N 1
ATOM 1480 C CA . ALA A 1 204 ? 15.992 20.020 4.749 1.00 74.62 204 ALA A CA 1
ATOM 1481 C C . ALA A 1 204 ? 16.596 19.215 3.585 1.00 74.62 204 ALA A C 1
ATOM 1483 O O . ALA A 1 204 ? 17.518 19.682 2.925 1.00 74.62 204 ALA A O 1
ATOM 1484 N N . MET A 1 205 ? 16.042 18.036 3.275 1.00 71.81 205 MET A N 1
ATOM 1485 C CA . MET A 1 205 ? 16.475 17.235 2.124 1.00 71.81 205 MET A CA 1
ATOM 1486 C C . MET A 1 205 ? 16.244 17.970 0.795 1.00 71.81 205 MET A C 1
ATOM 1488 O O . MET A 1 205 ? 17.109 17.956 -0.079 1.00 71.81 205 MET A O 1
ATOM 1492 N N . VAL A 1 206 ? 15.083 18.607 0.627 1.00 70.44 206 VAL A N 1
ATOM 1493 C CA . VAL A 1 206 ? 14.750 19.384 -0.574 1.00 70.44 206 VAL A CA 1
ATOM 1494 C C . VAL A 1 206 ? 15.677 20.588 -0.720 1.00 70.44 206 VAL A C 1
ATOM 1496 O O . VAL A 1 206 ? 16.100 20.883 -1.838 1.00 70.44 206 VAL A O 1
ATOM 1499 N N . ASP A 1 207 ? 16.014 21.265 0.375 1.00 71.06 207 ASP A N 1
ATOM 1500 C CA . ASP A 1 207 ? 16.938 22.397 0.373 1.00 71.06 207 ASP A CA 1
ATOM 1501 C C . ASP A 1 207 ? 18.376 21.954 0.049 1.00 71.06 207 ASP A C 1
ATOM 1503 O O . ASP A 1 207 ? 18.992 22.530 -0.848 1.00 71.06 207 ASP A O 1
ATOM 1507 N N . ASP A 1 208 ? 18.860 20.844 0.613 1.00 68.50 208 ASP A N 1
ATOM 1508 C CA . ASP A 1 208 ? 20.150 20.248 0.227 1.00 68.50 208 ASP A CA 1
ATOM 1509 C C . ASP A 1 208 ? 20.185 19.886 -1.271 1.00 68.50 208 ASP A C 1
ATOM 1511 O O . ASP A 1 208 ? 21.160 20.152 -1.981 1.00 68.50 208 ASP A O 1
ATOM 1515 N N . MET A 1 209 ? 19.096 19.312 -1.798 1.00 67.88 209 MET A N 1
ATOM 1516 C CA . MET A 1 209 ? 18.974 19.029 -3.230 1.00 67.88 209 MET A CA 1
ATOM 1517 C C . MET A 1 209 ? 18.963 20.319 -4.066 1.00 67.88 209 MET A C 1
ATOM 1519 O O . MET A 1 209 ? 19.457 20.312 -5.197 1.00 67.88 209 MET A O 1
ATOM 1523 N N . ARG A 1 210 ? 18.408 21.433 -3.560 1.00 66.50 210 ARG A N 1
ATOM 1524 C CA . ARG A 1 210 ? 18.451 22.739 -4.245 1.00 66.50 210 ARG A CA 1
ATOM 1525 C C . ARG A 1 210 ? 19.875 23.257 -4.362 1.00 66.50 210 ARG A C 1
ATOM 1527 O O . ARG A 1 210 ? 20.239 23.657 -5.464 1.00 66.50 210 ARG A O 1
ATOM 1534 N N . ASP A 1 211 ? 20.659 23.187 -3.293 1.00 63.88 211 ASP A N 1
ATOM 1535 C CA . ASP A 1 211 ? 22.033 23.700 -3.261 1.00 63.88 211 ASP A CA 1
ATOM 1536 C C . ASP A 1 211 ? 22.964 22.946 -4.221 1.00 63.88 211 ASP A C 1
ATOM 1538 O O . ASP A 1 211 ? 23.858 23.526 -4.844 1.00 63.88 211 ASP A O 1
ATOM 1542 N N . VAL A 1 212 ? 22.715 21.649 -4.409 1.00 60.44 212 VAL A N 1
ATOM 1543 C CA . VAL A 1 212 ? 23.444 20.800 -5.362 1.00 60.44 212 VAL A CA 1
ATOM 1544 C C . VAL A 1 212 ? 23.055 21.094 -6.819 1.00 60.44 212 VAL A C 1
ATOM 1546 O O . VAL A 1 212 ? 23.882 20.994 -7.732 1.00 60.44 212 VAL A O 1
ATOM 1549 N N . VAL A 1 213 ? 21.803 21.486 -7.065 1.00 56.53 213 VAL A N 1
ATOM 1550 C CA . VAL A 1 213 ? 21.295 21.831 -8.400 1.00 56.53 213 VAL A CA 1
ATOM 1551 C C . VAL A 1 213 ? 21.530 23.320 -8.669 1.00 56.53 213 VAL A C 1
ATOM 1553 O O . VAL A 1 213 ? 20.615 24.136 -8.568 1.00 56.53 213 VAL A O 1
ATOM 1556 N N . THR A 1 214 ? 22.761 23.674 -9.054 1.00 51.66 214 THR A N 1
ATOM 1557 C CA . THR A 1 214 ? 23.094 25.030 -9.533 1.00 51.66 214 THR A CA 1
ATOM 1558 C C . THR A 1 214 ? 22.217 25.435 -10.728 1.00 51.66 214 THR A C 1
ATOM 1560 O O . THR A 1 214 ? 21.947 24.640 -11.632 1.00 51.66 214 THR A O 1
ATOM 1563 N N . GLU A 1 215 ? 21.732 26.679 -10.693 1.00 49.06 215 GLU A N 1
ATOM 1564 C CA . GLU A 1 215 ? 20.644 27.204 -11.524 1.00 49.06 215 GLU A CA 1
ATOM 1565 C C . GLU A 1 215 ? 20.856 27.044 -13.040 1.00 49.06 215 GLU A C 1
ATOM 1567 O O . GLU A 1 215 ? 21.772 27.591 -13.648 1.00 49.06 215 GLU A O 1
ATOM 1572 N N . ASN A 1 216 ? 19.901 26.360 -13.667 1.00 40.19 216 ASN A N 1
ATOM 1573 C CA . ASN A 1 216 ? 19.347 26.727 -14.968 1.00 40.19 216 ASN A CA 1
ATOM 1574 C C . ASN A 1 216 ? 17.833 26.524 -14.871 1.00 40.19 216 ASN A C 1
ATOM 1576 O O . ASN A 1 216 ? 17.266 25.558 -15.387 1.00 40.19 216 ASN A O 1
ATOM 1580 N N . THR A 1 217 ? 17.208 27.417 -14.114 1.00 37.12 217 THR A N 1
ATOM 1581 C CA . THR A 1 217 ? 15.766 27.540 -13.934 1.00 37.12 217 THR A CA 1
ATOM 1582 C C . THR A 1 217 ? 15.128 28.026 -15.235 1.00 37.12 217 THR A C 1
ATOM 1584 O O . THR A 1 217 ? 15.508 29.047 -15.801 1.00 37.12 217 THR A O 1
ATOM 1587 N N . LEU A 1 218 ? 14.139 27.285 -15.727 1.00 35.59 218 LEU A N 1
ATOM 1588 C CA . LEU A 1 218 ? 12.998 27.919 -16.371 1.00 35.59 218 LEU A CA 1
ATOM 1589 C C . LEU A 1 218 ? 11.924 27.952 -15.291 1.00 35.59 218 LEU A C 1
ATOM 1591 O O . LEU A 1 218 ? 11.631 26.919 -14.695 1.00 35.59 218 LEU A O 1
ATOM 1595 N N . GLU A 1 219 ? 11.452 29.155 -14.981 1.00 31.97 219 GLU A N 1
ATOM 1596 C CA . GLU A 1 219 ? 10.393 29.401 -14.009 1.00 31.97 219 GLU A CA 1
ATOM 1597 C C . GLU A 1 219 ? 9.164 28.558 -14.366 1.00 31.97 219 GLU A C 1
ATOM 1599 O O . GLU A 1 219 ? 8.619 28.674 -15.466 1.00 31.97 219 GLU A O 1
ATOM 1604 N N . ASP A 1 220 ? 8.722 27.713 -13.435 1.00 33.22 220 ASP A N 1
ATOM 1605 C CA . ASP A 1 220 ? 7.404 27.100 -13.517 1.00 33.22 220 ASP A CA 1
ATOM 1606 C C . ASP A 1 220 ? 6.368 28.210 -13.320 1.00 33.22 220 ASP A C 1
ATOM 1608 O O . ASP A 1 220 ? 6.188 28.742 -12.222 1.00 33.22 220 ASP A O 1
ATOM 1612 N N . SER A 1 221 ? 5.676 28.580 -14.397 1.00 31.38 221 SER A N 1
ATOM 1613 C CA . SER A 1 221 ? 4.487 29.417 -14.312 1.00 31.38 221 SER A CA 1
ATOM 1614 C C . SER A 1 221 ? 3.387 28.637 -13.590 1.00 31.38 221 SER A C 1
ATOM 1616 O O . SER A 1 221 ? 2.625 27.879 -14.195 1.00 31.38 221 SER A O 1
ATOM 1618 N N . VAL A 1 222 ? 3.310 28.835 -12.278 1.00 36.38 222 VAL A N 1
ATOM 1619 C CA . VAL A 1 222 ? 2.177 28.450 -11.440 1.00 36.38 222 VAL A CA 1
ATOM 1620 C C . VAL A 1 222 ? 1.011 29.374 -11.778 1.00 36.38 222 VAL A C 1
ATOM 1622 O O . VAL A 1 222 ? 0.882 30.466 -11.234 1.00 36.38 222 VAL A O 1
ATOM 1625 N N . ASN A 1 223 ? 0.193 28.958 -12.740 1.00 32.81 223 ASN A N 1
ATOM 1626 C CA . ASN A 1 223 ? -1.248 29.200 -12.758 1.00 32.81 223 ASN A CA 1
ATOM 1627 C C . ASN A 1 223 ? -1.853 28.468 -13.956 1.00 32.81 223 ASN A C 1
ATOM 1629 O O . ASN A 1 223 ? -1.750 28.929 -15.090 1.00 32.81 223 ASN A O 1
ATOM 1633 N N . SER A 1 224 ? -2.526 27.348 -13.693 1.00 29.95 224 SER A N 1
ATOM 1634 C CA . SER A 1 224 ? -3.570 26.867 -14.592 1.00 29.95 224 SER A CA 1
ATOM 1635 C C . SER A 1 224 ? -4.888 26.817 -13.812 1.00 29.95 224 SER A C 1
ATOM 1637 O O . SER A 1 224 ? -5.050 25.937 -12.966 1.00 29.95 224 SER A O 1
ATOM 1639 N N . PRO A 1 225 ? -5.831 27.747 -14.060 1.00 33.97 225 PRO A N 1
ATOM 1640 C CA . PRO A 1 225 ? -7.171 27.746 -13.459 1.00 33.97 225 PRO A CA 1
ATOM 1641 C C . PRO A 1 225 ? -8.059 26.570 -13.925 1.00 33.97 225 PRO A C 1
ATOM 1643 O O . PRO A 1 225 ? -9.255 26.539 -13.655 1.00 33.97 225 PRO A O 1
ATOM 1646 N N . GLU A 1 226 ? -7.488 25.587 -14.623 1.00 32.72 226 GLU A N 1
ATOM 1647 C CA . GLU A 1 226 ? -8.180 24.426 -15.188 1.00 32.72 226 GLU A CA 1
ATOM 1648 C C . GLU A 1 226 ? -8.339 23.257 -14.191 1.00 32.72 226 GLU A C 1
ATOM 1650 O O . GLU A 1 226 ? -9.104 22.329 -14.445 1.00 32.72 226 GLU A O 1
ATOM 1655 N N . LEU A 1 227 ? -7.675 23.311 -13.027 1.00 32.88 227 LEU A N 1
ATOM 1656 C CA . LEU A 1 227 ? -7.730 22.254 -12.002 1.00 32.88 227 LEU A CA 1
ATOM 1657 C C . LEU A 1 227 ? -8.957 22.320 -11.071 1.00 32.88 227 LEU A C 1
ATOM 1659 O O . LEU A 1 227 ? -9.251 21.337 -10.392 1.00 32.88 227 LEU A O 1
ATOM 1663 N N . ASP A 1 228 ? -9.727 23.411 -11.089 1.00 32.53 228 ASP A N 1
ATOM 1664 C CA . ASP A 1 228 ? -10.956 23.532 -10.286 1.00 32.53 228 ASP A CA 1
ATOM 1665 C C . ASP A 1 228 ? -12.194 22.908 -10.959 1.00 32.53 228 ASP A C 1
ATOM 1667 O O . ASP A 1 228 ? -13.222 22.702 -10.312 1.00 32.53 228 ASP A O 1
ATOM 1671 N N . LEU A 1 229 ? -12.109 22.552 -12.245 1.00 31.67 229 LEU A N 1
ATOM 1672 C CA . LEU A 1 229 ? -13.273 22.122 -13.031 1.00 31.67 229 LEU A CA 1
ATOM 1673 C C . LEU A 1 229 ? -13.493 20.599 -13.059 1.00 31.67 229 LEU A C 1
ATOM 1675 O O . LEU A 1 229 ? -14.592 20.155 -13.380 1.00 31.67 229 LEU A O 1
ATOM 1679 N N . ILE A 1 230 ? -12.507 19.788 -12.662 1.00 35.59 230 ILE A N 1
ATOM 1680 C CA . ILE A 1 230 ? -12.609 18.311 -12.689 1.00 35.59 230 ILE A CA 1
ATOM 1681 C C . ILE A 1 230 ? -13.055 17.731 -11.331 1.00 35.59 230 ILE A C 1
ATOM 1683 O O . ILE A 1 230 ? -13.454 16.573 -11.229 1.00 35.59 230 ILE A O 1
ATOM 1687 N N . ARG A 1 231 ? -13.108 18.548 -10.271 1.00 35.78 231 ARG A N 1
ATOM 1688 C CA . ARG A 1 231 ? -13.439 18.087 -8.911 1.00 35.78 231 ARG A CA 1
ATOM 1689 C C . ARG A 1 231 ? -14.926 17.763 -8.683 1.00 35.78 231 ARG A C 1
ATOM 1691 O O . ARG A 1 231 ? -15.279 17.334 -7.587 1.00 35.78 231 ARG A O 1
ATOM 1698 N N . GLN A 1 232 ? -15.804 17.967 -9.673 1.00 33.47 232 GLN A N 1
ATOM 1699 C CA . GLN A 1 232 ? -17.262 17.878 -9.482 1.00 33.47 232 GLN A CA 1
ATOM 1700 C C . GLN A 1 232 ? -17.973 16.618 -9.989 1.00 33.47 232 GLN A C 1
ATOM 1702 O O . GLN A 1 232 ? -19.150 16.456 -9.678 1.00 33.47 232 GLN A O 1
ATOM 1707 N N . GLU A 1 233 ? -17.312 15.660 -10.638 1.00 36.78 233 GLU A N 1
ATOM 1708 C CA . GLU A 1 233 ? -17.988 14.412 -11.020 1.00 36.78 233 GLU A CA 1
ATOM 1709 C C . GLU A 1 233 ? -17.086 13.187 -10.884 1.00 36.78 233 GLU A C 1
ATOM 1711 O O . GLU A 1 233 ? -16.461 12.766 -11.847 1.00 36.78 233 GLU A O 1
ATOM 1716 N N . LYS A 1 234 ? -17.071 12.555 -9.702 1.00 38.94 234 LYS A N 1
ATOM 1717 C CA . LYS A 1 234 ? -16.913 11.090 -9.576 1.00 38.94 234 LYS A CA 1
ATOM 1718 C C . LYS A 1 234 ? -17.268 10.611 -8.172 1.00 38.94 234 LYS A C 1
ATOM 1720 O O . LYS A 1 234 ? -16.471 10.075 -7.413 1.00 38.94 234 LYS A O 1
ATOM 1725 N N . LYS A 1 235 ? -18.552 10.737 -7.840 1.00 36.62 235 LYS A N 1
ATOM 1726 C CA . LYS A 1 235 ? -19.160 9.993 -6.734 1.00 36.62 235 LYS A CA 1
ATOM 1727 C C . LYS A 1 235 ? -19.373 8.540 -7.177 1.00 36.62 235 LYS A C 1
ATOM 1729 O O . LYS A 1 235 ? -20.504 8.123 -7.413 1.00 36.62 235 LYS A O 1
ATOM 1734 N N . ARG A 1 236 ? -18.294 7.772 -7.344 1.00 38.06 236 ARG A N 1
ATOM 1735 C CA . ARG A 1 236 ? -18.371 6.317 -7.523 1.00 38.06 236 ARG A CA 1
ATOM 1736 C C . ARG A 1 236 ? -17.854 5.648 -6.260 1.00 38.06 236 ARG A C 1
ATOM 1738 O O . ARG A 1 236 ? -16.665 5.574 -5.994 1.00 38.06 236 ARG A O 1
ATOM 1745 N N . SER A 1 237 ? -18.801 5.215 -5.436 1.00 39.03 237 SER A N 1
ATOM 1746 C CA . SER A 1 237 ? -18.531 4.356 -4.289 1.00 39.03 237 SER A CA 1
ATOM 1747 C C . SER A 1 237 ? -18.152 2.973 -4.818 1.00 39.03 237 SER A C 1
ATOM 1749 O O . SER A 1 237 ? -19.040 2.236 -5.234 1.00 39.03 237 SER A O 1
ATOM 1751 N N . HIS A 1 238 ? -16.864 2.626 -4.807 1.00 44.66 238 HIS A N 1
ATOM 1752 C CA . HIS A 1 238 ? -16.389 1.257 -5.053 1.00 44.66 238 HIS A CA 1
ATOM 1753 C C . HIS A 1 238 ? -17.102 0.302 -4.080 1.00 44.66 238 HIS A C 1
ATOM 1755 O O . HIS A 1 238 ? -17.101 0.556 -2.871 1.00 44.66 238 HIS A O 1
ATOM 1761 N N . SER A 1 239 ? -17.820 -0.699 -4.597 1.00 48.81 239 SER A N 1
ATOM 1762 C CA . SER A 1 239 ? -18.944 -1.295 -3.863 1.00 48.81 239 SER A CA 1
ATOM 1763 C C . SER A 1 239 ? -18.749 -2.700 -3.310 1.00 48.81 239 SER A C 1
ATOM 1765 O O . SER A 1 239 ? -19.632 -3.107 -2.555 1.00 48.81 239 SER A O 1
ATOM 1767 N N . THR A 1 240 ? -17.661 -3.429 -3.579 1.00 56.34 240 THR A N 1
ATOM 1768 C CA . THR A 1 240 ? -17.454 -4.732 -2.918 1.00 56.34 240 THR A CA 1
ATOM 1769 C C . THR A 1 240 ? -16.083 -4.937 -2.301 1.00 56.34 240 THR A C 1
ATOM 1771 O O . THR A 1 240 ? -15.115 -4.219 -2.531 1.00 56.34 240 THR A O 1
ATOM 1774 N N . GLY A 1 241 ? -16.071 -5.874 -1.365 1.00 70.31 241 GLY A N 1
ATOM 1775 C CA . GLY A 1 241 ? -14.910 -6.195 -0.564 1.00 70.31 241 GLY A CA 1
ATOM 1776 C C . GLY A 1 241 ? -14.504 -5.133 0.457 1.00 70.31 241 GLY A C 1
ATOM 1777 O O . GLY A 1 241 ? -14.856 -3.951 0.408 1.00 70.31 241 GLY A O 1
ATOM 1778 N N . GLU A 1 242 ? -13.721 -5.605 1.412 1.00 83.38 242 GLU A N 1
ATOM 1779 C CA . GLU A 1 242 ? -13.016 -4.759 2.360 1.00 83.38 242 GLU A CA 1
ATOM 1780 C C . GLU A 1 242 ? -11.788 -4.162 1.692 1.00 83.38 242 GLU A C 1
ATOM 1782 O O . GLU A 1 242 ? -11.000 -4.879 1.084 1.00 83.38 242 GLU A O 1
ATOM 1787 N N . GLN A 1 243 ? -11.606 -2.855 1.828 1.00 87.06 243 GLN A N 1
ATOM 1788 C CA . GLN A 1 243 ? -10.490 -2.133 1.233 1.00 87.06 243 GLN A CA 1
ATOM 1789 C C . GLN A 1 243 ? -9.541 -1.654 2.320 1.00 87.06 243 GLN A C 1
ATOM 1791 O O . GLN A 1 243 ? -9.943 -0.915 3.222 1.00 87.06 243 GLN A O 1
ATOM 1796 N N . TYR A 1 244 ? -8.275 -2.027 2.190 1.00 90.19 244 TYR A N 1
ATOM 1797 C CA . TYR A 1 244 ? -7.195 -1.612 3.066 1.00 90.19 244 TYR A CA 1
ATOM 1798 C C . TYR A 1 244 ? -6.143 -0.848 2.283 1.00 90.19 244 TYR A C 1
ATOM 1800 O O . TYR A 1 244 ? -5.759 -1.259 1.195 1.00 90.19 244 TYR A O 1
ATOM 1808 N N . VAL A 1 245 ? -5.629 0.223 2.872 1.00 92.06 245 VAL A N 1
ATOM 1809 C CA . VAL A 1 245 ? -4.375 0.843 2.449 1.00 92.06 245 VAL A CA 1
ATOM 1810 C C . VAL A 1 245 ? -3.282 0.372 3.395 1.00 92.06 245 VAL A C 1
ATOM 1812 O O . VAL A 1 245 ? -3.445 0.424 4.614 1.00 92.06 245 VAL A O 1
ATOM 1815 N N . LEU A 1 246 ? -2.167 -0.094 2.848 1.00 93.81 246 LEU A N 1
ATOM 1816 C CA . LEU A 1 246 ? -0.996 -0.439 3.634 1.00 93.81 246 LEU A CA 1
ATOM 1817 C C . LEU A 1 246 ? -0.192 0.825 3.950 1.00 93.81 246 LEU A C 1
ATOM 1819 O O . LEU A 1 246 ? 0.401 1.429 3.059 1.00 93.81 246 LEU A O 1
ATOM 1823 N N . ASN A 1 247 ? -0.126 1.189 5.226 1.00 91.00 247 ASN A N 1
ATOM 1824 C CA . ASN A 1 247 ? 0.811 2.189 5.719 1.00 91.00 247 ASN A CA 1
ATOM 1825 C C . ASN A 1 247 ? 2.121 1.495 6.103 1.00 91.00 247 ASN A C 1
ATOM 1827 O O . ASN A 1 247 ? 2.178 0.830 7.142 1.00 91.00 247 ASN A O 1
ATOM 1831 N N . TRP A 1 248 ? 3.134 1.607 5.241 1.00 92.06 248 TRP A N 1
ATOM 1832 C CA . TRP A 1 248 ? 4.459 1.021 5.431 1.00 92.06 248 TRP A CA 1
ATOM 1833 C C . TRP A 1 248 ? 5.544 2.068 5.181 1.00 92.06 248 TRP A C 1
ATOM 1835 O O . TRP A 1 248 ? 5.490 2.763 4.173 1.00 92.06 248 TRP A O 1
ATOM 1845 N N . GLU A 1 249 ? 6.511 2.177 6.098 1.00 89.38 249 GLU A N 1
ATOM 1846 C CA . GLU A 1 249 ? 7.658 3.103 5.987 1.00 89.38 249 GLU A CA 1
ATOM 1847 C C . GLU A 1 249 ? 7.290 4.526 5.490 1.00 89.38 249 GLU A C 1
ATOM 1849 O O . GLU A 1 249 ? 7.884 5.002 4.515 1.00 89.38 249 GLU A O 1
ATOM 1854 N N . PRO A 1 250 ? 6.300 5.216 6.098 1.00 86.94 250 PRO A N 1
ATOM 1855 C CA . PRO A 1 250 ? 5.778 6.480 5.584 1.00 86.94 250 PRO A CA 1
ATOM 1856 C C . PRO A 1 250 ? 6.865 7.547 5.440 1.00 86.94 250 PRO A C 1
ATOM 1858 O O . PRO A 1 250 ? 6.857 8.262 4.443 1.00 86.94 250 PRO A O 1
ATOM 1861 N N . THR A 1 251 ? 7.856 7.610 6.340 1.00 83.69 251 THR A N 1
ATOM 1862 C CA . THR A 1 251 ? 8.976 8.552 6.193 1.00 83.69 251 THR A CA 1
ATOM 1863 C C . THR A 1 251 ? 9.782 8.261 4.929 1.00 83.69 251 THR A C 1
ATOM 1865 O O . THR A 1 251 ? 10.056 9.171 4.143 1.00 83.69 251 THR A O 1
ATOM 1868 N N . THR A 1 252 ? 10.135 6.995 4.694 1.00 86.94 252 THR A N 1
ATOM 1869 C CA . THR A 1 252 ? 10.903 6.577 3.510 1.00 86.94 252 THR A CA 1
ATOM 1870 C C . THR A 1 252 ? 10.120 6.840 2.220 1.00 86.94 252 THR A C 1
ATOM 1872 O O . THR A 1 252 ? 10.673 7.354 1.246 1.00 86.94 252 THR A O 1
ATOM 1875 N N . LEU A 1 253 ? 8.820 6.528 2.204 1.00 89.94 253 LEU A N 1
ATOM 1876 C CA . LEU A 1 253 ? 7.965 6.766 1.040 1.00 89.94 253 LEU A CA 1
ATOM 1877 C C . LEU A 1 253 ? 7.762 8.259 0.761 1.00 89.94 253 LEU A C 1
ATOM 1879 O O . LEU A 1 253 ? 7.730 8.647 -0.410 1.00 89.94 253 LEU A O 1
ATOM 1883 N N . SER A 1 254 ? 7.665 9.091 1.799 1.00 86.00 254 SER A N 1
ATOM 1884 C CA . SER A 1 254 ? 7.561 10.546 1.659 1.00 86.00 254 SER A CA 1
ATOM 1885 C C . SER A 1 254 ? 8.856 11.176 1.149 1.00 86.00 254 SER A C 1
ATOM 1887 O O . SER A 1 254 ? 8.823 12.033 0.269 1.00 86.00 254 SER A O 1
ATOM 1889 N N . GLN A 1 255 ? 10.018 10.701 1.610 1.00 82.62 255 GLN A N 1
ATOM 1890 C CA . GLN A 1 255 ? 11.318 11.114 1.064 1.00 82.62 255 GLN A CA 1
ATOM 1891 C C . GLN A 1 255 ? 11.442 10.778 -0.426 1.00 82.62 255 GLN A C 1
ATOM 1893 O O . GLN A 1 255 ? 11.896 11.607 -1.218 1.00 82.62 255 GLN A O 1
ATOM 1898 N N . LEU A 1 256 ? 10.991 9.584 -0.828 1.00 85.38 256 LEU A N 1
ATOM 1899 C CA . LEU A 1 256 ? 10.935 9.200 -2.237 1.00 85.38 256 LEU A CA 1
ATOM 1900 C C . LEU A 1 256 ? 10.031 10.131 -3.046 1.00 85.38 256 LEU A C 1
ATOM 1902 O O . LEU A 1 256 ? 10.448 10.619 -4.096 1.00 85.38 256 LEU A O 1
ATOM 1906 N N . GLY A 1 257 ? 8.815 10.405 -2.571 1.00 84.81 257 GLY A N 1
ATOM 1907 C CA . GLY A 1 257 ? 7.878 11.255 -3.301 1.00 84.81 257 GLY A CA 1
ATOM 1908 C C . GLY A 1 257 ? 8.341 12.707 -3.394 1.00 84.81 257 GLY A C 1
ATOM 1909 O O . GLY A 1 257 ? 8.272 13.285 -4.479 1.00 84.81 257 GLY A O 1
ATOM 1910 N N . ALA A 1 258 ? 8.901 13.272 -2.322 1.00 79.00 258 ALA A N 1
ATOM 1911 C CA . ALA A 1 258 ? 9.489 14.612 -2.332 1.00 79.00 258 ALA A CA 1
ATOM 1912 C C . ALA A 1 258 ? 10.613 14.731 -3.370 1.00 79.00 258 ALA A C 1
ATOM 1914 O O . ALA A 1 258 ? 10.649 15.663 -4.177 1.00 79.00 258 ALA A O 1
ATOM 1915 N N . ALA A 1 259 ? 11.498 13.739 -3.415 1.00 75.81 259 ALA A N 1
ATOM 1916 C CA . ALA A 1 259 ? 12.599 13.732 -4.361 1.00 75.81 259 ALA A CA 1
ATOM 1917 C C . ALA A 1 259 ? 12.127 13.513 -5.816 1.00 75.81 259 ALA A C 1
ATOM 1919 O O . ALA A 1 259 ? 12.635 14.158 -6.739 1.00 75.81 259 ALA A O 1
ATOM 1920 N N . MET A 1 260 ? 11.098 12.685 -6.034 1.00 77.69 260 MET A N 1
ATOM 1921 C CA . MET A 1 260 ? 10.431 12.552 -7.336 1.00 77.69 260 MET A CA 1
ATOM 1922 C C . MET A 1 260 ? 9.768 13.860 -7.782 1.00 77.69 260 MET A C 1
ATOM 1924 O O . MET A 1 260 ? 9.889 14.236 -8.947 1.00 77.69 260 MET A O 1
ATOM 1928 N N . GLN A 1 261 ? 9.096 14.587 -6.886 1.00 76.06 261 GLN A N 1
ATOM 1929 C CA . GLN A 1 261 ? 8.507 15.890 -7.204 1.00 76.06 261 GLN A CA 1
ATOM 1930 C C . GLN A 1 261 ? 9.565 16.932 -7.552 1.00 76.06 261 GLN A C 1
ATOM 1932 O O . GLN A 1 261 ? 9.412 17.649 -8.541 1.00 76.06 261 GLN A O 1
ATOM 1937 N N . PHE A 1 262 ? 10.649 16.989 -6.779 1.00 71.75 262 PHE A N 1
ATOM 1938 C CA . PHE A 1 262 ? 11.752 17.912 -7.015 1.00 71.75 262 PHE A CA 1
ATOM 1939 C C . PHE A 1 262 ? 12.373 17.713 -8.404 1.00 71.75 262 PHE A C 1
ATOM 1941 O O . PHE A 1 262 ? 12.554 18.672 -9.159 1.00 71.75 262 PHE A O 1
ATOM 1948 N N . LEU A 1 263 ? 12.650 16.458 -8.774 1.00 68.50 263 LEU A N 1
ATOM 1949 C CA . LEU A 1 263 ? 13.151 16.112 -10.104 1.00 68.50 263 LEU A CA 1
ATOM 1950 C C . LEU A 1 263 ? 12.099 16.344 -11.197 1.00 68.50 263 LEU A C 1
ATOM 1952 O O . LEU A 1 263 ? 12.417 16.843 -12.276 1.00 68.50 263 LEU A O 1
ATOM 1956 N N . GLY A 1 264 ? 10.843 15.999 -10.916 1.00 65.19 264 GLY A N 1
ATOM 1957 C CA . GLY A 1 264 ? 9.715 16.177 -11.821 1.00 65.19 264 GLY A CA 1
ATOM 1958 C C . GLY A 1 264 ? 9.504 17.637 -12.210 1.00 65.19 264 GLY A C 1
ATOM 1959 O O . GLY A 1 264 ? 9.501 17.937 -13.399 1.00 65.19 264 GLY A O 1
ATOM 1960 N N . GLY A 1 265 ? 9.380 18.546 -11.240 1.00 63.38 265 GLY A N 1
ATOM 1961 C CA . GLY A 1 265 ? 9.176 19.978 -11.492 1.00 63.38 265 GLY A CA 1
ATOM 1962 C C . GLY A 1 265 ? 10.319 20.597 -12.298 1.00 63.38 265 GLY A C 1
ATOM 1963 O O . GLY A 1 265 ? 10.093 21.230 -13.322 1.00 63.38 265 GLY A O 1
ATOM 1964 N N . LYS A 1 266 ? 11.573 20.303 -11.932 1.00 57.09 266 LYS A N 1
ATOM 1965 C CA . LYS A 1 266 ? 12.745 20.913 -12.583 1.00 57.09 266 LYS A CA 1
ATOM 1966 C C . LYS A 1 266 ? 13.048 20.388 -13.994 1.00 57.09 266 LYS A C 1
ATOM 1968 O O . LYS A 1 266 ? 13.641 21.116 -14.791 1.00 57.09 266 LYS A O 1
ATOM 1973 N N . TYR A 1 267 ? 12.672 19.148 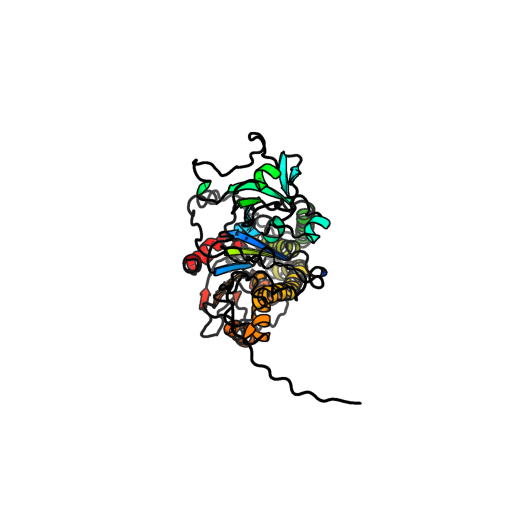-14.325 1.00 55.38 267 TYR A N 1
ATOM 1974 C CA . TYR A 1 267 ? 13.088 18.496 -15.579 1.00 55.38 267 TYR A CA 1
ATOM 1975 C C . TYR A 1 267 ? 11.934 18.030 -16.489 1.00 55.38 267 TYR A C 1
ATOM 1977 O O . TYR A 1 267 ? 12.196 17.589 -17.611 1.00 55.38 267 TYR A O 1
ATOM 1985 N N . ALA A 1 268 ? 10.664 18.201 -16.090 1.00 48.25 268 ALA A N 1
ATOM 1986 C CA . ALA A 1 268 ? 9.490 17.777 -16.869 1.00 48.25 268 ALA A CA 1
ATOM 1987 C C . ALA A 1 268 ? 9.340 18.431 -18.257 1.00 48.25 268 ALA A C 1
ATOM 1989 O O . ALA A 1 268 ? 8.574 17.921 -19.073 1.00 48.25 268 ALA A O 1
ATOM 1990 N N . ILE A 1 269 ? 10.033 19.538 -18.545 1.00 44.19 269 ILE A N 1
ATOM 1991 C CA . ILE A 1 269 ? 9.803 20.340 -19.760 1.00 44.19 269 ILE A CA 1
ATOM 1992 C C . ILE A 1 269 ? 10.752 19.972 -20.922 1.00 44.19 269 ILE A C 1
ATOM 1994 O O . ILE A 1 269 ? 10.435 20.241 -22.079 1.00 44.19 269 ILE A O 1
ATOM 1998 N N . LYS A 1 270 ? 11.902 19.320 -20.686 1.00 40.34 270 LYS A N 1
ATOM 1999 C CA . LYS A 1 270 ? 12.975 19.244 -21.711 1.00 40.34 270 LYS A CA 1
ATOM 2000 C C . LYS A 1 270 ? 13.120 17.926 -22.481 1.00 40.34 270 LYS A C 1
ATOM 2002 O O . LYS A 1 270 ? 13.845 17.906 -23.470 1.00 40.34 270 LYS A O 1
ATOM 2007 N N . MET A 1 271 ? 12.413 16.857 -22.116 1.00 40.09 271 MET A N 1
ATOM 2008 C CA . MET A 1 271 ? 12.506 15.570 -22.838 1.00 40.09 271 MET A CA 1
ATOM 2009 C C . MET A 1 271 ? 11.626 15.496 -24.103 1.00 40.09 271 MET A C 1
ATOM 2011 O O . MET A 1 271 ? 11.782 14.573 -24.896 1.00 40.09 271 MET A O 1
ATOM 2015 N N . ALA A 1 272 ? 10.751 16.485 -24.341 1.00 37.97 272 ALA A N 1
ATOM 2016 C CA . ALA A 1 272 ? 9.887 16.549 -25.528 1.00 37.97 272 ALA A CA 1
ATOM 2017 C C . ALA A 1 272 ? 10.406 17.464 -26.662 1.00 37.97 272 ALA A C 1
ATOM 2019 O O . ALA A 1 272 ? 9.734 17.599 -27.682 1.00 37.97 272 ALA A O 1
ATOM 2020 N N . ALA A 1 273 ? 11.584 18.090 -26.536 1.00 33.94 273 ALA A N 1
ATOM 2021 C CA . ALA A 1 273 ? 12.095 19.022 -27.549 1.00 33.94 273 ALA A CA 1
ATOM 2022 C C . ALA A 1 273 ? 13.489 18.621 -28.072 1.00 33.94 273 ALA A C 1
ATOM 2024 O O . ALA A 1 273 ? 14.499 19.052 -27.516 1.00 33.94 273 ALA A O 1
ATOM 2025 N N . PRO A 1 274 ? 13.592 17.868 -29.188 1.00 38.56 274 PRO A N 1
ATOM 2026 C CA . PRO A 1 274 ? 14.878 17.565 -29.821 1.00 38.56 274 PRO A CA 1
ATOM 2027 C C . PRO A 1 274 ? 15.558 18.754 -30.521 1.00 38.56 274 PRO A C 1
ATOM 2029 O O . PRO A 1 274 ? 16.549 18.555 -31.217 1.00 38.56 274 PRO A O 1
ATOM 2032 N N . GLN A 1 275 ? 15.050 19.984 -30.422 1.00 43.16 275 GLN A N 1
ATOM 2033 C CA . GLN A 1 275 ? 15.607 21.117 -31.160 1.00 43.16 275 GLN A CA 1
ATOM 2034 C C . GLN A 1 275 ? 15.479 22.395 -30.343 1.00 43.16 275 GLN A C 1
ATOM 2036 O O . GLN A 1 275 ? 14.381 22.910 -30.244 1.00 43.16 275 GLN A O 1
ATOM 2041 N N . VAL A 1 276 ? 16.579 22.882 -29.763 1.00 41.44 276 VAL A N 1
ATOM 2042 C CA . VAL A 1 276 ? 17.107 24.258 -29.908 1.00 41.44 276 VAL A CA 1
ATOM 2043 C C . VAL A 1 276 ? 18.395 24.328 -29.085 1.00 41.44 276 VAL A C 1
ATOM 2045 O O . VAL A 1 276 ? 18.370 24.841 -27.977 1.00 41.44 276 VAL A O 1
ATOM 2048 N N . ILE A 1 277 ? 19.532 23.859 -29.614 1.00 42.00 277 ILE A N 1
ATOM 2049 C CA . ILE A 1 277 ? 20.841 24.430 -29.237 1.00 42.00 277 ILE A CA 1
ATOM 2050 C C . ILE A 1 277 ? 21.758 24.434 -30.461 1.00 42.00 277 ILE A C 1
ATOM 2052 O O . ILE A 1 277 ? 22.701 23.664 -30.590 1.00 42.00 277 ILE A O 1
ATOM 2056 N N . ALA A 1 278 ? 21.454 25.314 -31.407 1.00 36.28 278 ALA A N 1
ATOM 2057 C CA . ALA A 1 278 ? 22.359 25.622 -32.503 1.00 36.28 278 ALA A CA 1
ATOM 2058 C C . ALA A 1 278 ? 22.315 27.126 -32.747 1.00 36.28 278 ALA A C 1
ATOM 2060 O O . ALA A 1 278 ? 21.642 27.556 -33.678 1.00 36.28 278 ALA A O 1
ATOM 2061 N N . LYS A 1 279 ? 22.946 27.911 -31.856 1.00 35.22 279 LYS A N 1
ATOM 2062 C CA . LYS A 1 279 ? 23.436 29.289 -32.096 1.00 35.22 279 LYS A CA 1
ATOM 2063 C C . LYS A 1 279 ? 23.930 29.952 -30.803 1.00 35.22 279 LYS A C 1
ATOM 2065 O O . LYS A 1 279 ? 23.279 30.841 -30.283 1.00 35.22 279 LYS A O 1
ATOM 2070 N N . THR A 1 280 ? 25.114 29.584 -30.326 1.00 41.38 280 THR A N 1
ATOM 2071 C CA . THR A 1 280 ? 26.010 30.515 -29.612 1.00 41.38 280 THR A CA 1
ATOM 2072 C C . THR A 1 280 ? 27.429 29.953 -29.644 1.00 41.38 280 THR A C 1
ATOM 2074 O O . THR A 1 280 ? 27.641 28.757 -29.469 1.00 41.38 280 THR A O 1
ATOM 2077 N N . ALA A 1 281 ? 28.425 30.815 -29.854 1.00 34.97 281 ALA A N 1
ATOM 2078 C CA . ALA A 1 281 ? 29.850 30.456 -29.905 1.00 34.97 281 ALA A CA 1
ATOM 2079 C C . ALA A 1 281 ? 30.446 30.037 -28.534 1.00 34.97 281 ALA A C 1
ATOM 2081 O O . ALA A 1 281 ? 31.658 29.915 -28.394 1.00 34.97 281 ALA A O 1
ATOM 2082 N N . LEU A 1 282 ? 29.578 29.785 -27.544 1.00 35.31 282 LEU A N 1
ATOM 2083 C CA . LEU A 1 282 ? 29.839 29.197 -26.223 1.00 35.31 282 LEU A CA 1
ATOM 2084 C C . LEU A 1 282 ? 29.145 27.822 -26.046 1.00 35.31 282 LEU A C 1
ATOM 2086 O O . LEU A 1 282 ? 29.100 27.275 -24.947 1.00 35.31 282 LEU A O 1
ATOM 2090 N N . ALA A 1 283 ? 28.616 27.227 -27.122 1.00 42.53 283 ALA A N 1
ATOM 2091 C CA . ALA A 1 283 ? 27.944 25.924 -27.094 1.00 42.53 283 ALA A CA 1
ATOM 2092 C C . ALA A 1 283 ? 28.869 24.735 -26.760 1.00 42.53 283 ALA A C 1
ATOM 2094 O O . ALA A 1 283 ? 28.366 23.663 -26.428 1.00 42.53 283 ALA A O 1
ATOM 2095 N N . SER A 1 284 ? 30.196 24.909 -26.799 1.00 39.84 284 SER A N 1
ATOM 2096 C CA . SER A 1 284 ? 31.170 23.838 -26.539 1.00 39.84 284 SER A CA 1
ATOM 2097 C C . SER A 1 284 ? 31.252 23.395 -25.074 1.00 39.84 284 SER A C 1
ATOM 2099 O O . SER A 1 284 ? 31.731 22.294 -24.823 1.00 39.84 284 SER A O 1
ATOM 2101 N N . ILE A 1 285 ? 30.768 24.198 -24.116 1.00 42.50 285 ILE A N 1
ATOM 2102 C CA . ILE A 1 285 ? 30.761 23.834 -22.683 1.00 42.50 285 ILE A CA 1
ATOM 2103 C C . ILE A 1 285 ? 29.336 23.827 -22.090 1.00 42.50 285 ILE A C 1
ATOM 2105 O O . ILE A 1 285 ? 29.091 23.166 -21.087 1.00 42.50 285 ILE A O 1
ATOM 2109 N N . ALA A 1 286 ? 28.354 24.478 -22.724 1.00 41.97 286 ALA A N 1
ATOM 2110 C CA . ALA A 1 286 ? 27.104 24.836 -22.043 1.00 41.97 286 ALA A CA 1
ATOM 2111 C C . ALA A 1 286 ? 25.841 24.002 -22.356 1.00 41.97 286 ALA A C 1
ATOM 2113 O O . ALA A 1 286 ? 24.778 24.380 -21.877 1.00 41.97 286 ALA A O 1
ATOM 2114 N N . SER A 1 287 ? 25.861 22.916 -23.142 1.00 43.47 287 SER A N 1
ATOM 2115 C CA . SER A 1 287 ? 24.582 22.447 -23.728 1.00 43.47 287 SER A CA 1
ATOM 2116 C C . SER A 1 287 ? 24.190 20.967 -23.682 1.00 43.47 287 SER A C 1
ATOM 2118 O O . SER A 1 287 ? 23.054 20.667 -24.033 1.00 43.47 287 SER A O 1
ATOM 2120 N N . ALA A 1 288 ? 25.016 20.037 -23.192 1.00 38.53 288 ALA A N 1
ATOM 2121 C CA . ALA A 1 288 ? 24.606 18.618 -23.178 1.00 38.53 288 ALA A CA 1
ATOM 2122 C C . ALA A 1 288 ? 25.053 17.783 -21.966 1.00 38.53 288 ALA A C 1
ATOM 2124 O O . ALA A 1 288 ? 24.543 16.681 -21.789 1.00 38.53 288 ALA A O 1
ATOM 2125 N N . PHE A 1 289 ? 25.948 18.291 -21.109 1.00 38.97 289 PHE A N 1
ATOM 2126 C CA . PHE A 1 289 ? 26.588 17.488 -20.051 1.00 38.97 289 PHE A CA 1
ATOM 2127 C C . PHE A 1 289 ? 26.348 17.977 -18.616 1.00 38.97 289 PHE A C 1
ATOM 2129 O O . PHE A 1 289 ? 26.827 17.343 -17.681 1.00 38.97 289 PHE A O 1
ATOM 2136 N N . ALA A 1 290 ? 25.581 19.052 -18.411 1.00 41.22 290 ALA A N 1
ATOM 2137 C CA . ALA A 1 290 ? 25.191 19.461 -17.060 1.00 41.22 290 ALA A CA 1
ATOM 2138 C C . ALA A 1 290 ? 24.125 18.517 -16.483 1.00 41.22 290 ALA A C 1
ATOM 2140 O O . ALA A 1 290 ? 24.247 18.062 -15.353 1.00 41.22 290 ALA A O 1
ATOM 2141 N N . TRP A 1 291 ? 23.121 18.146 -17.289 1.00 49.75 291 TRP A N 1
ATOM 2142 C CA . TRP A 1 291 ? 22.016 17.317 -16.812 1.00 49.75 291 TRP A CA 1
ATOM 2143 C C . TRP A 1 291 ? 22.460 15.938 -16.294 1.00 49.75 291 TRP A C 1
ATOM 2145 O O . TRP A 1 291 ? 21.950 15.582 -15.244 1.00 49.75 291 TRP A O 1
ATOM 2155 N N . PRO A 1 292 ? 23.429 15.190 -16.877 1.00 52.91 292 PRO A N 1
ATOM 2156 C CA . PRO A 1 292 ? 23.854 13.912 -16.308 1.00 52.91 292 PRO A CA 1
ATOM 2157 C C . PRO A 1 292 ? 24.577 14.076 -14.969 1.00 52.91 292 PRO A C 1
ATOM 2159 O O . PRO A 1 292 ? 24.322 13.297 -14.063 1.00 52.91 292 PRO A O 1
ATOM 2162 N N . VAL A 1 293 ? 25.440 15.088 -14.812 1.00 54.03 293 VAL A N 1
ATOM 2163 C CA . VAL A 1 293 ? 26.200 15.310 -13.565 1.00 54.03 293 VAL A CA 1
ATOM 2164 C C . VAL A 1 293 ? 25.291 15.817 -12.449 1.00 54.03 293 VAL A C 1
ATOM 2166 O O . VAL A 1 293 ? 25.333 15.290 -11.344 1.00 54.03 293 VAL A O 1
ATOM 2169 N N . THR A 1 294 ? 24.430 16.791 -12.744 1.00 55.69 294 THR A N 1
ATOM 2170 C CA . THR A 1 294 ? 23.462 17.329 -11.781 1.00 55.69 294 THR A CA 1
ATOM 2171 C C . THR A 1 294 ? 22.415 16.286 -11.387 1.00 55.69 294 THR A C 1
ATOM 2173 O O . THR A 1 294 ? 22.004 16.208 -10.234 1.00 55.69 294 THR A O 1
ATOM 2176 N N . LEU A 1 295 ? 21.997 15.437 -12.326 1.00 60.69 295 LEU A N 1
ATOM 2177 C CA . LEU A 1 295 ? 21.131 14.309 -12.016 1.00 60.69 295 LEU A CA 1
ATOM 2178 C C . LEU A 1 295 ? 21.852 13.235 -11.185 1.00 60.69 295 LEU A C 1
ATOM 2180 O O . LEU A 1 295 ? 21.266 12.726 -10.235 1.00 60.69 295 LEU A O 1
ATOM 2184 N N . LEU A 1 296 ? 23.117 12.921 -11.486 1.00 63.16 296 LEU A N 1
ATOM 2185 C CA . LEU A 1 296 ? 23.946 12.005 -10.688 1.00 63.16 296 LEU A CA 1
ATOM 2186 C C . LEU A 1 296 ? 24.123 12.492 -9.244 1.00 63.16 296 LEU A C 1
ATOM 2188 O O . LEU A 1 296 ? 24.065 11.689 -8.320 1.00 63.16 296 LEU A O 1
ATOM 2192 N N . SER A 1 297 ? 24.304 13.796 -9.030 1.00 62.59 297 SER A N 1
ATOM 2193 C CA . SER A 1 297 ? 24.434 14.359 -7.682 1.00 62.59 297 SER A CA 1
ATOM 2194 C C . SER A 1 297 ? 23.116 14.368 -6.907 1.00 62.59 297 SER A C 1
ATOM 2196 O O . SER A 1 297 ? 23.126 14.295 -5.686 1.00 62.59 297 SER A O 1
ATOM 2198 N N . VAL A 1 298 ? 21.972 14.431 -7.595 1.00 62.66 298 VAL A N 1
ATOM 2199 C CA . VAL A 1 298 ? 20.655 14.261 -6.962 1.00 62.66 298 VAL A CA 1
ATOM 2200 C C . VAL A 1 298 ? 20.354 12.782 -6.687 1.00 62.66 298 VAL A C 1
ATOM 2202 O O . VAL A 1 298 ? 19.708 12.454 -5.694 1.00 62.66 298 VAL A O 1
ATOM 2205 N N . ALA A 1 299 ? 20.864 11.872 -7.519 1.00 61.84 299 ALA A N 1
ATOM 2206 C CA . ALA A 1 299 ? 20.655 10.437 -7.368 1.00 61.84 299 ALA A CA 1
ATOM 2207 C C . ALA A 1 299 ? 21.164 9.892 -6.032 1.00 61.84 299 ALA A C 1
ATOM 2209 O O . ALA A 1 299 ? 20.482 9.069 -5.436 1.00 61.84 299 ALA A O 1
ATOM 2210 N N . SER A 1 300 ? 22.265 10.416 -5.485 1.00 63.34 300 SER A N 1
ATOM 2211 C CA . SER A 1 300 ? 22.756 9.986 -4.167 1.00 63.34 300 SER A CA 1
ATOM 2212 C C . SER A 1 300 ? 21.760 10.234 -3.028 1.00 63.34 300 SER A C 1
ATOM 2214 O O . SER A 1 300 ? 21.741 9.477 -2.059 1.00 63.34 300 SER A O 1
ATOM 2216 N N . TYR A 1 301 ? 20.904 11.256 -3.145 1.00 64.44 301 TYR A N 1
ATOM 2217 C CA . TYR A 1 301 ? 19.834 11.530 -2.175 1.00 64.44 301 TYR A CA 1
ATOM 2218 C C . TYR A 1 301 ? 18.652 10.565 -2.322 1.00 64.44 301 TYR A C 1
ATOM 2220 O O . TYR A 1 301 ? 17.888 10.377 -1.382 1.00 64.44 301 TYR A O 1
ATOM 2228 N N . LEU A 1 302 ? 18.513 9.940 -3.490 1.00 64.44 302 LEU A N 1
ATOM 2229 C CA . LEU A 1 302 ? 17.445 9.004 -3.842 1.00 64.44 302 LEU A CA 1
ATOM 2230 C C . LEU A 1 302 ? 17.859 7.543 -3.674 1.00 64.44 302 LEU A C 1
ATOM 2232 O O . LEU A 1 302 ? 17.023 6.708 -3.336 1.00 64.44 302 LEU A O 1
ATOM 2236 N N . ASP A 1 303 ? 19.141 7.240 -3.859 1.00 65.94 303 ASP A N 1
ATOM 2237 C CA . ASP A 1 303 ? 19.692 5.894 -3.750 1.00 65.94 303 ASP A CA 1
ATOM 2238 C C . ASP A 1 303 ? 19.454 5.316 -2.361 1.00 65.94 303 ASP A C 1
ATOM 2240 O O . ASP A 1 303 ? 19.045 4.163 -2.240 1.00 65.94 303 ASP A O 1
ATOM 2244 N N . ASN A 1 304 ? 19.641 6.120 -1.311 1.00 73.75 304 ASN A N 1
ATOM 2245 C CA . ASN A 1 304 ? 19.433 5.656 0.053 1.00 73.75 304 ASN A CA 1
ATOM 2246 C C . ASN A 1 304 ? 17.940 5.373 0.346 1.00 73.75 304 ASN A C 1
ATOM 2248 O O . ASN A 1 304 ? 17.635 4.222 0.659 1.00 73.75 304 ASN A O 1
ATOM 2252 N N . PRO A 1 305 ? 16.981 6.306 0.154 1.00 79.00 305 PRO A N 1
ATOM 2253 C CA . PRO A 1 305 ? 15.559 6.014 0.364 1.00 79.00 305 PRO A CA 1
ATOM 2254 C C . PRO A 1 305 ? 15.004 4.910 -0.543 1.00 79.00 305 PRO A C 1
ATOM 2256 O O . PRO A 1 305 ? 14.206 4.097 -0.087 1.00 79.00 305 PRO A O 1
ATOM 2259 N N . TRP A 1 306 ? 15.428 4.824 -1.809 1.00 81.06 306 TRP A N 1
ATOM 2260 C CA . TRP A 1 306 ? 14.943 3.794 -2.736 1.00 81.06 306 TRP A CA 1
ATOM 2261 C C . TRP A 1 306 ? 15.435 2.400 -2.357 1.00 81.06 306 TRP A C 1
ATOM 2263 O O . TRP A 1 306 ? 14.648 1.454 -2.287 1.00 81.06 306 TRP A O 1
ATOM 2273 N N . GLN A 1 307 ? 16.733 2.263 -2.077 1.00 82.62 307 GLN A N 1
ATOM 2274 C CA . GLN A 1 307 ? 17.301 0.989 -1.639 1.00 82.62 307 GLN A CA 1
ATOM 2275 C C . GLN A 1 307 ? 16.770 0.601 -0.261 1.00 82.62 307 GLN A C 1
ATOM 2277 O O . GLN A 1 307 ? 16.488 -0.573 -0.024 1.00 82.62 307 GLN A O 1
ATOM 2282 N N . LEU A 1 308 ? 16.568 1.576 0.630 1.00 86.06 308 LEU A N 1
ATOM 2283 C CA . LEU A 1 308 ? 15.902 1.357 1.906 1.00 86.06 308 LEU A CA 1
ATOM 2284 C C . LEU A 1 308 ? 14.476 0.845 1.690 1.00 86.06 308 LEU A C 1
ATOM 2286 O O . LEU A 1 308 ? 14.150 -0.215 2.214 1.00 86.06 308 LEU A O 1
ATOM 2290 N N . ALA A 1 309 ? 13.666 1.513 0.866 1.00 87.62 309 ALA A N 1
ATOM 2291 C CA . ALA A 1 309 ? 12.310 1.077 0.538 1.00 87.62 309 ALA A CA 1
ATOM 2292 C C . ALA A 1 309 ? 12.297 -0.347 -0.030 1.00 87.62 309 ALA A C 1
ATOM 2294 O O . ALA A 1 309 ? 11.500 -1.171 0.407 1.00 87.62 309 ALA A O 1
ATOM 2295 N N . ARG A 1 310 ? 13.224 -0.683 -0.936 1.00 89.75 310 ARG A N 1
ATOM 2296 C CA . ARG A 1 310 ? 13.366 -2.040 -1.484 1.00 89.75 310 ARG A CA 1
ATOM 2297 C C . ARG A 1 310 ? 13.716 -3.076 -0.412 1.00 89.75 310 ARG A C 1
ATOM 2299 O O . ARG A 1 310 ? 13.117 -4.147 -0.387 1.00 89.75 310 ARG A O 1
ATOM 2306 N N . ASN A 1 311 ? 14.657 -2.767 0.478 1.00 90.12 311 ASN A N 1
ATOM 2307 C CA . ASN A 1 311 ? 15.055 -3.668 1.564 1.00 90.12 311 ASN A CA 1
ATOM 2308 C C . ASN A 1 311 ? 13.911 -3.875 2.568 1.00 90.12 311 ASN A C 1
ATOM 2310 O O . ASN A 1 311 ? 13.642 -4.998 2.988 1.00 90.12 311 ASN A O 1
ATOM 2314 N N . LYS A 1 312 ? 13.203 -2.799 2.927 1.00 92.88 312 LYS A N 1
ATOM 2315 C CA . LYS A 1 312 ? 12.043 -2.845 3.828 1.00 92.88 312 LYS A CA 1
ATOM 2316 C C . LYS A 1 312 ? 10.868 -3.574 3.197 1.00 92.88 312 LYS A C 1
ATOM 2318 O O . LYS A 1 312 ? 10.180 -4.320 3.888 1.00 92.88 312 LYS A O 1
ATOM 2323 N N . ALA A 1 313 ? 10.673 -3.418 1.890 1.00 94.69 313 ALA A N 1
ATOM 2324 C CA . ALA A 1 313 ? 9.614 -4.093 1.161 1.00 94.69 313 ALA A CA 1
ATOM 2325 C C . ALA A 1 313 ? 9.701 -5.620 1.277 1.00 94.69 313 ALA A C 1
ATOM 2327 O O . ALA A 1 313 ? 8.657 -6.270 1.317 1.00 94.69 313 ALA A O 1
ATOM 2328 N N . ASP A 1 314 ? 10.902 -6.199 1.408 1.00 93.94 314 ASP A N 1
ATOM 2329 C CA . ASP A 1 314 ? 11.024 -7.641 1.632 1.00 93.94 314 ASP A CA 1
ATOM 2330 C C . ASP A 1 314 ? 10.456 -8.080 2.993 1.00 93.94 314 ASP A C 1
ATOM 2332 O O . ASP A 1 314 ? 9.740 -9.082 3.107 1.00 93.94 314 ASP A O 1
ATOM 2336 N N . ILE A 1 315 ? 10.726 -7.285 4.027 1.00 93.75 315 ILE A N 1
ATOM 2337 C CA . ILE A 1 315 ? 10.235 -7.512 5.386 1.00 93.75 315 ILE A CA 1
ATOM 2338 C C . ILE A 1 315 ? 8.712 -7.342 5.420 1.00 93.75 315 ILE A C 1
ATOM 2340 O O . ILE A 1 315 ? 7.993 -8.238 5.867 1.00 93.75 315 ILE A O 1
ATOM 2344 N N . VAL A 1 316 ? 8.216 -6.222 4.883 1.00 95.06 316 VAL A N 1
ATOM 2345 C CA . VAL A 1 316 ? 6.783 -5.915 4.754 1.00 95.06 316 VAL A CA 1
ATOM 2346 C C . VAL A 1 316 ? 6.068 -7.031 3.992 1.00 95.06 316 VAL A C 1
ATOM 2348 O O . VAL A 1 316 ? 5.065 -7.561 4.469 1.00 95.06 316 VAL A O 1
ATOM 2351 N N . GLY A 1 317 ? 6.608 -7.444 2.844 1.00 96.19 317 GLY A N 1
ATOM 2352 C CA . GLY A 1 317 ? 6.022 -8.489 2.016 1.00 96.19 317 GLY A CA 1
ATOM 2353 C C . GLY A 1 317 ? 5.915 -9.829 2.743 1.00 96.19 317 GLY A C 1
ATOM 2354 O O . GLY A 1 317 ? 4.921 -10.540 2.574 1.00 96.19 317 GLY A O 1
ATOM 2355 N N . GLY A 1 318 ? 6.873 -10.139 3.623 1.00 94.44 318 GLY A N 1
ATOM 2356 C CA . GLY A 1 318 ? 6.814 -11.318 4.486 1.00 94.44 318 GLY A CA 1
ATOM 2357 C C . GLY A 1 318 ? 5.787 -11.249 5.600 1.00 94.44 318 GLY A C 1
ATOM 2358 O O . GLY A 1 318 ? 5.161 -12.263 5.909 1.00 94.44 318 GLY A O 1
ATOM 2359 N N . GLU A 1 319 ? 5.544 -10.071 6.160 1.00 91.94 319 GLU A N 1
ATOM 2360 C CA . GLU A 1 319 ? 4.479 -9.881 7.142 1.00 91.94 319 GLU A CA 1
ATOM 2361 C C . GLU A 1 319 ? 3.088 -9.988 6.501 1.00 91.94 319 GLU A C 1
ATOM 2363 O O . GLU A 1 319 ? 2.205 -10.630 7.075 1.00 91.94 319 GLU A O 1
ATOM 2368 N N . ILE A 1 320 ? 2.909 -9.482 5.273 1.00 94.88 320 ILE A N 1
ATOM 2369 C CA . ILE A 1 320 ? 1.681 -9.713 4.494 1.00 94.88 320 ILE A CA 1
ATOM 2370 C C . ILE A 1 320 ? 1.521 -11.206 4.196 1.00 94.88 320 ILE A C 1
ATOM 2372 O O . ILE A 1 320 ? 0.475 -11.773 4.500 1.00 94.88 320 ILE A O 1
ATOM 2376 N N . ALA A 1 321 ? 2.554 -11.878 3.674 1.00 95.25 321 ALA A N 1
ATOM 2377 C CA . ALA A 1 321 ? 2.494 -13.315 3.401 1.00 95.25 321 ALA A CA 1
ATOM 2378 C C . ALA A 1 321 ? 2.147 -14.116 4.667 1.00 95.25 321 ALA A C 1
ATOM 2380 O O . ALA A 1 321 ? 1.324 -15.027 4.619 1.00 95.25 321 ALA A O 1
ATOM 2381 N N . ARG A 1 322 ? 2.688 -13.734 5.831 1.00 92.00 322 ARG A N 1
ATOM 2382 C CA . ARG A 1 322 ? 2.340 -14.335 7.126 1.00 92.00 322 ARG A CA 1
ATOM 2383 C C . ARG A 1 322 ? 0.865 -14.131 7.480 1.00 92.00 322 ARG A C 1
ATOM 2385 O O . ARG A 1 322 ? 0.229 -15.084 7.935 1.00 92.00 322 ARG A O 1
ATOM 2392 N N . ALA A 1 323 ? 0.316 -12.934 7.272 1.00 89.50 323 ALA A N 1
ATOM 2393 C CA . ALA A 1 323 ? -1.106 -12.650 7.485 1.00 89.50 323 ALA A CA 1
ATOM 2394 C C . ALA A 1 323 ? -2.004 -13.492 6.562 1.00 89.50 323 ALA A C 1
ATOM 2396 O O . ALA A 1 323 ? -3.011 -14.056 7.004 1.00 89.50 323 ALA A O 1
ATOM 2397 N N . LEU A 1 324 ? -1.603 -13.622 5.296 1.00 92.19 324 LEU A N 1
ATOM 2398 C CA . LEU A 1 324 ? -2.295 -14.399 4.273 1.00 92.19 324 LEU A CA 1
ATOM 2399 C C . LEU A 1 324 ? -2.264 -15.902 4.574 1.00 92.19 324 LEU A C 1
ATOM 2401 O O . LEU A 1 324 ? -3.318 -16.525 4.658 1.00 92.19 324 LEU A O 1
ATOM 2405 N N . LEU A 1 325 ? -1.090 -16.474 4.847 1.00 91.88 325 LEU A N 1
ATOM 2406 C CA . LEU A 1 325 ? -0.921 -17.896 5.180 1.00 91.88 325 LEU A CA 1
ATOM 2407 C C . LEU A 1 325 ? -1.628 -18.284 6.483 1.00 91.88 325 LEU A C 1
ATOM 2409 O O . LEU A 1 325 ? -2.158 -19.388 6.593 1.00 91.88 325 LEU A O 1
ATOM 2413 N N . SER A 1 326 ? -1.688 -17.365 7.451 1.00 87.81 326 SER A N 1
ATOM 2414 C CA . SER A 1 326 ? -2.444 -17.560 8.698 1.00 87.81 326 SER A CA 1
ATOM 2415 C C . SER A 1 326 ? -3.957 -17.419 8.504 1.00 87.81 326 SER A C 1
ATOM 2417 O O . SER A 1 326 ? -4.706 -17.577 9.464 1.00 87.81 326 SER A O 1
ATOM 2419 N N . GLN A 1 327 ? -4.409 -17.107 7.282 1.00 84.06 327 GLN A N 1
ATOM 2420 C CA . GLN A 1 327 ? -5.814 -16.907 6.928 1.00 84.06 327 GLN A CA 1
ATOM 2421 C C . GLN A 1 327 ? -6.492 -15.862 7.824 1.00 84.06 327 GLN A C 1
ATOM 2423 O O . GLN A 1 327 ? -7.681 -15.969 8.122 1.00 84.06 327 GLN A O 1
ATOM 2428 N N . TYR A 1 328 ? -5.740 -14.835 8.243 1.00 74.56 328 TYR A N 1
ATOM 2429 C CA . TYR A 1 328 ? -6.226 -13.793 9.154 1.00 74.56 328 TYR A CA 1
ATOM 2430 C C . TYR A 1 328 ? -7.418 -13.024 8.564 1.00 74.56 328 TYR A C 1
ATOM 2432 O O . TYR A 1 328 ? -8.300 -12.572 9.279 1.00 74.56 328 TYR A O 1
ATOM 2440 N N . HIS A 1 329 ? -7.478 -12.964 7.235 1.00 75.44 329 HIS A N 1
ATOM 2441 C CA . HIS A 1 329 ? -8.553 -12.382 6.444 1.00 75.44 329 HIS A CA 1
ATOM 2442 C C . HIS A 1 329 ? -9.776 -13.316 6.270 1.00 75.44 329 HIS A C 1
ATOM 2444 O O . HIS A 1 329 ? -10.699 -12.985 5.530 1.00 75.44 329 HIS A O 1
ATOM 2450 N N . GLY A 1 330 ? -9.802 -14.498 6.898 1.00 78.50 330 GLY A N 1
ATOM 2451 C CA . GLY A 1 330 ? -10.949 -15.413 6.884 1.00 78.50 330 GLY A CA 1
ATOM 2452 C C . GLY A 1 330 ? -11.139 -16.227 5.597 1.00 78.50 330 GLY A C 1
ATOM 2453 O O . GLY A 1 330 ? -12.281 -16.510 5.243 1.00 78.50 330 GLY A O 1
ATOM 2454 N N . ARG A 1 331 ? -10.052 -16.608 4.903 1.00 82.19 331 ARG A N 1
ATOM 2455 C CA . ARG A 1 331 ? -10.053 -17.363 3.622 1.00 82.19 331 ARG A CA 1
ATOM 2456 C C . ARG A 1 331 ? -10.764 -16.665 2.453 1.00 82.19 331 ARG A C 1
ATOM 2458 O O . ARG A 1 331 ? -11.226 -17.319 1.521 1.00 82.19 331 ARG A O 1
ATOM 2465 N N . ARG A 1 332 ? -10.905 -15.344 2.532 1.00 85.56 332 ARG A N 1
ATOM 2466 C CA . ARG A 1 332 ? -11.481 -14.510 1.474 1.00 85.56 332 ARG A CA 1
ATOM 2467 C C . ARG A 1 332 ? -10.448 -14.255 0.366 1.00 85.56 332 ARG A C 1
ATOM 2469 O O . ARG A 1 332 ? -9.303 -13.977 0.705 1.00 85.56 332 ARG A O 1
ATOM 2476 N N . PRO A 1 333 ? -10.819 -14.292 -0.924 1.00 88.69 333 PRO A N 1
ATOM 2477 C CA . PRO A 1 333 ? -9.907 -13.924 -2.003 1.00 88.69 333 PRO A CA 1
ATOM 2478 C C . PRO A 1 333 ? -9.314 -12.528 -1.788 1.00 88.69 333 PRO A C 1
ATOM 2480 O O . PRO A 1 333 ? -10.032 -11.580 -1.445 1.00 88.69 333 PRO A O 1
ATOM 2483 N N . VAL A 1 334 ? -8.000 -12.414 -1.992 1.00 92.31 334 VAL A N 1
ATOM 2484 C CA . VAL A 1 334 ? -7.249 -11.168 -1.813 1.00 92.31 334 VAL A CA 1
ATOM 2485 C C . VAL A 1 334 ? -6.825 -10.595 -3.158 1.00 92.31 334 VAL A C 1
ATOM 2487 O O . VAL A 1 334 ? -6.217 -11.284 -3.970 1.00 92.31 334 VAL A O 1
ATOM 2490 N N . THR A 1 335 ? -7.101 -9.312 -3.368 1.00 93.62 335 THR A N 1
ATOM 2491 C CA . THR A 1 335 ? -6.568 -8.519 -4.476 1.00 93.62 335 THR A CA 1
ATOM 2492 C C . THR A 1 335 ? -5.458 -7.603 -3.973 1.00 93.62 335 THR A C 1
ATOM 2494 O O . THR A 1 335 ? -5.664 -6.856 -3.014 1.00 93.62 335 THR A O 1
ATOM 2497 N N . LEU A 1 336 ? -4.298 -7.623 -4.626 1.00 96.94 336 LEU A N 1
ATOM 2498 C CA . LEU A 1 336 ? -3.172 -6.737 -4.322 1.00 96.94 336 LEU A CA 1
ATOM 2499 C C . LEU A 1 336 ? -3.014 -5.697 -5.431 1.00 96.94 336 LEU A C 1
ATOM 2501 O O . LEU A 1 336 ? -2.862 -6.046 -6.598 1.00 96.94 336 LEU A O 1
ATOM 2505 N N . VAL A 1 337 ? -3.010 -4.419 -5.072 1.00 96.75 337 VAL A N 1
ATOM 2506 C CA . VAL A 1 337 ? -2.802 -3.318 -6.017 1.00 96.75 337 VAL A CA 1
ATOM 2507 C C . VAL A 1 337 ? -1.640 -2.479 -5.521 1.00 96.75 337 VAL A C 1
ATOM 2509 O O . VAL A 1 337 ? -1.674 -1.979 -4.399 1.00 96.75 337 VAL A O 1
ATOM 2512 N N . ALA A 1 338 ? -0.613 -2.310 -6.346 1.00 98.12 338 ALA A N 1
ATOM 2513 C CA . ALA A 1 338 ? 0.570 -1.546 -5.983 1.00 98.12 338 ALA A CA 1
ATOM 2514 C C . ALA A 1 338 ? 1.071 -0.679 -7.135 1.00 98.12 338 ALA A C 1
ATOM 2516 O O . ALA A 1 338 ? 0.907 -1.027 -8.305 1.00 98.12 338 ALA A O 1
ATOM 2517 N N . TYR A 1 339 ? 1.742 0.424 -6.805 1.00 96.25 339 TYR A N 1
ATOM 2518 C CA . TYR A 1 339 ? 2.481 1.223 -7.782 1.00 96.25 339 TYR A CA 1
ATOM 2519 C C . TYR A 1 339 ? 3.925 1.459 -7.346 1.00 96.25 339 TYR A C 1
ATOM 2521 O O . TYR A 1 339 ? 4.219 1.452 -6.152 1.00 96.25 339 TYR A O 1
ATOM 2529 N N . SER A 1 340 ? 4.817 1.700 -8.312 1.00 94.81 340 SER A N 1
ATOM 2530 C CA . SER A 1 340 ? 6.223 2.061 -8.079 1.00 94.81 340 SER A CA 1
ATOM 2531 C C . SER A 1 340 ? 6.897 1.122 -7.059 1.00 94.81 340 SER A C 1
ATOM 2533 O O . SER A 1 340 ? 6.753 -0.098 -7.172 1.00 94.81 340 SER A O 1
ATOM 2535 N N . ALA A 1 341 ? 7.601 1.637 -6.044 1.00 93.75 341 ALA A N 1
ATOM 2536 C CA . ALA A 1 341 ? 8.290 0.816 -5.040 1.00 93.75 341 ALA A CA 1
ATOM 2537 C C . ALA A 1 341 ? 7.366 -0.143 -4.255 1.00 93.75 341 ALA A C 1
ATOM 2539 O O . ALA A 1 341 ? 7.839 -1.160 -3.750 1.00 93.75 341 ALA A O 1
ATOM 2540 N N . GLY A 1 342 ? 6.050 0.103 -4.218 1.00 97.00 342 GLY A N 1
ATOM 2541 C CA . GLY A 1 342 ? 5.068 -0.807 -3.625 1.00 97.00 342 GLY A CA 1
ATOM 2542 C C . GLY A 1 342 ? 5.022 -2.168 -4.327 1.00 97.00 342 GLY A C 1
ATOM 2543 O O . GLY A 1 342 ? 4.668 -3.175 -3.717 1.00 97.00 342 GLY A O 1
ATOM 2544 N N . ALA A 1 343 ? 5.452 -2.243 -5.591 1.00 97.38 343 ALA A N 1
ATOM 2545 C CA . ALA A 1 343 ? 5.555 -3.507 -6.311 1.00 97.38 343 ALA A CA 1
ATOM 2546 C C . ALA A 1 343 ? 6.600 -4.460 -5.702 1.00 97.38 343 ALA A C 1
ATOM 2548 O O . ALA A 1 343 ? 6.430 -5.672 -5.811 1.00 97.38 343 ALA A O 1
ATOM 2549 N N . TYR A 1 344 ? 7.639 -3.952 -5.024 1.00 96.81 344 TYR A N 1
ATOM 2550 C CA . TYR A 1 344 ? 8.592 -4.806 -4.302 1.00 96.81 344 TYR A CA 1
ATOM 2551 C C . TYR A 1 344 ? 7.927 -5.535 -3.130 1.00 96.81 344 TYR A C 1
ATOM 2553 O O . TYR A 1 344 ? 8.253 -6.691 -2.862 1.00 96.81 344 TYR A O 1
ATOM 2561 N N . VAL A 1 345 ? 6.962 -4.889 -2.464 1.00 98.31 345 VAL A N 1
ATOM 2562 C CA . VAL A 1 345 ? 6.194 -5.503 -1.373 1.00 98.31 345 VAL A CA 1
ATOM 2563 C C . VAL A 1 345 ? 5.377 -6.664 -1.923 1.00 98.31 345 VAL A C 1
ATOM 2565 O O . VAL A 1 345 ? 5.467 -7.774 -1.404 1.00 98.31 345 VAL A O 1
ATOM 2568 N N . VAL A 1 346 ? 4.636 -6.430 -3.014 1.00 98.50 346 VAL A N 1
ATOM 2569 C CA . VAL A 1 346 ? 3.833 -7.473 -3.669 1.00 98.50 346 VAL A CA 1
ATOM 2570 C C . VAL A 1 346 ? 4.715 -8.602 -4.184 1.00 98.50 346 VAL A C 1
ATOM 2572 O O . VAL A 1 346 ? 4.399 -9.761 -3.933 1.00 98.50 346 VAL A O 1
ATOM 2575 N N . GLN A 1 347 ? 5.839 -8.289 -4.837 1.00 98.00 347 GLN A N 1
ATOM 2576 C CA . GLN A 1 347 ? 6.801 -9.297 -5.280 1.00 98.00 347 GLN A CA 1
ATOM 2577 C C . GLN A 1 347 ? 7.221 -10.183 -4.107 1.00 98.00 347 GLN A C 1
ATOM 2579 O O . GLN A 1 347 ? 7.081 -11.400 -4.177 1.00 98.00 347 GLN A O 1
ATOM 2584 N N . SER A 1 348 ? 7.685 -9.584 -3.012 1.00 98.19 348 SER A N 1
ATOM 2585 C CA . SER A 1 348 ? 8.126 -10.332 -1.837 1.00 98.19 348 SER A CA 1
ATOM 2586 C C . SER A 1 348 ? 6.998 -11.164 -1.214 1.00 98.19 348 SER A C 1
ATOM 2588 O O . SER A 1 348 ? 7.214 -12.322 -0.852 1.00 98.19 348 SER A O 1
ATOM 2590 N N . THR A 1 349 ? 5.773 -10.630 -1.149 1.00 98.44 349 THR A N 1
ATOM 2591 C CA . THR A 1 349 ? 4.594 -11.381 -0.698 1.00 98.44 349 THR A CA 1
ATOM 2592 C C . THR A 1 349 ? 4.339 -12.611 -1.563 1.00 98.44 349 THR A C 1
ATOM 2594 O O . THR A 1 349 ? 4.240 -13.711 -1.024 1.00 98.44 349 THR A O 1
ATOM 2597 N N . LEU A 1 350 ? 4.253 -12.453 -2.887 1.00 98.56 350 LEU A N 1
ATOM 2598 C CA . LEU A 1 350 ? 3.954 -13.556 -3.805 1.00 98.56 350 LEU A CA 1
ATOM 2599 C C . LEU A 1 350 ? 5.072 -14.603 -3.819 1.00 98.56 350 LEU A C 1
ATOM 2601 O O . LEU A 1 350 ? 4.782 -15.795 -3.808 1.00 98.56 350 LEU A O 1
ATOM 2605 N N . MET A 1 351 ? 6.337 -14.181 -3.758 1.00 98.25 351 MET A N 1
ATOM 2606 C CA . MET A 1 351 ? 7.471 -15.105 -3.660 1.00 98.25 351 MET A CA 1
ATOM 2607 C C . MET A 1 351 ? 7.404 -15.944 -2.378 1.00 98.25 351 MET A C 1
ATOM 2609 O O . MET A 1 351 ? 7.541 -17.162 -2.438 1.00 98.25 351 MET A O 1
ATOM 2613 N N . LYS A 1 352 ? 7.091 -15.331 -1.230 1.00 98.06 352 LYS A N 1
ATOM 2614 C CA . LYS A 1 352 ? 6.936 -16.054 0.045 1.00 98.06 352 LYS A CA 1
ATOM 2615 C C . LYS A 1 352 ? 5.709 -16.974 0.072 1.00 98.06 352 LYS A C 1
ATOM 2617 O O . LYS A 1 352 ? 5.730 -17.997 0.754 1.00 98.06 352 LYS A O 1
ATOM 2622 N N . LEU A 1 353 ? 4.642 -16.641 -0.660 1.00 98.12 353 LEU A N 1
ATOM 2623 C CA . LEU A 1 353 ? 3.516 -17.556 -0.874 1.00 98.12 353 LEU A CA 1
ATOM 2624 C C . LEU A 1 353 ? 3.927 -18.742 -1.753 1.00 98.12 353 LEU A C 1
ATOM 2626 O O . LEU A 1 353 ? 3.617 -19.879 -1.411 1.00 98.12 353 LEU A O 1
ATOM 2630 N N . HIS A 1 354 ? 4.665 -18.498 -2.836 1.00 98.06 354 HIS A N 1
ATOM 2631 C CA . HIS A 1 354 ? 5.171 -19.553 -3.715 1.00 98.06 354 HIS A CA 1
ATOM 2632 C C . HIS A 1 354 ? 6.104 -20.514 -2.959 1.00 98.06 354 HIS A C 1
ATOM 2634 O O . HIS A 1 354 ? 5.939 -21.730 -3.033 1.00 98.06 354 HIS A O 1
ATOM 2640 N N . GLU A 1 355 ? 7.006 -19.986 -2.127 1.00 97.81 355 GLU A N 1
ATOM 2641 C CA . GLU A 1 355 ? 7.869 -20.777 -1.234 1.00 97.81 355 GLU A CA 1
ATOM 2642 C C . GLU A 1 355 ? 7.082 -21.633 -0.225 1.00 97.81 355 GLU A C 1
ATOM 2644 O O . GLU A 1 355 ? 7.568 -22.674 0.223 1.00 97.81 355 GLU A O 1
ATOM 2649 N N . ALA A 1 356 ? 5.856 -21.232 0.130 1.00 97.19 356 ALA A N 1
ATOM 2650 C CA . ALA A 1 356 ? 4.974 -22.003 1.005 1.00 97.19 356 ALA A CA 1
ATOM 2651 C C . ALA A 1 356 ? 4.270 -23.180 0.291 1.00 97.19 356 ALA A C 1
ATOM 2653 O O . ALA A 1 356 ? 3.559 -23.950 0.951 1.00 97.19 356 ALA A O 1
ATOM 2654 N N . GLY A 1 357 ? 4.469 -23.338 -1.024 1.00 96.12 357 GLY A N 1
ATOM 2655 C CA . GLY A 1 357 ? 3.894 -24.402 -1.846 1.00 96.12 357 GLY A CA 1
ATOM 2656 C C . GLY A 1 357 ? 2.366 -24.352 -1.871 1.00 96.12 357 GLY A C 1
ATOM 2657 O O . GLY A 1 357 ? 1.770 -23.280 -1.948 1.00 96.12 357 GLY A O 1
ATOM 2658 N N . ASP A 1 358 ? 1.718 -25.510 -1.736 1.00 94.38 358 ASP A N 1
ATOM 2659 C CA . ASP A 1 358 ? 0.251 -25.645 -1.772 1.00 94.38 358 ASP A CA 1
ATOM 2660 C C . ASP A 1 358 ? -0.478 -24.739 -0.764 1.00 94.38 358 ASP A C 1
ATOM 2662 O O . ASP A 1 358 ? -1.625 -24.360 -0.976 1.00 94.38 358 ASP A O 1
ATOM 2666 N N . LYS A 1 359 ? 0.175 -24.357 0.344 1.00 93.50 359 LYS A N 1
ATOM 2667 C CA . LYS A 1 359 ? -0.423 -23.458 1.346 1.00 93.50 359 LYS A CA 1
ATOM 2668 C C . LYS A 1 359 ? -0.536 -22.009 0.874 1.00 93.50 359 LYS A C 1
ATOM 2670 O O . LYS A 1 359 ? -1.308 -21.264 1.472 1.00 93.50 359 LYS A O 1
ATOM 2675 N N . GLY A 1 360 ? 0.269 -21.602 -0.105 1.00 92.44 360 GLY A N 1
ATOM 2676 C CA . GLY A 1 360 ? 0.270 -20.250 -0.663 1.00 92.44 360 GLY A CA 1
ATOM 2677 C C . GLY A 1 360 ? -0.654 -20.066 -1.866 1.00 92.44 360 GLY A C 1
ATOM 2678 O O . GLY A 1 360 ? -0.836 -18.933 -2.304 1.00 92.44 360 GLY A O 1
ATOM 2679 N N . GLN A 1 361 ? -1.235 -21.151 -2.384 1.00 92.62 361 GLN A N 1
ATOM 2680 C CA . GLN A 1 361 ? -2.195 -21.130 -3.490 1.00 92.62 361 GLN A CA 1
ATOM 2681 C C . GLN A 1 361 ? -3.609 -20.780 -2.995 1.00 92.62 361 GLN A C 1
ATOM 2683 O O . GLN A 1 361 ? -3.891 -20.847 -1.798 1.00 92.62 361 GLN A O 1
ATOM 2688 N N . ASP A 1 362 ? -4.496 -20.393 -3.916 1.00 88.31 362 ASP A N 1
ATOM 2689 C CA . ASP A 1 362 ? -5.915 -20.079 -3.664 1.00 88.31 362 ASP A CA 1
ATOM 2690 C C . ASP A 1 362 ? -6.178 -18.970 -2.620 1.00 88.31 362 ASP A C 1
ATOM 2692 O O . ASP A 1 362 ? -7.265 -18.891 -2.042 1.00 88.31 362 ASP A O 1
ATOM 2696 N N . ILE A 1 363 ? -5.193 -18.100 -2.357 1.00 93.00 363 ILE A N 1
ATOM 2697 C CA . ILE A 1 363 ? -5.346 -16.937 -1.464 1.00 93.00 363 ILE A CA 1
ATOM 2698 C C . ILE A 1 363 ? -5.444 -15.643 -2.268 1.00 93.00 363 ILE A C 1
ATOM 2700 O O . ILE A 1 363 ? -6.369 -14.851 -2.077 1.00 93.00 363 ILE A O 1
ATOM 2704 N N . VAL A 1 364 ? -4.469 -15.412 -3.150 1.00 95.75 364 VAL A N 1
ATOM 2705 C CA . VAL A 1 364 ? -4.427 -14.211 -3.983 1.00 95.75 364 VAL A CA 1
ATOM 2706 C C . VAL A 1 364 ? -5.226 -14.478 -5.250 1.00 95.75 364 VAL A C 1
ATOM 2708 O O . VAL A 1 364 ? -4.880 -15.339 -6.061 1.00 95.75 364 VAL A O 1
ATOM 2711 N N . ASP A 1 365 ? -6.312 -13.733 -5.403 1.00 92.50 365 ASP A N 1
ATOM 2712 C CA . ASP A 1 365 ? -7.127 -13.764 -6.606 1.00 92.50 365 ASP A CA 1
ATOM 2713 C C . ASP A 1 365 ? -6.476 -12.901 -7.684 1.00 92.50 365 ASP A C 1
ATOM 2715 O O . ASP A 1 365 ? -6.029 -13.428 -8.696 1.00 92.50 365 ASP A O 1
ATOM 2719 N N . SER A 1 366 ? -6.333 -11.600 -7.439 1.00 93.69 366 SER A N 1
ATOM 2720 C CA . SER A 1 366 ? -5.907 -10.661 -8.475 1.00 93.69 366 SER A CA 1
ATOM 2721 C C . SER A 1 366 ? -4.751 -9.768 -8.033 1.00 93.69 366 SER A C 1
ATOM 2723 O O . SER A 1 366 ? -4.613 -9.414 -6.861 1.00 93.69 366 SER A O 1
ATOM 2725 N N . VAL A 1 367 ? -3.892 -9.395 -8.979 1.00 97.56 367 VAL A N 1
ATOM 2726 C CA . VAL A 1 367 ? -2.734 -8.528 -8.748 1.00 97.56 367 VAL A CA 1
ATOM 2727 C C . VAL A 1 367 ? -2.650 -7.461 -9.830 1.00 97.56 367 VAL A C 1
ATOM 2729 O O . VAL A 1 367 ? -2.712 -7.767 -11.019 1.00 97.56 367 VAL A O 1
ATOM 2732 N N . VAL A 1 368 ? -2.446 -6.211 -9.421 1.00 97.44 368 VAL A N 1
ATOM 2733 C CA . VAL A 1 368 ? -2.232 -5.068 -10.313 1.00 97.44 368 VAL A CA 1
ATOM 2734 C C . VAL A 1 368 ? -0.959 -4.346 -9.900 1.00 97.44 368 VAL A C 1
ATOM 2736 O O . VAL A 1 368 ? -0.859 -3.853 -8.777 1.00 97.44 368 VAL A O 1
ATOM 2739 N N . LEU A 1 369 ? 0.012 -4.271 -10.809 1.00 98.38 369 LEU A N 1
ATOM 2740 C CA . LEU A 1 369 ? 1.273 -3.564 -10.595 1.00 98.38 369 LEU A CA 1
ATOM 2741 C C . LEU A 1 369 ? 1.401 -2.406 -11.586 1.00 98.38 369 LEU A C 1
ATOM 2743 O O . LEU A 1 369 ? 1.389 -2.631 -12.793 1.00 98.38 369 LEU A O 1
ATOM 2747 N N . ILE A 1 370 ? 1.541 -1.178 -11.083 1.00 96.94 370 ILE A N 1
ATOM 2748 C CA . ILE A 1 370 ? 1.604 0.048 -11.891 1.00 96.94 370 ILE A CA 1
ATOM 2749 C C . ILE A 1 370 ? 3.005 0.656 -11.844 1.00 96.94 370 ILE A C 1
ATOM 2751 O O . ILE A 1 370 ? 3.498 1.007 -10.775 1.00 96.94 370 ILE A O 1
ATOM 2755 N N . SER A 1 371 ? 3.642 0.812 -13.007 1.00 93.81 371 SER A N 1
ATOM 2756 C CA . SER A 1 371 ? 5.027 1.295 -13.138 1.00 93.81 371 SER A CA 1
ATOM 2757 C C . SER A 1 371 ? 5.986 0.533 -12.204 1.00 93.81 371 SER A C 1
ATOM 2759 O O . SER A 1 371 ? 6.690 1.097 -11.367 1.00 93.81 371 SER A O 1
ATOM 2761 N N . ALA A 1 372 ? 5.949 -0.800 -12.296 1.00 95.06 372 ALA A N 1
ATOM 2762 C CA . ALA A 1 372 ? 6.667 -1.689 -11.392 1.00 95.06 372 ALA A CA 1
ATOM 2763 C C . ALA A 1 372 ? 8.188 -1.694 -11.669 1.00 95.06 372 ALA A C 1
ATOM 2765 O O . ALA A 1 372 ? 8.605 -2.102 -12.758 1.00 95.06 372 ALA A O 1
ATOM 2766 N N . PRO A 1 373 ? 9.051 -1.348 -10.697 1.00 91.88 373 PRO A N 1
ATOM 2767 C CA . PRO A 1 373 ? 10.506 -1.440 -10.823 1.00 91.88 373 PRO A CA 1
ATOM 2768 C C . PRO A 1 373 ? 11.021 -2.889 -10.691 1.00 91.88 373 PRO A C 1
ATOM 2770 O O . PRO A 1 373 ? 12.014 -3.163 -10.022 1.00 91.88 373 PRO A O 1
ATOM 2773 N N . LEU A 1 374 ? 10.327 -3.843 -11.309 1.00 92.44 374 LEU A N 1
ATOM 2774 C CA . LEU A 1 374 ? 10.664 -5.264 -11.292 1.00 92.44 374 LEU A CA 1
ATOM 2775 C C . LEU A 1 374 ? 11.295 -5.671 -12.621 1.00 92.44 374 LEU A C 1
ATOM 2777 O O . LEU A 1 374 ? 10.964 -5.112 -13.667 1.00 92.44 374 LEU A O 1
ATOM 2781 N N . SER A 1 375 ? 12.148 -6.694 -12.595 1.00 90.94 375 SER A N 1
ATOM 2782 C CA . SER A 1 375 ? 12.571 -7.371 -13.823 1.00 90.94 375 SER A CA 1
ATOM 2783 C C . SER A 1 375 ? 11.345 -7.850 -14.605 1.00 90.94 375 SER A C 1
ATOM 2785 O O . SER A 1 375 ? 10.421 -8.403 -14.014 1.00 90.94 375 SER A O 1
ATOM 2787 N N . ASN A 1 376 ? 11.339 -7.691 -15.926 1.00 91.19 376 ASN A N 1
ATOM 2788 C CA . ASN A 1 376 ? 10.319 -8.254 -16.815 1.00 91.19 376 ASN A CA 1
ATOM 2789 C C . ASN A 1 376 ? 10.599 -9.716 -17.214 1.00 91.19 376 ASN A C 1
ATOM 2791 O O . ASN A 1 376 ? 9.927 -10.259 -18.094 1.00 91.19 376 ASN A O 1
ATOM 2795 N N . SER A 1 377 ? 11.607 -10.346 -16.603 1.00 91.06 377 SER A N 1
ATOM 2796 C CA . SER A 1 377 ? 12.016 -11.715 -16.910 1.00 91.06 377 SER A CA 1
ATOM 2797 C C . SER A 1 377 ? 10.963 -12.739 -16.491 1.00 91.06 377 SER A C 1
ATOM 2799 O O . SER A 1 377 ? 10.284 -12.605 -15.469 1.00 91.06 377 SER A O 1
ATOM 2801 N N . ARG A 1 378 ? 10.890 -13.840 -17.243 1.00 92.69 378 ARG A N 1
ATOM 2802 C CA . ARG A 1 378 ? 10.058 -14.993 -16.876 1.00 92.69 378 ARG A CA 1
ATOM 2803 C C . ARG A 1 378 ? 10.448 -15.573 -15.514 1.00 92.69 378 ARG A C 1
ATOM 2805 O O . ARG A 1 378 ? 9.568 -16.017 -14.791 1.00 92.69 378 ARG A O 1
ATOM 2812 N N . GLU A 1 379 ? 11.730 -15.526 -15.154 1.00 91.81 379 GLU A N 1
ATOM 2813 C CA . GLU A 1 379 ? 12.241 -15.988 -13.855 1.00 91.81 379 GLU A CA 1
ATOM 2814 C C . GLU A 1 379 ? 11.618 -15.230 -12.681 1.00 91.81 379 GLU A C 1
ATOM 2816 O O . GLU A 1 379 ? 11.335 -15.822 -11.647 1.00 91.81 379 GLU A O 1
ATOM 2821 N N . THR A 1 380 ? 11.348 -13.933 -12.855 1.00 92.81 380 THR A N 1
ATOM 2822 C CA . THR A 1 380 ? 10.680 -13.124 -11.830 1.00 92.81 380 THR A CA 1
ATOM 2823 C C . THR A 1 380 ? 9.175 -13.386 -11.788 1.00 92.81 380 THR A C 1
ATOM 2825 O O . THR A 1 380 ? 8.601 -13.513 -10.711 1.00 92.81 380 THR A O 1
ATOM 2828 N N . TRP A 1 381 ? 8.516 -13.469 -12.947 1.00 97.00 381 TRP A N 1
ATOM 2829 C CA . TRP A 1 381 ? 7.050 -13.467 -13.019 1.00 97.00 381 TRP A CA 1
ATOM 2830 C C . TRP A 1 381 ? 6.399 -14.847 -12.959 1.00 97.00 381 TRP A C 1
ATOM 2832 O O . TRP A 1 381 ? 5.270 -14.941 -12.485 1.00 97.00 381 TRP A O 1
ATOM 2842 N N . ALA A 1 382 ? 7.073 -15.912 -13.405 1.00 97.31 382 ALA A N 1
ATOM 2843 C CA . ALA A 1 382 ? 6.494 -17.256 -13.391 1.00 97.31 382 ALA A CA 1
ATOM 2844 C C . ALA A 1 382 ? 6.176 -17.749 -11.963 1.00 97.31 382 ALA A C 1
ATOM 2846 O O . ALA A 1 382 ? 5.026 -18.125 -11.745 1.00 97.31 382 ALA A O 1
ATOM 2847 N N . PRO A 1 383 ? 7.085 -17.647 -10.967 1.00 97.50 383 PRO A N 1
ATOM 2848 C CA . PRO A 1 383 ? 6.773 -18.058 -9.593 1.00 97.50 383 PRO A CA 1
ATOM 2849 C C . PRO A 1 383 ? 5.637 -17.236 -8.976 1.00 97.50 383 PRO A C 1
ATOM 2851 O O . PRO A 1 383 ? 4.739 -17.781 -8.339 1.00 97.50 383 PRO A O 1
ATOM 2854 N N . MET A 1 384 ? 5.627 -15.919 -9.217 1.00 97.88 384 MET A N 1
ATOM 2855 C CA . MET A 1 384 ? 4.543 -15.049 -8.753 1.00 97.88 384 MET A CA 1
ATOM 2856 C C . MET A 1 384 ? 3.202 -15.428 -9.388 1.00 97.88 384 MET A C 1
ATOM 2858 O O . MET A 1 384 ? 2.172 -15.383 -8.724 1.00 97.88 384 MET A O 1
ATOM 2862 N N . ARG A 1 385 ? 3.196 -15.804 -10.671 1.00 97.00 385 ARG A N 1
ATOM 2863 C CA . ARG A 1 385 ? 1.975 -16.174 -11.387 1.00 97.00 385 ARG A CA 1
ATOM 2864 C C . ARG A 1 385 ? 1.364 -17.481 -10.881 1.00 97.00 385 ARG A C 1
ATOM 2866 O O . ARG A 1 385 ? 0.146 -17.601 -10.927 1.00 97.00 385 ARG A O 1
ATOM 2873 N N . GLU A 1 386 ? 2.164 -18.425 -10.389 1.00 96.75 386 GLU A N 1
ATOM 2874 C CA . GLU A 1 386 ? 1.675 -19.713 -9.868 1.00 96.75 386 GLU A CA 1
ATOM 2875 C C . GLU A 1 386 ? 0.775 -19.580 -8.632 1.00 96.75 386 GLU A C 1
ATOM 2877 O O . GLU A 1 386 ? -0.071 -20.438 -8.399 1.00 96.75 386 GLU A O 1
ATOM 2882 N N . VAL A 1 387 ? 0.928 -18.507 -7.852 1.00 97.38 387 VAL A N 1
ATOM 2883 C CA . VAL A 1 387 ? 0.147 -18.270 -6.623 1.00 97.38 387 VAL A CA 1
ATOM 2884 C C . VAL A 1 387 ? -0.984 -17.255 -6.788 1.00 97.38 387 VAL A C 1
ATOM 2886 O O . VAL A 1 387 ? -1.701 -16.973 -5.829 1.00 97.38 387 VAL A O 1
ATOM 2889 N N . VAL A 1 388 ? -1.161 -16.705 -7.991 1.00 96.50 388 VAL A N 1
ATOM 2890 C CA . VAL A 1 388 ? -2.257 -15.785 -8.320 1.00 96.50 388 VAL A CA 1
ATOM 2891 C C . VAL A 1 388 ? -3.282 -16.552 -9.147 1.00 96.50 388 VAL A C 1
ATOM 2893 O O . VAL A 1 388 ? -2.963 -17.060 -10.217 1.00 96.50 388 VAL A O 1
ATOM 2896 N N . SER A 1 389 ? -4.519 -16.647 -8.667 1.00 91.75 389 SER A N 1
ATOM 2897 C CA . SER A 1 389 ? -5.540 -17.497 -9.303 1.00 91.75 389 SER A CA 1
ATOM 2898 C C . SER A 1 389 ? -6.228 -16.793 -10.478 1.00 91.75 389 SER A C 1
ATOM 2900 O O . SER A 1 389 ? -6.375 -17.359 -11.561 1.00 91.75 389 SER A O 1
ATOM 2902 N N . GLY A 1 390 ? -6.584 -15.528 -10.281 1.00 91.25 390 GLY A N 1
ATOM 2903 C CA . GLY A 1 390 ? -7.262 -14.639 -11.218 1.00 91.25 390 GLY A CA 1
ATOM 2904 C C . GLY A 1 390 ? -6.294 -13.768 -12.017 1.00 91.25 390 GLY A C 1
ATOM 2905 O O . GLY A 1 390 ? -5.278 -14.255 -12.527 1.00 91.25 390 GLY A O 1
ATOM 2906 N N . ARG A 1 391 ? -6.624 -12.483 -12.183 1.00 92.75 391 ARG A N 1
ATOM 2907 C CA . ARG A 1 391 ? -5.904 -11.576 -13.091 1.00 92.75 391 ARG A CA 1
ATOM 2908 C C . ARG A 1 391 ? -4.570 -11.144 -12.510 1.00 92.75 391 ARG A C 1
ATOM 2910 O O . ARG A 1 391 ? -4.461 -10.803 -11.340 1.00 92.75 391 ARG A O 1
ATOM 2917 N N . PHE A 1 392 ? -3.552 -11.085 -13.358 1.00 96.38 392 PHE A N 1
ATOM 2918 C CA . PHE A 1 392 ? -2.277 -10.478 -13.003 1.00 96.38 392 PHE A CA 1
ATOM 2919 C C . PHE A 1 392 ? -1.909 -9.455 -14.074 1.00 96.38 392 PHE A C 1
ATOM 2921 O O . PHE A 1 392 ? -1.536 -9.816 -15.189 1.00 96.38 392 PHE A O 1
ATOM 2928 N N . ILE A 1 393 ? -2.069 -8.180 -13.725 1.00 96.94 393 ILE A N 1
ATOM 2929 C CA . ILE A 1 393 ? -1.937 -7.042 -14.626 1.00 96.94 393 ILE A CA 1
ATOM 2930 C C . ILE A 1 393 ? -0.617 -6.319 -14.361 1.00 96.94 393 ILE A C 1
ATOM 2932 O O . ILE A 1 393 ? -0.375 -5.808 -13.265 1.00 96.94 393 ILE A O 1
ATOM 2936 N N . ASN A 1 394 ? 0.214 -6.231 -15.393 1.00 97.69 394 ASN A N 1
ATOM 2937 C CA . ASN A 1 394 ? 1.351 -5.330 -15.471 1.00 97.69 394 ASN A CA 1
ATOM 2938 C C . ASN A 1 394 ? 0.947 -4.061 -16.232 1.00 97.69 394 ASN A C 1
ATOM 2940 O O . ASN A 1 394 ? 0.718 -4.094 -17.443 1.00 97.69 394 ASN A O 1
ATOM 2944 N N . VAL A 1 395 ? 0.881 -2.936 -15.527 1.00 97.06 395 VAL A N 1
ATOM 2945 C CA . VAL A 1 395 ? 0.636 -1.619 -16.113 1.00 97.06 395 VAL A CA 1
ATOM 2946 C C . VAL A 1 395 ? 1.971 -0.905 -16.274 1.00 97.06 395 VAL A C 1
ATOM 2948 O O . VAL A 1 395 ? 2.630 -0.566 -15.288 1.00 97.06 395 VAL A O 1
ATOM 2951 N N . TYR A 1 396 ? 2.371 -0.670 -17.520 1.00 93.75 396 TYR A N 1
ATOM 2952 C CA . TYR A 1 396 ? 3.672 -0.105 -17.860 1.00 93.75 396 TYR A CA 1
ATOM 2953 C C . TYR A 1 396 ? 3.541 1.242 -18.568 1.00 93.75 396 TYR A C 1
ATOM 2955 O O . TYR A 1 396 ? 2.591 1.502 -19.309 1.00 93.75 396 TYR A O 1
ATOM 2963 N N . VAL A 1 397 ? 4.523 2.104 -18.336 1.00 88.44 397 VAL A N 1
ATOM 2964 C CA . VAL A 1 397 ? 4.621 3.451 -18.894 1.00 88.44 397 VAL A CA 1
ATOM 2965 C C . VAL A 1 397 ? 5.909 3.495 -19.728 1.00 88.44 397 VAL A C 1
ATOM 2967 O O . VAL A 1 397 ? 6.999 3.629 -19.171 1.00 88.44 397 VAL A O 1
ATOM 2970 N N . PRO A 1 398 ? 5.826 3.325 -21.063 1.00 79.56 398 PRO A N 1
ATOM 2971 C CA . PRO A 1 398 ? 7.008 3.185 -21.923 1.00 79.56 398 PRO A CA 1
ATOM 2972 C C . PRO A 1 398 ? 7.976 4.370 -21.873 1.00 79.56 398 PRO A C 1
ATOM 2974 O O . PRO A 1 398 ? 9.184 4.214 -22.043 1.00 79.56 398 PRO A O 1
ATOM 2977 N N . ASP A 1 399 ? 7.430 5.562 -21.660 1.00 76.94 399 ASP A N 1
ATOM 2978 C CA . ASP A 1 399 ? 8.112 6.851 -21.645 1.00 76.94 399 ASP A CA 1
ATOM 2979 C C . ASP A 1 399 ? 8.384 7.371 -20.224 1.00 76.94 399 ASP A C 1
ATOM 2981 O O . ASP A 1 399 ? 8.673 8.554 -20.029 1.00 76.94 399 ASP A O 1
ATOM 2985 N N . ASP A 1 400 ? 8.347 6.484 -19.224 1.00 81.56 400 ASP A N 1
ATOM 2986 C CA . ASP A 1 400 ? 8.675 6.811 -17.839 1.00 81.56 400 ASP A CA 1
ATOM 2987 C C . ASP A 1 400 ? 10.178 7.059 -17.671 1.00 81.56 400 ASP A C 1
ATOM 2989 O O . ASP A 1 400 ? 10.978 6.194 -17.296 1.00 81.56 400 ASP A O 1
ATOM 2993 N N . TRP A 1 401 ? 10.570 8.292 -17.981 1.00 74.94 401 TRP A N 1
ATOM 2994 C CA . TRP A 1 401 ? 11.947 8.744 -17.868 1.00 74.94 401 TRP A CA 1
ATOM 2995 C C . TRP A 1 401 ? 12.454 8.669 -16.428 1.00 74.94 401 TRP A C 1
ATOM 2997 O O . TRP A 1 401 ? 13.648 8.475 -16.236 1.00 74.94 401 TRP A O 1
ATOM 3007 N N . MET A 1 402 ? 11.575 8.817 -15.432 1.00 76.56 402 MET A N 1
ATOM 3008 C CA . MET A 1 402 ? 11.941 8.849 -14.020 1.00 76.56 402 MET A CA 1
ATOM 3009 C C . MET A 1 402 ? 12.317 7.450 -13.542 1.00 76.56 402 MET A C 1
ATOM 3011 O O . MET A 1 402 ? 13.414 7.252 -13.023 1.00 76.56 402 MET A O 1
ATOM 3015 N N . LEU A 1 403 ? 11.463 6.461 -13.813 1.00 80.31 403 LEU A N 1
ATOM 3016 C CA . LEU A 1 403 ? 11.767 5.060 -13.544 1.00 80.31 403 LEU A CA 1
ATOM 3017 C C . LEU A 1 403 ? 13.007 4.599 -14.327 1.00 80.31 403 LEU A C 1
ATOM 3019 O O . LEU A 1 403 ? 13.896 3.953 -13.768 1.00 80.31 403 LEU A O 1
ATOM 3023 N N . MET A 1 404 ? 13.107 4.974 -15.608 1.00 76.12 404 MET A N 1
ATOM 3024 C CA . MET A 1 404 ? 14.273 4.663 -16.439 1.00 76.12 404 MET A CA 1
ATOM 3025 C C . MET A 1 404 ? 15.561 5.262 -15.870 1.00 76.12 404 MET A C 1
ATOM 3027 O O . MET A 1 404 ? 16.600 4.604 -15.869 1.00 76.12 404 MET A O 1
ATOM 3031 N N . PHE A 1 405 ? 15.496 6.508 -15.411 1.00 70.81 405 PHE A N 1
ATOM 3032 C CA . PHE A 1 405 ? 16.620 7.238 -14.853 1.00 70.81 405 PHE A CA 1
ATOM 3033 C C . PHE A 1 405 ? 17.139 6.574 -13.575 1.00 70.81 405 PHE A C 1
ATOM 3035 O O . PHE A 1 405 ? 18.326 6.255 -13.510 1.00 70.81 405 PHE A O 1
ATOM 3042 N N . PHE A 1 406 ? 16.260 6.274 -12.615 1.00 69.38 406 PHE A N 1
ATOM 3043 C CA . PHE A 1 406 ? 16.657 5.611 -11.370 1.00 69.38 406 PHE A CA 1
ATOM 3044 C C . PHE A 1 406 ? 17.267 4.236 -11.604 1.00 69.38 406 PHE A C 1
ATOM 3046 O O . PHE A 1 406 ? 18.313 3.912 -11.046 1.00 69.38 406 PHE A O 1
ATOM 3053 N N . TYR A 1 407 ? 16.662 3.445 -12.484 1.00 66.88 407 TYR A N 1
ATOM 3054 C CA . TYR A 1 407 ? 17.142 2.095 -12.734 1.00 66.88 407 TYR A CA 1
ATOM 3055 C C . TYR A 1 407 ? 18.477 2.065 -13.482 1.00 66.88 407 TYR A C 1
ATOM 3057 O O . TYR A 1 407 ? 19.385 1.322 -13.106 1.00 66.88 407 TYR A O 1
ATOM 3065 N N . LYS A 1 408 ? 18.634 2.910 -14.513 1.00 64.25 408 LYS A N 1
ATOM 3066 C CA . LYS A 1 408 ? 19.886 2.993 -15.281 1.00 64.25 408 LYS A CA 1
ATOM 3067 C C . LYS A 1 408 ? 21.036 3.560 -14.455 1.00 64.25 408 LYS A C 1
ATOM 3069 O O . LYS A 1 408 ? 22.169 3.125 -14.643 1.00 64.25 408 LYS A O 1
ATOM 3074 N N . LEU A 1 409 ? 20.767 4.512 -13.560 1.00 61.81 409 LEU A N 1
ATOM 3075 C CA . LEU A 1 409 ? 21.792 5.071 -12.682 1.00 61.81 409 LEU A CA 1
ATOM 3076 C C . LEU A 1 409 ? 22.314 4.073 -11.657 1.00 61.81 409 LEU A C 1
ATOM 3078 O O . LEU A 1 409 ? 23.520 3.992 -11.438 1.00 61.81 409 LEU A O 1
ATOM 3082 N N . GLN A 1 410 ? 21.425 3.272 -11.075 1.00 58.28 410 GLN A N 1
ATOM 3083 C CA . GLN A 1 410 ? 21.798 2.297 -10.053 1.00 58.28 410 GLN A CA 1
ATOM 3084 C C . GLN A 1 410 ? 22.584 1.103 -10.607 1.00 58.28 410 GLN A C 1
ATOM 3086 O O . GLN A 1 410 ? 22.901 0.179 -9.861 1.00 58.28 410 GLN A O 1
ATOM 3091 N N . SER A 1 411 ? 22.935 1.117 -11.902 1.00 52.09 411 SER A N 1
ATOM 3092 C CA . SER A 1 411 ? 23.724 0.071 -12.561 1.00 52.09 411 SER A CA 1
ATOM 3093 C C . SER A 1 411 ? 23.127 -1.329 -12.371 1.00 52.09 411 SER A C 1
ATOM 3095 O O . SER A 1 411 ? 23.845 -2.327 -12.439 1.00 52.09 411 SER A O 1
ATOM 3097 N N . VAL A 1 412 ? 21.814 -1.411 -12.122 1.00 54.16 412 VAL A N 1
ATOM 3098 C CA . VAL A 1 412 ? 21.084 -2.675 -12.085 1.00 54.16 412 VAL A CA 1
ATOM 3099 C C . VAL A 1 412 ? 20.991 -3.107 -13.535 1.00 54.16 412 VAL A C 1
ATOM 3101 O O . VAL A 1 412 ? 20.223 -2.5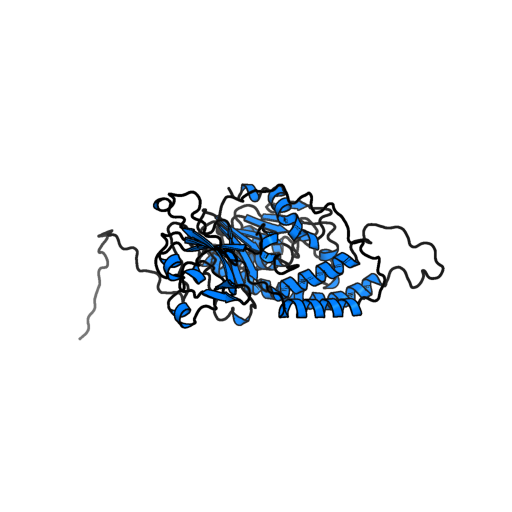14 -14.280 1.00 54.16 412 VAL A O 1
ATOM 3104 N N . ASP A 1 413 ? 21.891 -4.015 -13.922 1.00 54.88 413 ASP A N 1
ATOM 3105 C CA . ASP A 1 413 ? 22.063 -4.611 -15.251 1.00 54.88 413 ASP A CA 1
ATOM 3106 C C . ASP A 1 413 ? 21.293 -3.875 -16.363 1.00 54.88 413 ASP A C 1
ATOM 3108 O O . ASP A 1 413 ? 20.099 -4.073 -16.567 1.00 54.88 413 ASP A O 1
ATOM 3112 N N . THR A 1 414 ? 21.975 -3.002 -17.103 1.00 52.31 414 THR A N 1
ATOM 3113 C CA . THR A 1 414 ? 21.357 -2.173 -18.153 1.00 52.31 414 THR A CA 1
ATOM 3114 C C . THR A 1 414 ? 20.765 -2.984 -19.311 1.00 52.31 414 THR A C 1
ATOM 3116 O O . THR A 1 414 ? 20.127 -2.405 -20.194 1.00 52.31 414 THR A O 1
ATOM 3119 N N . THR A 1 415 ? 20.966 -4.306 -19.315 1.00 52.84 415 THR A N 1
ATOM 3120 C CA . THR A 1 415 ? 20.340 -5.251 -20.242 1.00 52.84 415 THR A CA 1
ATOM 3121 C C . THR A 1 415 ? 19.012 -5.813 -19.727 1.00 52.84 415 THR A C 1
ATOM 3123 O O . THR A 1 415 ? 18.222 -6.332 -20.518 1.00 52.84 415 THR A O 1
ATOM 3126 N N . LEU A 1 416 ? 18.730 -5.677 -18.427 1.00 63.44 416 LEU A N 1
ATOM 3127 C CA . LEU A 1 416 ? 17.509 -6.156 -17.797 1.00 63.44 416 LEU A CA 1
ATOM 3128 C C . LEU A 1 416 ? 16.340 -5.229 -18.131 1.00 63.44 416 LEU A C 1
ATOM 3130 O O . LEU A 1 416 ? 16.350 -4.023 -17.872 1.00 63.44 416 LEU A O 1
ATOM 3134 N N . GLY A 1 417 ? 15.292 -5.814 -18.700 1.00 80.56 417 GLY A N 1
ATOM 3135 C CA . GLY A 1 417 ? 14.061 -5.094 -18.941 1.00 80.56 417 GLY A CA 1
ATOM 3136 C C . GLY A 1 417 ? 13.291 -4.841 -17.645 1.00 80.56 417 GLY A C 1
ATOM 3137 O O . GLY A 1 417 ? 13.134 -5.740 -16.821 1.00 80.56 417 GLY A O 1
ATOM 3138 N N . LEU A 1 418 ? 12.776 -3.623 -17.471 1.00 89.06 418 LEU A N 1
ATOM 3139 C CA . LEU A 1 418 ? 11.828 -3.298 -16.408 1.00 89.06 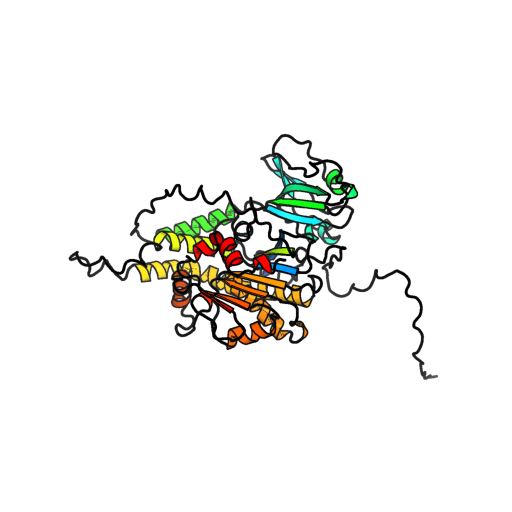418 LEU A CA 1
ATOM 3140 C C . LEU A 1 418 ? 10.383 -3.527 -16.835 1.00 89.06 418 LEU A C 1
ATOM 3142 O O . LEU A 1 418 ? 9.967 -3.012 -17.874 1.00 89.06 418 LEU A O 1
ATOM 3146 N N . ALA A 1 419 ? 9.611 -4.207 -15.990 1.00 93.88 419 ALA A N 1
ATOM 3147 C CA . ALA A 1 419 ? 8.183 -4.436 -16.189 1.00 93.88 419 ALA A CA 1
ATOM 3148 C C . ALA A 1 419 ? 7.372 -3.130 -16.186 1.00 93.88 419 ALA A C 1
ATOM 3150 O O . ALA A 1 419 ? 6.401 -3.012 -16.919 1.00 93.88 419 ALA A O 1
ATOM 3151 N N . GLY A 1 420 ? 7.811 -2.113 -15.440 1.00 91.81 420 GLY A N 1
ATOM 3152 C CA . GLY A 1 420 ? 7.193 -0.788 -15.442 1.00 91.81 420 GLY A CA 1
ATOM 3153 C C . GLY A 1 420 ? 7.432 0.023 -16.717 1.00 91.81 420 GLY A C 1
ATOM 3154 O O . GLY A 1 420 ? 6.710 0.986 -16.945 1.00 91.81 420 GLY A O 1
ATOM 3155 N N . LEU A 1 421 ? 8.392 -0.371 -17.563 1.00 89.44 421 LEU A N 1
ATOM 3156 C CA . LEU A 1 421 ? 8.703 0.304 -18.833 1.00 89.44 421 LEU A CA 1
ATOM 3157 C C . LEU A 1 421 ? 8.246 -0.484 -20.062 1.00 89.44 421 LEU A C 1
ATOM 3159 O O . LEU A 1 421 ? 8.190 0.063 -21.160 1.00 89.44 421 LEU A O 1
ATOM 3163 N N . GLN A 1 422 ? 7.971 -1.778 -19.924 1.00 92.12 422 GLN A N 1
ATOM 3164 C CA . GLN A 1 422 ? 7.723 -2.644 -21.071 1.00 92.12 422 GLN A CA 1
ATOM 3165 C C . GLN A 1 422 ? 6.898 -3.873 -20.675 1.00 92.12 422 GLN A C 1
ATOM 3167 O O . GLN A 1 422 ? 6.850 -4.224 -19.495 1.00 92.12 422 GLN A O 1
ATOM 3172 N N . PRO A 1 423 ? 6.283 -4.572 -21.644 1.00 94.31 423 PRO A N 1
ATOM 3173 C CA . PRO A 1 423 ? 5.497 -5.752 -21.336 1.00 94.31 423 PRO A CA 1
ATOM 3174 C C . PRO A 1 423 ? 6.353 -6.893 -20.767 1.00 94.31 423 PRO A C 1
ATOM 3176 O O . PRO A 1 423 ? 7.527 -7.073 -21.106 1.00 94.31 423 PRO A O 1
ATOM 3179 N N . VAL A 1 424 ? 5.720 -7.703 -19.926 1.00 95.06 424 VAL A N 1
ATOM 3180 C CA . VAL A 1 424 ? 6.242 -8.959 -19.391 1.00 95.06 424 VAL A CA 1
ATOM 3181 C C . VAL A 1 424 ? 5.880 -10.082 -20.354 1.00 95.06 424 VAL A C 1
ATOM 3183 O O . VAL A 1 424 ? 4.705 -10.301 -20.654 1.00 95.06 424 VAL A O 1
ATOM 3186 N N . ALA A 1 425 ? 6.885 -10.824 -20.817 1.00 91.31 425 ALA A N 1
ATOM 3187 C CA . ALA A 1 425 ? 6.709 -11.930 -21.755 1.00 91.31 425 ALA A CA 1
ATOM 3188 C C . ALA A 1 425 ? 6.225 -13.212 -21.046 1.00 91.31 425 ALA A C 1
ATOM 3190 O O . ALA A 1 425 ? 6.963 -14.191 -20.909 1.00 91.31 425 ALA A O 1
ATOM 3191 N N . HIS A 1 426 ? 4.977 -13.204 -20.573 1.00 93.25 426 HIS A N 1
ATOM 3192 C CA . HIS A 1 426 ? 4.339 -14.343 -19.918 1.00 93.25 426 HIS A CA 1
ATOM 3193 C C . HIS A 1 426 ? 2.856 -14.439 -20.316 1.00 93.25 426 HIS A C 1
ATOM 3195 O O . HIS A 1 426 ? 2.125 -13.461 -20.216 1.00 93.25 426 HIS A O 1
ATOM 3201 N N . GLU A 1 427 ? 2.402 -15.622 -20.745 1.00 89.75 427 GLU A N 1
ATOM 3202 C CA . GLU A 1 427 ? 1.080 -15.834 -21.376 1.00 89.75 427 GLU A CA 1
ATOM 3203 C C . GLU A 1 427 ? -0.111 -15.479 -20.471 1.00 89.75 427 GLU A C 1
ATOM 3205 O O . GLU A 1 427 ? -1.153 -15.046 -20.950 1.00 89.75 427 GLU A O 1
ATOM 3210 N N . HIS A 1 428 ? 0.057 -15.637 -19.158 1.00 92.25 428 HIS A N 1
ATOM 3211 C CA . HIS A 1 428 ? -0.968 -15.336 -18.150 1.00 92.25 428 HIS A CA 1
ATOM 3212 C C . HIS A 1 428 ? -0.773 -13.987 -17.440 1.00 92.25 428 HIS A C 1
ATOM 3214 O O . HIS A 1 428 ? -1.318 -13.791 -16.357 1.00 92.25 428 HIS A O 1
ATOM 3220 N N . ILE A 1 429 ? 0.030 -13.084 -18.016 1.00 96.69 429 ILE A N 1
ATOM 3221 C CA . ILE A 1 429 ? 0.180 -11.707 -17.532 1.00 96.69 429 ILE A CA 1
ATOM 3222 C C . ILE A 1 429 ? -0.480 -10.756 -18.530 1.00 96.69 429 ILE A C 1
ATOM 3224 O O . ILE A 1 429 ? -0.097 -10.683 -19.699 1.00 96.69 429 ILE A O 1
ATOM 3228 N N . GLU A 1 430 ? -1.468 -10.007 -18.053 1.00 94.75 430 GLU A N 1
ATOM 3229 C CA . GLU A 1 430 ? -2.114 -8.944 -18.815 1.00 94.75 430 GLU A CA 1
ATOM 3230 C C . GLU A 1 430 ? -1.192 -7.722 -18.829 1.00 94.75 430 GLU A C 1
ATOM 3232 O O . GLU A 1 430 ? -0.779 -7.237 -17.780 1.00 94.75 430 GLU A O 1
ATOM 3237 N N . ASN A 1 431 ? -0.838 -7.223 -20.011 1.00 94.62 431 ASN A N 1
ATOM 3238 C CA . ASN A 1 431 ? 0.052 -6.074 -20.148 1.00 94.62 431 ASN A CA 1
ATOM 3239 C C . ASN A 1 431 ? -0.724 -4.870 -20.676 1.00 94.62 431 ASN A C 1
ATOM 3241 O O . ASN A 1 431 ? -1.245 -4.911 -21.791 1.00 94.62 431 ASN A O 1
ATOM 3245 N N . VAL A 1 432 ? -0.744 -3.783 -19.907 1.00 94.12 432 VAL A N 1
ATOM 3246 C CA . VAL A 1 432 ? -1.481 -2.559 -20.236 1.00 94.12 432 VAL A CA 1
ATOM 3247 C C . VAL A 1 432 ? -0.517 -1.380 -20.308 1.00 94.12 432 VAL A C 1
ATOM 3249 O O . VAL A 1 432 ? 0.176 -1.079 -19.341 1.00 94.12 432 VAL A O 1
ATOM 3252 N N . ALA A 1 433 ? -0.471 -0.705 -21.456 1.00 89.88 433 ALA A N 1
ATOM 3253 C CA . ALA A 1 433 ? 0.376 0.468 -21.657 1.00 89.88 433 ALA A CA 1
ATOM 3254 C C . ALA A 1 433 ? -0.375 1.761 -21.316 1.00 89.88 433 ALA A C 1
ATOM 3256 O O . ALA A 1 433 ? -1.488 1.961 -21.805 1.00 89.88 433 ALA A O 1
ATOM 3257 N N . LEU A 1 434 ? 0.261 2.666 -20.571 1.00 89.50 434 LEU A N 1
ATOM 3258 C CA . LEU A 1 434 ? -0.227 4.026 -20.307 1.00 89.50 434 LEU A CA 1
ATOM 3259 C C . LEU A 1 434 ? 0.803 5.074 -20.769 1.00 89.50 434 LEU A C 1
ATOM 3261 O O . LEU A 1 434 ? 1.455 5.704 -19.935 1.00 89.50 434 LEU A O 1
ATOM 3265 N N . PRO A 1 435 ? 0.999 5.252 -22.090 1.00 81.44 435 PRO A N 1
ATOM 3266 C CA . PRO A 1 435 ? 1.953 6.229 -22.608 1.00 81.44 435 PRO A CA 1
ATOM 3267 C C . PRO A 1 435 ? 1.558 7.659 -22.213 1.00 81.44 435 PRO A C 1
ATOM 3269 O O . PRO A 1 435 ? 0.377 8.011 -22.226 1.00 81.44 435 PRO A O 1
ATOM 3272 N N . GLY A 1 436 ? 2.541 8.496 -21.886 1.00 77.69 436 GLY A N 1
ATOM 3273 C CA . GLY A 1 436 ? 2.337 9.896 -21.501 1.00 77.69 436 GLY A CA 1
ATOM 3274 C C . GLY A 1 436 ? 1.960 10.117 -20.032 1.00 77.69 436 GLY A C 1
ATOM 3275 O O . GLY A 1 436 ? 1.909 11.267 -19.582 1.00 77.69 436 GLY A O 1
ATOM 3276 N N . LEU A 1 437 ? 1.725 9.051 -19.257 1.00 82.94 437 LEU A N 1
ATOM 3277 C CA . LEU A 1 437 ? 1.518 9.158 -17.815 1.00 82.94 437 LEU A CA 1
ATOM 3278 C C . LEU A 1 437 ? 2.841 9.525 -17.128 1.00 82.94 437 LEU A C 1
ATOM 3280 O O . LEU A 1 437 ? 3.828 8.804 -17.209 1.00 82.94 437 LEU A O 1
ATOM 3284 N N . LYS A 1 438 ? 2.874 10.640 -16.396 1.00 84.00 438 LYS A N 1
ATOM 3285 C CA . LYS A 1 438 ? 4.059 11.008 -15.605 1.00 84.00 438 LYS A CA 1
ATOM 3286 C C . LYS A 1 438 ? 4.116 10.161 -14.330 1.00 84.00 438 LYS A C 1
ATOM 3288 O O . LYS A 1 438 ? 3.124 10.112 -13.609 1.00 84.00 438 LYS A O 1
ATOM 3293 N N . HIS A 1 439 ? 5.281 9.601 -13.985 1.00 85.50 439 HIS A N 1
ATOM 3294 C CA . HIS A 1 439 ? 5.457 8.768 -12.778 1.00 85.50 439 HIS A CA 1
ATOM 3295 C C . HIS A 1 439 ? 4.926 9.441 -11.500 1.00 85.50 439 HIS A C 1
ATOM 3297 O O . HIS A 1 439 ? 4.086 8.891 -10.797 1.00 85.50 439 HIS A O 1
ATOM 3303 N N . ALA A 1 440 ? 5.319 10.696 -11.255 1.00 84.50 440 ALA A N 1
ATOM 3304 C CA . ALA A 1 440 ? 4.872 11.483 -10.098 1.00 84.50 440 ALA A CA 1
ATOM 3305 C C . ALA A 1 440 ? 3.363 11.833 -10.104 1.00 84.50 440 ALA A C 1
ATOM 3307 O O . ALA A 1 440 ? 2.836 12.360 -9.123 1.00 84.50 440 ALA A O 1
ATOM 3308 N N . LYS A 1 441 ? 2.666 11.574 -11.219 1.00 86.44 441 LYS A N 1
ATOM 3309 C CA . LYS A 1 441 ? 1.223 11.778 -11.402 1.00 86.44 441 LYS A CA 1
ATOM 3310 C C . LYS A 1 441 ? 0.419 10.478 -11.325 1.00 86.44 441 LYS A C 1
ATOM 3312 O O . LYS A 1 441 ? -0.799 10.544 -11.456 1.00 86.44 441 LYS A O 1
ATOM 3317 N N . ILE A 1 442 ? 1.053 9.330 -11.068 1.00 89.81 442 ILE A N 1
ATOM 3318 C CA . ILE A 1 442 ? 0.341 8.067 -10.819 1.00 89.81 442 ILE A CA 1
ATOM 3319 C C . ILE A 1 442 ? -0.701 8.223 -9.694 1.00 89.81 442 ILE A C 1
ATOM 3321 O O . ILE A 1 442 ? -1.849 7.857 -9.946 1.00 89.81 442 ILE A O 1
ATOM 3325 N N . PRO A 1 443 ? -0.384 8.824 -8.522 1.00 90.00 443 PRO A N 1
ATOM 3326 C CA . PRO A 1 443 ? -1.379 9.033 -7.469 1.00 90.00 443 PRO A CA 1
ATOM 3327 C C . PRO A 1 443 ? -2.618 9.817 -7.922 1.00 90.00 443 PRO A C 1
ATOM 3329 O O . PRO A 1 443 ? -3.742 9.395 -7.667 1.00 90.00 443 PRO A O 1
ATOM 3332 N N . ASP A 1 444 ? -2.420 10.904 -8.680 1.00 85.94 444 ASP A N 1
ATOM 3333 C CA . ASP A 1 444 ? -3.511 11.764 -9.171 1.00 85.94 444 ASP A CA 1
ATOM 3334 C C . ASP A 1 444 ? -4.446 11.037 -10.149 1.00 85.94 444 ASP A C 1
ATOM 3336 O O . ASP A 1 444 ? -5.621 11.375 -10.251 1.00 85.94 444 ASP A O 1
ATOM 3340 N N . ASN A 1 445 ? -3.921 10.055 -10.888 1.00 87.62 445 ASN A N 1
ATOM 3341 C CA . ASN A 1 445 ? -4.651 9.337 -11.935 1.00 87.62 445 ASN A CA 1
ATOM 3342 C C . ASN A 1 445 ? -5.120 7.950 -11.478 1.00 87.62 445 ASN A C 1
ATOM 3344 O O . ASN A 1 445 ? -5.702 7.216 -12.270 1.00 87.62 445 ASN A O 1
ATOM 3348 N N . MET A 1 446 ? -4.882 7.565 -10.222 1.00 89.69 446 MET A N 1
ATOM 3349 C CA . MET A 1 446 ? -5.123 6.202 -9.741 1.00 89.69 446 MET A CA 1
ATOM 3350 C C . MET A 1 446 ? -6.575 5.752 -9.939 1.00 89.69 446 MET A C 1
ATOM 3352 O O . MET A 1 446 ? -6.809 4.650 -10.429 1.00 89.69 446 MET A O 1
ATOM 3356 N N . ALA A 1 447 ? -7.553 6.608 -9.630 1.00 85.06 447 ALA A N 1
ATOM 3357 C CA . ALA A 1 447 ? -8.966 6.291 -9.845 1.00 85.06 447 ALA A CA 1
ATOM 3358 C C . ALA A 1 447 ? -9.274 6.022 -11.329 1.00 85.06 447 ALA A C 1
ATOM 3360 O O . ALA A 1 447 ? -9.936 5.043 -11.663 1.00 85.06 447 ALA A O 1
ATOM 3361 N N . ASP A 1 448 ? -8.745 6.848 -12.233 1.00 84.06 448 ASP A N 1
ATOM 3362 C CA . ASP A 1 448 ? -8.937 6.674 -13.674 1.00 84.06 448 ASP A CA 1
ATOM 3363 C C . ASP A 1 448 ? -8.223 5.425 -14.204 1.00 84.06 448 ASP A C 1
ATOM 3365 O O . ASP A 1 448 ? -8.772 4.719 -15.050 1.00 84.06 448 ASP A O 1
ATOM 3369 N N . ILE A 1 449 ? -7.038 5.111 -13.670 1.00 87.31 449 ILE A N 1
ATOM 3370 C CA . ILE A 1 449 ? -6.291 3.893 -13.996 1.00 87.31 449 ILE A CA 1
ATOM 3371 C C . ILE A 1 449 ? -7.099 2.661 -13.581 1.00 87.31 449 ILE A C 1
ATOM 3373 O O . ILE A 1 449 ? -7.343 1.788 -14.409 1.00 87.31 449 ILE A O 1
ATOM 3377 N N . LEU A 1 450 ? -7.563 2.584 -12.332 1.00 85.94 450 LEU A N 1
ATOM 3378 C CA . LEU A 1 450 ? -8.324 1.427 -11.847 1.00 85.94 450 LEU A CA 1
ATOM 3379 C C . LEU A 1 450 ? -9.662 1.258 -12.580 1.00 85.94 450 LEU A C 1
ATOM 3381 O O . LEU A 1 450 ? -10.044 0.125 -12.888 1.00 85.94 450 LEU A O 1
ATOM 3385 N N . ALA A 1 451 ? -10.332 2.364 -12.921 1.00 82.12 451 ALA A N 1
ATOM 3386 C CA . ALA A 1 451 ? -11.521 2.356 -13.769 1.00 82.12 451 ALA A CA 1
ATOM 3387 C C . ALA A 1 451 ? -11.220 1.796 -15.165 1.00 82.12 451 ALA A C 1
ATOM 3389 O O . ALA A 1 451 ? -11.953 0.942 -15.664 1.00 82.12 451 ALA A O 1
ATOM 3390 N N . TYR A 1 452 ? -10.128 2.246 -15.788 1.00 81.50 452 TYR A N 1
ATOM 3391 C CA . TYR A 1 452 ? -9.710 1.798 -17.115 1.00 81.50 452 TYR A CA 1
ATOM 3392 C C . TYR A 1 452 ? -9.379 0.300 -17.157 1.00 81.50 452 TYR A C 1
ATOM 3394 O O . TYR A 1 452 ? -9.710 -0.379 -18.125 1.00 81.50 452 TYR A O 1
ATOM 3402 N N . LEU A 1 453 ? -8.780 -0.235 -16.090 1.00 82.00 453 LEU A N 1
ATOM 3403 C CA . LEU A 1 453 ? -8.441 -1.657 -15.973 1.00 82.00 453 LEU A CA 1
ATOM 3404 C C . LEU A 1 453 ? -9.655 -2.564 -15.701 1.00 82.00 453 LEU A C 1
ATOM 3406 O O . LEU A 1 453 ? -9.509 -3.790 -15.664 1.00 82.00 453 LEU A O 1
ATOM 3410 N N . GLY A 1 454 ? -10.837 -1.985 -15.459 1.00 74.50 454 GLY A N 1
ATOM 3411 C CA . GLY A 1 454 ? -12.036 -2.726 -15.060 1.00 74.50 454 GLY A CA 1
ATOM 3412 C C . GLY A 1 454 ? -11.933 -3.355 -13.666 1.00 74.50 454 GLY A C 1
ATOM 3413 O O . GLY A 1 454 ? -12.764 -4.179 -13.302 1.00 74.50 454 GLY A O 1
ATOM 3414 N N . VAL A 1 455 ? -10.935 -2.962 -12.867 1.00 68.75 455 VAL A N 1
ATOM 3415 C CA . VAL A 1 455 ? -10.741 -3.469 -11.497 1.00 68.75 455 VAL A CA 1
ATOM 3416 C C . VAL A 1 455 ? -11.866 -2.965 -10.585 1.00 68.75 455 VAL A C 1
ATOM 3418 O O . VAL A 1 455 ? -12.246 -3.635 -9.632 1.00 68.75 455 VAL A O 1
ATOM 3421 N N . GLU A 1 456 ? -12.481 -1.822 -10.917 1.00 58.94 456 GLU A N 1
ATOM 3422 C CA . GLU A 1 456 ? -13.681 -1.317 -10.232 1.00 58.94 456 GLU A CA 1
ATOM 3423 C C . GLU A 1 456 ? -14.905 -2.240 -10.355 1.00 58.94 456 GLU A C 1
ATOM 3425 O O . GLU A 1 456 ? -15.751 -2.235 -9.462 1.00 58.94 456 GLU A O 1
ATOM 3430 N N . ASP A 1 457 ? -15.014 -3.009 -11.445 1.00 41.84 457 ASP A N 1
ATOM 3431 C CA . ASP A 1 457 ? -16.146 -3.903 -11.712 1.00 41.84 457 ASP A CA 1
ATOM 3432 C C . ASP A 1 457 ? -15.941 -5.316 -11.141 1.00 41.84 457 ASP A C 1
ATOM 3434 O O . ASP A 1 457 ? -16.925 -6.003 -10.888 1.00 41.84 457 ASP A O 1
ATOM 3438 N N . GLU A 1 458 ? -14.696 -5.737 -10.901 1.00 38.88 458 GLU A N 1
ATOM 3439 C CA . GLU A 1 458 ? -14.352 -6.945 -10.122 1.00 38.88 458 GLU A CA 1
ATOM 3440 C C . GLU A 1 458 ? -14.504 -6.722 -8.616 1.00 38.88 458 GLU A C 1
ATOM 3442 O O . GLU A 1 458 ? -14.692 -7.662 -7.852 1.00 38.88 458 GLU A O 1
ATOM 3447 N N . ILE A 1 459 ? -14.534 -5.451 -8.214 1.00 42.34 459 ILE A N 1
ATOM 3448 C CA . ILE A 1 459 ? -15.026 -4.955 -6.930 1.00 42.34 459 ILE A CA 1
ATOM 3449 C C . ILE A 1 459 ? -16.587 -4.868 -6.956 1.00 42.34 459 ILE A C 1
ATOM 3451 O O . ILE A 1 459 ? -17.210 -3.965 -6.378 1.00 42.34 459 ILE A O 1
ATOM 3455 N N . LYS A 1 460 ? -17.244 -5.851 -7.599 1.00 30.14 460 LYS A N 1
ATOM 3456 C CA . LYS A 1 460 ? -18.681 -6.204 -7.471 1.00 30.14 460 LYS A CA 1
ATOM 3457 C C . LYS A 1 460 ? -18.888 -7.551 -6.783 1.00 30.14 460 LYS A C 1
ATOM 3459 O O . LYS A 1 460 ? -20.062 -7.890 -6.512 1.00 30.14 460 LYS A O 1
#

Sequence (460 aa):
MAAPAVASALGGLGALGAGAAGAMSALGGAGVIFGATGAGMAGFAIARRTSRELEQFQFIPLRGAGRGFAVHVFIPGFLRDGEDLLTTWGGEGNQYVVVVSEPGALGLSLGRDSEGNIYVEPFDAEAVSVGSKAKDAGVIAGSVLVSYRSLDPSFQKSASTRYVLSKNRDPVRTLTEIEDLPRPLELRLALPNQDEELNEKIGAMVDDMRDVVTENTLEDSVNSPELDLIRQEKKRSHSTGEQYVLNWEPTTLSQLGAAMQFLGGKYAIKMAAPQVIAKTALASIASAFAWPVTLLSVASYLDNPWQLARNKADIVGGEIARALLSQYHGRRPVTLVAYSAGAYVVQSTLMKLHEAGDKGQDIVDSVVLISAPLSNSRETWAPMREVVSGRFINVYVPDDWMLMFFYKLQSVDTTLGLAGLQPVAHEHIENVALPGLKHAKIPDNMADILAYLGVEDEIK

pLDDT: mean 71.46, std 21.86, range [23.98, 98.56]

Foldseek 3Di:
DDDDDDDDDDDDPDDPDPDPPDDDPPDDDFDQDDDPLFRDQQRQDDDPVLVVVFPDWGWFFADQASFFLEEEEEFEAFAQFPLLLRVLVPHDQQKGKFWQFDADAQQWDWDADPLRFIFTAPRDPVSVVVPGSNSNRNNDGRWTFQWKAAPPPVPPPDPDRIDGDDSPDDPPDDSVRLSPHHDRMMTMTHHHRPDDPLVVVLVVLLVVLVVLPDDPDDDDPPDDPVVVPPPPDDPDDLAHHTYTYIDTRNSLSNLLLSLLVSCCVRPVPPPPDPDDDDDDPPSPPPPDPPVVVSLLVSLVSNVVSLVSLLVRLLSLLVSVLVCQLVCSRVLRAYEYEYEESSVSNLLNNLLVLLVVPPSLASRHAYYHYALYQDFLECVSVVSSVRRHNHAAEQEAEQPAVVSVSNCVSVPVPPPTDGSNNDPRPDPRYHYHYDYPQYRSCSSVCSVVVCVVVCVSVVSD

Radius of gyration: 25.65 Å; chains: 1; bounding box: 67×88×72 Å